Protein 4P3H (pdb70)

InterPro domains:
  IPR001847 Peptidase S21 [MF_04008] (2-534)
  IPR001847 Peptidase S21 [PF00716] (22-252)
  IPR001847 Peptidase S21 [PR00236] (4-15)
  IPR001847 Peptidase S21 [PR00236] (20-28)
  IPR001847 Peptidase S21 [PR00236] (45-54)
  IPR001847 Peptidase S21 [PR00236] (55-71)
  IPR001847 Peptidase S21 [PR00236] (102-117)
  IPR001847 Peptidase S21 [PR00236] (133-142)
  IPR001847 Peptidase S21 [PR00236] (148-165)
  IPR001847 Peptidase S21 [PR00236] (220-231)
  IPR035443 Herpesvirus protease superfamily [G3DSA:3.20.16.10] (1-230)

B-factor: mean 42.33, std 25.56, range [11.47, 228.14]

Sequence (375 aa):
GLYVGGFVDVVSCPKLEQELYLDPDQVTDYLPVTEEPLPITIEHLPETEVGWTLGLFQVSHHGIFCTTGAITSPAFLELASSSRLADTSHVARAPVKNLPKEPLLEILHTWLPGLSLSSIHPRELSQTPSGPVFQHVSLCALGRRRGTTVAVYGHDDAEWVVSRFSSVSKSERAHHILQHHVSSCRLEEDLSTPNFVSPLGLYVGGFVDVVSCPKLEQELYLDDPDDQVTDYLPVTEPLPITIHLPETEVGWTLGLFQVSHGIFCTGAITSPAFLELASRLADTSHVARAPVPKEPLLEILHTWLPGLSLSSIHPREPSGPVFQHVSLCALGRRRRGTVAVYGHDAEWVVSRFSSVSKSERAHILQHVSSCRRLEDLSTPNFVSPLETL

Organism: Human herpesvirus 8 type P (isolate GK18) (NCBI:txid868565)

Nearest PDB structures (foldseek):
  4p3h-assembly2_B  TM=1.005E+00  e=6.438E-43  Human gammaherpesvirus 8
  4p2t-assembly2_B  TM=1.004E+00  e=1.287E-39  Human gammaherpesvirus 8
  3njq-assembly1_B  TM=9.977E-01  e=7.119E-39  Human herpesvirus 8 type M
  5v5d-assembly2_B  TM=9.677E-01  e=1.085E-37  Human gammaherpesvirus 8
  5uv3-assembly2_B  TM=9.660E-01  e=5.997E-37  Human gammaherpesvirus 8

Secondary structure (DSSP, 8-state):
-EEEEEEPEEEESTTSTT-EEEPGGGTGGG--B-S--EEEETTBGGG--EEEEEEEEETTEEEEEEEE--HHHHHHHHHHHHH-HHHHTTSPSS-S-HHHHHHHHHS-EEEEEE--THHHHS--SS-SEEEEEEESS--SSS---EEESSHHHHHTT-TTS-HHHHHHHHHHHHHS-STTSPPP------/-EEEEEE-EEEE--SSSS-EEEPGGGGGGG--B-SPPEEE---TTB--EEEEEEEEETTEEEEEEEE--HHHHHHHHHHHHH-HHHHTT---SHHHHHHHHHS-EEEEEE--TT---S-SEEEEEEESS--SSS---EEESSHHHHHTT-SSS-HHHHHHHHHHHHHS-GGGSPPP-B--GGGG-

Radius of gyration: 21.95 Å; Cα contacts (8 Å, |Δi|>4): 828; chains: 2; bounding box: 44×56×67 Å

Structure (mmCIF, N/CA/C/O backbone):
data_4P3H
#
_entry.id   4P3H
#
_cell.length_a   69.120
_cell.length_b   95.892
_cell.length_c   119.342
_cell.angle_alpha   90.000
_cell.angle_beta   90.000
_cell.angle_gamma   90.000
#
_symmetry.space_group_name_H-M   'I 2 2 2'
#
loop_
_entity.id
_entity.type
_entity.pdbx_description
1 polymer 'KSHV protease'
2 non-polymer N-[2-benzyl-4-(1H-tetrazol-5-yl)phenyl]-6-(cyclohexylmethyl)pyridine-2-carboxamide
3 non-polymer GLYCEROL
4 non-polymer 'DIMETHYL SULFOXIDE'
5 water water
#
loop_
_atom_site.group_PDB
_atom_site.id
_atom_site.type_symbol
_atom_site.label_atom_id
_atom_site.label_alt_id
_atom_site.label_comp_id
_atom_site.label_asym_id
_atom_site.label_entity_id
_atom_site.label_seq_id
_atom_site.pdbx_PDB_ins_code
_atom_site.Cartn_x
_atom_site.Cartn_y
_atom_site.Cartn_z
_atom_site.occupancy
_atom_site.B_iso_or_equiv
_atom_site.auth_seq_id
_atom_site.auth_comp_id
_atom_site.auth_asym_id
_atom_site.auth_atom_id
_atom_site.pdbx_PDB_model_num
ATOM 1 N N . GLY A 1 1 ? -7.011 -16.245 -44.796 1.00 79.96 4 GLY A N 1
ATOM 2 C CA . GLY A 1 1 ? -7.666 -15.846 -43.559 1.00 83.51 4 GLY A CA 1
ATOM 3 C C . GLY A 1 1 ? -8.897 -14.992 -43.795 1.00 78.44 4 GLY A C 1
ATOM 4 O O . GLY A 1 1 ? -9.036 -14.397 -44.861 1.00 88.82 4 GLY A O 1
ATOM 8 N N . LEU A 1 2 ? -9.789 -14.925 -42.805 1.00 55.72 5 LEU A N 1
ATOM 9 C CA . LEU A 1 2 ? -10.901 -13.978 -42.850 1.00 36.41 5 LEU A CA 1
ATOM 10 C C . LEU A 1 2 ? -10.956 -13.153 -41.567 1.00 30.39 5 LEU A C 1
ATOM 11 O O . LEU A 1 2 ? -10.953 -13.691 -40.455 1.00 29.81 5 LEU A O 1
ATOM 27 N N . TYR A 1 3 ? -10.951 -11.838 -41.735 1.00 31.38 6 TYR A N 1
ATOM 28 C CA . TYR A 1 3 ? -11.077 -10.883 -40.644 1.00 28.80 6 TYR A CA 1
ATOM 29 C C . TYR A 1 3 ? -12.367 -10.093 -40.799 1.00 27.69 6 TYR A C 1
ATOM 30 O O . TYR A 1 3 ? -12.868 -9.915 -41.931 1.00 28.92 6 TYR A O 1
ATOM 48 N N . VAL A 1 4 ? -12.902 -9.607 -39.690 1.00 29.12 7 VAL A N 1
ATOM 49 C CA . VAL A 1 4 ? -14.074 -8.755 -39.731 1.00 25.57 7 VAL A CA 1
ATOM 50 C C . VAL A 1 4 ? -13.805 -7.547 -38.867 1.00 26.28 7 VAL A C 1
ATOM 51 O O . VAL A 1 4 ? -13.074 -7.638 -37.891 1.00 27.30 7 VAL A O 1
ATOM 64 N N . GLY A 1 5 ? -14.342 -6.402 -39.262 1.00 26.36 8 GLY A N 1
ATOM 65 C CA . GLY A 1 5 ? -14.183 -5.200 -38.494 1.00 27.35 8 GLY A CA 1
ATOM 66 C C . GLY A 1 5 ? -15.349 -4.246 -38.583 1.00 26.67 8 GLY A C 1
ATOM 67 O O . GLY A 1 5 ? -16.052 -4.195 -39.581 1.00 29.30 8 GLY A O 1
ATOM 71 N N . GLY A 1 6 ? -15.530 -3.442 -37.540 1.00 30.06 9 GLY A N 1
ATOM 72 C CA . GLY A 1 6 ? -16.538 -2.405 -37.582 1.00 34.43 9 GLY A CA 1
ATOM 73 C C . GLY A 1 6 ? -16.913 -1.886 -36.220 1.00 33.88 9 GLY A C 1
ATOM 74 O O . GLY A 1 6 ? -16.472 -2.411 -35.197 1.00 28.95 9 GLY A O 1
ATOM 78 N N . PHE A 1 7 ? -17.708 -0.827 -36.208 1.00 34.60 10 PHE A N 1
ATOM 79 C CA . PHE A 1 7 ? -18.289 -0.321 -34.972 1.00 31.72 10 PHE A CA 1
ATOM 80 C C . PHE A 1 7 ? -19.464 -1.183 -34.545 1.00 31.60 10 PHE A C 1
ATOM 81 O O . PHE A 1 7 ? -20.267 -1.635 -35.384 1.00 33.02 10 PHE A O 1
ATOM 98 N N . VAL A 1 8 ? -19.550 -1.421 -33.237 1.00 30.84 11 VAL A N 1
ATOM 99 C CA . VAL A 1 8 ? -20.560 -2.302 -32.681 1.00 31.47 11 VAL A CA 1
ATOM 100 C C . VAL A 1 8 ? -21.723 -1.543 -32.065 1.00 32.34 11 VAL A C 1
ATOM 101 O O . VAL A 1 8 ? -21.597 -0.372 -31.675 1.00 35.06 11 VAL A O 1
ATOM 114 N N . ASP A 1 9 ? -22.851 -2.235 -31.959 1.00 30.37 12 ASP A N 1
ATOM 115 C CA . ASP A 1 9 ? -23.873 -1.900 -30.976 1.00 33.42 12 ASP A CA 1
ATOM 116 C C . ASP A 1 9 ? -23.596 -2.710 -29.718 1.00 31.51 12 ASP A C 1
ATOM 117 O O . ASP A 1 9 ? -23.200 -3.874 -29.820 1.00 32.40 12 ASP A O 1
ATOM 126 N N . VAL A 1 10 ? -23.793 -2.092 -28.551 1.00 30.92 13 VAL A N 1
ATOM 127 C CA . VAL A 1 10 ? -23.633 -2.743 -27.243 1.00 29.51 13 VAL A CA 1
ATOM 128 C C . VAL A 1 10 ? -25.016 -3.099 -26.701 1.00 37.63 13 VAL A C 1
ATOM 129 O O . VAL A 1 10 ? -25.860 -2.228 -26.531 1.00 34.72 13 VAL A O 1
ATOM 142 N N . VAL A 1 11 ? -25.267 -4.387 -26.485 1.00 32.02 14 VAL A N 1
ATOM 143 C CA . VAL A 1 11 ? -26.606 -4.847 -26.106 1.00 32.31 14 VAL A CA 1
ATOM 144 C C . VAL A 1 11 ? -26.591 -5.762 -24.880 1.00 30.70 14 VAL A C 1
ATOM 145 O O . VAL A 1 11 ? -25.815 -6.715 -24.838 1.00 29.51 14 VAL A O 1
ATOM 158 N N . SER A 1 12 ? -27.476 -5.487 -23.926 1.00 34.50 15 SER A N 1
ATOM 159 C CA . SER A 1 12 ? -27.685 -6.340 -22.758 1.00 32.80 15 SER A CA 1
ATOM 160 C C . SER A 1 12 ? -28.882 -7.251 -23.017 1.00 42.99 15 SER A C 1
ATOM 161 O O . SER A 1 12 ? -29.929 -6.791 -23.460 1.00 34.91 15 SER A O 1
ATOM 169 N N . CYS A 1 13 ? -28.731 -8.538 -22.737 1.00 34.26 16 CYS A N 1
ATOM 170 C CA . CYS A 1 13 ? -29.798 -9.523 -22.953 1.00 34.98 16 CYS A CA 1
ATOM 171 C C . CYS A 1 13 ? -30.318 -9.503 -24.395 1.00 33.41 16 CYS A C 1
ATOM 172 O O . CYS A 1 13 ? -31.532 -9.431 -24.630 1.00 33.81 16 CYS A O 1
ATOM 180 N N . PRO A 1 14 ? -29.405 -9.574 -25.368 1.00 30.63 17 PRO A N 1
ATOM 181 C CA . PRO A 1 14 ? -29.826 -9.545 -26.771 1.00 30.15 17 PRO A CA 1
ATOM 182 C C . PRO A 1 14 ? -30.865 -10.625 -27.096 1.00 32.53 17 PRO A C 1
ATOM 183 O O . PRO A 1 14 ? -30.778 -11.749 -26.594 1.00 35.78 17 PRO A O 1
ATOM 194 N N . LYS A 1 15 ? -31.864 -10.256 -27.895 1.00 35.65 18 LYS A N 1
ATOM 195 C CA . LYS A 1 15 ? -32.884 -11.192 -28.398 1.00 43.46 18 LYS A CA 1
ATOM 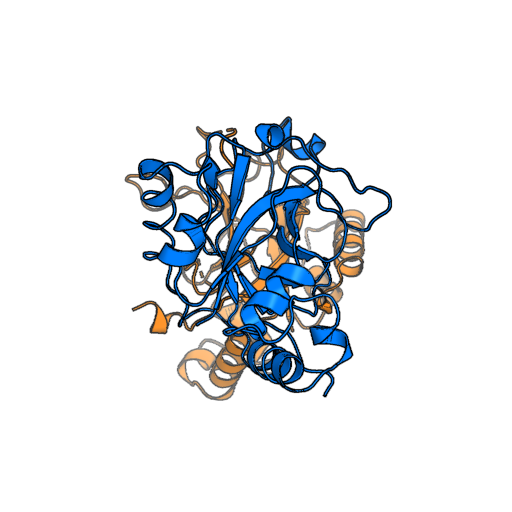196 C C . LYS A 1 15 ? -33.879 -11.650 -27.329 1.00 44.73 18 LYS A C 1
ATOM 197 O O . LYS A 1 15 ? -34.746 -12.483 -27.608 1.00 45.16 18 LYS A O 1
ATOM 216 N N . LEU A 1 16 ? -33.766 -11.105 -26.117 1.00 39.44 19 LEU A N 1
ATOM 217 C CA . LEU A 1 16 ? -34.665 -11.452 -25.014 1.00 43.66 19 LEU A CA 1
ATOM 218 C C . LEU A 1 16 ? -35.629 -10.320 -24.697 1.00 44.64 19 LEU A C 1
ATOM 219 O O . LEU A 1 16 ? -35.474 -9.200 -25.174 1.00 43.63 19 LEU A O 1
ATOM 235 N N . GLU A 1 17 ? -36.618 -10.621 -23.865 1.00 60.49 20 GLU A N 1
ATOM 236 C CA . GLU A 1 17 ? -37.573 -9.621 -23.413 1.00 69.42 20 GLU A CA 1
ATOM 237 C C . GLU A 1 17 ? -36.872 -8.411 -22.790 1.00 55.17 20 GLU A C 1
ATOM 238 O O . GLU A 1 17 ? -37.296 -7.266 -22.988 1.00 59.15 20 GLU A O 1
ATOM 250 N N . GLN A 1 18 ? -35.800 -8.665 -22.040 1.00 53.42 21 GLN A N 1
ATOM 251 C CA . GLN A 1 18 ? -35.138 -7.606 -21.277 1.00 62.00 21 GLN A CA 1
ATOM 252 C C . GLN A 1 18 ? -34.062 -6.930 -22.097 1.00 54.99 21 GLN A C 1
ATOM 253 O O . GLN A 1 18 ? -33.216 -6.228 -21.551 1.00 49.10 21 GLN A O 1
ATOM 267 N N . GLU A 1 19 ? -34.087 -7.151 -23.403 1.00 41.91 22 GLU A N 1
ATOM 268 C CA . GLU A 1 19 ? -33.080 -6.575 -24.283 1.00 39.25 22 GLU A CA 1
ATOM 269 C C . GLU A 1 19 ? -32.979 -5.075 -24.060 1.00 43.38 22 GLU A C 1
ATOM 270 O O . GLU A 1 19 ? -33.992 -4.376 -24.016 1.00 44.50 22 GLU A O 1
ATOM 282 N N . LEU A 1 20 ? -31.745 -4.598 -23.925 1.00 40.06 23 LEU A N 1
ATOM 283 C CA . LEU A 1 20 ? -31.479 -3.188 -23.711 1.00 41.73 23 LEU A CA 1
ATOM 284 C C . LEU A 1 20 ? -30.193 -2.794 -24.420 1.00 47.58 23 LEU A C 1
ATOM 285 O O . LEU A 1 20 ? -29.121 -3.311 -24.109 1.00 41.58 23 LEU A O 1
ATOM 301 N N . TYR A 1 21 ? -30.305 -1.885 -25.383 1.00 39.76 24 TYR A N 1
ATOM 302 C CA . TYR A 1 21 ? -29.144 -1.328 -26.068 1.00 42.29 24 TYR A CA 1
ATOM 303 C C . TYR A 1 21 ? -28.534 -0.271 -25.163 1.00 49.12 24 TYR A C 1
ATOM 304 O O . TYR A 1 21 ? -29.250 0.575 -24.633 1.00 45.85 24 TYR A O 1
ATOM 322 N N . LEU A 1 22 ? -27.216 -0.335 -24.989 1.00 39.93 25 LEU A N 1
ATOM 323 C CA . LEU A 1 22 ? -26.489 0.585 -24.117 1.00 49.43 25 LEU A CA 1
ATOM 324 C C . LEU A 1 22 ? -25.824 1.700 -24.924 1.00 44.84 25 LEU A C 1
ATOM 325 O O . LEU A 1 22 ? -25.328 1.464 -26.029 1.00 45.99 25 LEU A O 1
ATOM 341 N N . ASP A 1 23 ? -25.820 2.910 -24.376 1.00 50.46 26 ASP A N 1
ATOM 342 C CA . ASP A 1 23 ? -24.972 3.982 -24.884 1.00 57.87 26 ASP A CA 1
ATOM 343 C C . ASP A 1 23 ? -23.529 3.504 -24.685 1.00 58.04 26 ASP A C 1
ATOM 344 O O . ASP A 1 23 ? -23.214 2.943 -23.640 1.00 54.90 26 ASP A O 1
ATOM 353 N N . PRO A 1 24 ? -22.662 3.664 -25.699 1.00 51.78 27 PRO A N 1
ATOM 354 C CA . PRO A 1 24 ? -21.293 3.155 -25.535 1.00 52.23 27 PRO A CA 1
ATOM 355 C C . PRO A 1 24 ? -20.536 3.753 -24.344 1.00 52.29 27 PRO A C 1
ATOM 356 O O . PRO A 1 24 ? -19.639 3.108 -23.801 1.00 49.45 27 PRO A O 1
ATOM 367 N N . ASP A 1 25 ? -20.897 4.958 -23.926 1.00 48.37 28 ASP A N 1
ATOM 368 C CA . ASP A 1 25 ? -20.207 5.579 -22.804 1.00 59.60 28 ASP A CA 1
ATOM 369 C C . ASP A 1 25 ? -20.473 4.841 -21.490 1.00 46.49 28 ASP A C 1
ATOM 370 O O . ASP A 1 25 ? -19.747 5.030 -20.523 1.00 48.46 28 ASP A O 1
ATOM 379 N N . GLN A 1 26 ? -21.476 3.971 -21.469 1.00 46.82 29 GLN A N 1
ATOM 380 C CA . GLN A 1 26 ? -21.783 3.190 -20.272 1.00 55.04 29 GLN A CA 1
ATOM 381 C C . GLN A 1 26 ? -20.801 2.043 -20.044 1.00 48.01 29 GLN A C 1
ATOM 382 O O . GLN A 1 26 ? -20.748 1.490 -18.941 1.00 45.86 29 GLN A O 1
ATOM 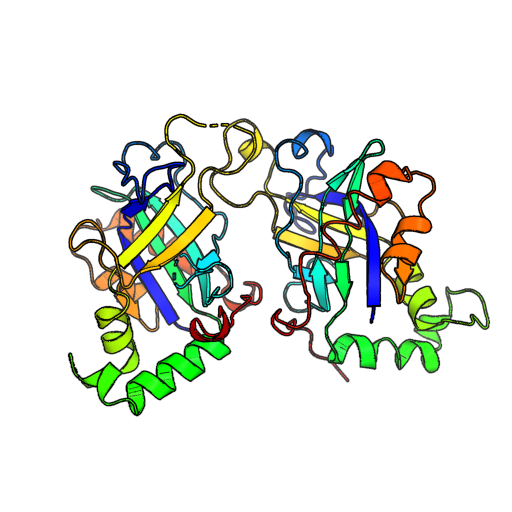396 N N . VAL A 1 27 ? -20.034 1.686 -21.077 1.00 40.57 30 VAL A N 1
ATOM 397 C CA . VAL A 1 27 ? -19.067 0.590 -20.977 1.00 37.74 30 VAL A CA 1
ATOM 398 C C . VAL A 1 27 ? -17.620 0.979 -21.313 1.00 38.56 30 VAL A C 1
ATOM 399 O O . VAL A 1 27 ? -16.724 0.141 -21.215 1.00 40.86 30 VAL A O 1
ATOM 412 N N . THR A 1 28 ? -17.379 2.227 -21.708 1.00 43.10 31 THR A N 1
ATOM 413 C CA . THR A 1 28 ? -16.028 2.619 -22.109 1.00 49.52 31 THR A CA 1
ATOM 414 C C . THR A 1 28 ? -14.996 2.482 -20.981 1.00 47.31 31 THR A C 1
ATOM 415 O O . THR A 1 28 ? -13.812 2.303 -21.254 1.00 48.55 31 THR A O 1
ATOM 426 N N . ASP A 1 29 ? -15.435 2.568 -19.725 1.00 44.38 32 ASP A N 1
ATOM 427 C CA . ASP A 1 29 ? -14.542 2.332 -18.591 1.00 52.60 32 ASP A CA 1
ATOM 428 C C . ASP A 1 29 ? -13.975 0.917 -18.592 1.00 47.26 32 ASP A C 1
ATOM 429 O O . ASP A 1 29 ? -12.972 0.636 -17.934 1.00 43.30 32 ASP A O 1
ATOM 438 N N . TYR A 1 30 ? -14.626 0.022 -19.321 1.00 42.24 33 TYR A N 1
ATOM 439 C CA . TYR A 1 30 ? -14.260 -1.384 -19.301 1.00 35.42 33 TYR A CA 1
ATOM 440 C C . TYR A 1 30 ? -13.543 -1.798 -20.578 1.00 37.52 33 TYR A C 1
ATOM 441 O O . TYR A 1 30 ? -13.357 -2.988 -20.835 1.00 42.68 33 TYR A O 1
ATOM 459 N N . LEU A 1 31 ? -13.152 -0.792 -21.369 1.00 39.62 34 LEU A N 1
ATOM 460 C CA . LEU A 1 31 ? -12.409 -0.984 -22.609 1.00 37.26 34 LEU A CA 1
ATOM 461 C C . LEU A 1 31 ? -10.987 -0.453 -22.425 1.00 42.39 34 LEU A C 1
ATOM 462 O O . LEU A 1 31 ? -10.762 0.428 -21.601 1.00 45.68 34 LEU A O 1
ATOM 478 N N . PRO A 1 32 ? -10.019 -0.974 -23.200 1.00 37.01 35 PRO A N 1
ATOM 479 C CA . PRO A 1 32 ? -10.181 -1.988 -24.247 1.00 35.71 35 PRO A CA 1
ATOM 480 C C . PRO A 1 32 ? -10.303 -3.410 -23.714 1.00 39.90 35 PRO A C 1
ATOM 481 O O . PRO A 1 32 ? -9.903 -3.681 -22.576 1.00 42.32 35 PRO A O 1
ATOM 492 N N . VAL A 1 33 ? -10.856 -4.295 -24.542 1.00 37.38 36 VAL A N 1
ATOM 493 C CA . VAL A 1 33 ? -10.846 -5.729 -24.275 1.00 34.02 36 VAL A CA 1
ATOM 494 C C . VAL A 1 33 ? -9.934 -6.401 -25.276 1.00 35.87 36 VAL A C 1
ATOM 495 O O . VAL A 1 33 ? -10.244 -6.460 -26.464 1.00 35.08 36 VAL A O 1
ATOM 508 N N . THR A 1 34 ? -8.812 -6.906 -24.775 1.00 42.02 37 THR A N 1
ATOM 509 C CA . THR A 1 34 ? -7.751 -7.462 -25.605 1.00 59.43 37 THR A CA 1
ATOM 510 C C . THR A 1 34 ? -7.838 -8.989 -25.723 1.00 51.41 37 THR A C 1
ATOM 511 O O . THR A 1 34 ? -7.319 -9.579 -26.675 1.00 52.32 37 THR A O 1
ATOM 522 N N . GLU A 1 35 ? -8.510 -9.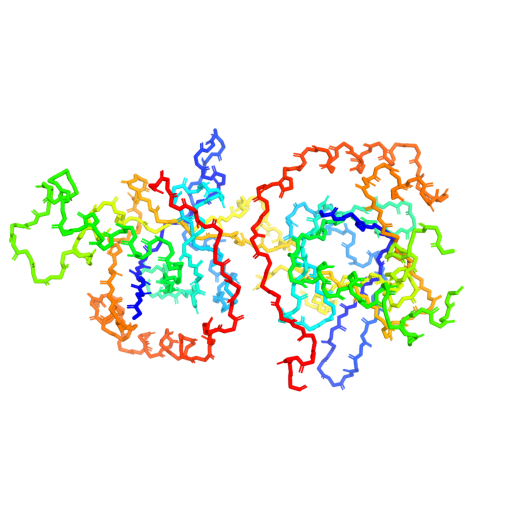621 -24.767 1.00 36.77 38 GLU A N 1
ATOM 523 C CA A GLU A 1 35 ? -8.587 -11.070 -24.767 0.58 44.10 38 GLU A CA 1
ATOM 524 C CA B GLU A 1 35 ? -8.639 -11.071 -24.701 0.42 47.80 38 GLU A CA 1
ATOM 525 C C . GLU A 1 35 ? -9.755 -11.538 -25.639 1.00 31.32 38 GLU A C 1
ATOM 526 O O . GLU A 1 35 ? -10.743 -10.839 -25.792 1.00 31.15 38 GLU A O 1
ATOM 549 N N . PRO A 1 36 ? -9.613 -12.728 -26.240 1.00 27.27 39 PRO A N 1
ATOM 550 C CA . PRO A 1 36 ? -10.604 -13.153 -27.248 1.00 26.28 39 PRO A CA 1
ATOM 551 C C . PRO A 1 36 ? -11.979 -13.503 -26.680 1.00 25.13 39 PRO A C 1
ATOM 552 O O . PRO A 1 36 ? -12.050 -14.220 -25.670 1.00 28.81 39 PRO A O 1
ATOM 563 N N . LEU A 1 37 ? -13.016 -12.945 -27.284 1.00 24.87 40 LEU A N 1
ATOM 564 C CA . LEU A 1 37 ? -14.389 -13.346 -27.032 1.00 22.61 40 LEU A CA 1
ATOM 565 C C . LEU A 1 37 ? -14.861 -14.141 -28.245 1.00 22.45 40 LEU A C 1
ATOM 566 O O . LEU A 1 37 ? -14.423 -13.898 -29.390 1.00 22.09 40 LEU A O 1
ATOM 582 N N . PRO A 1 38 ? -15.815 -15.054 -28.038 1.00 20.39 41 PRO A N 1
ATOM 583 C CA . PRO A 1 38 ? -16.370 -15.760 -29.192 1.00 20.44 41 PRO A CA 1
ATOM 584 C C . PRO A 1 38 ? -17.116 -14.826 -30.101 1.00 20.30 41 PRO A C 1
ATOM 585 O O . PRO A 1 38 ? -17.731 -13.856 -29.645 1.00 21.18 41 PRO A O 1
ATOM 596 N N . ILE A 1 39 ? -17.056 -15.129 -31.398 1.00 19.37 42 ILE A N 1
ATOM 597 C CA . ILE A 1 39 ? -17.886 -14.512 -32.421 1.00 18.67 42 ILE A CA 1
ATOM 598 C C . ILE A 1 39 ? -18.908 -15.554 -32.846 1.00 20.28 42 ILE A C 1
ATOM 599 O O . ILE A 1 39 ? -18.533 -16.630 -33.328 1.00 19.88 42 ILE A O 1
ATOM 615 N N . THR A 1 40 ? -20.184 -15.240 -32.655 1.00 19.79 43 THR A N 1
ATOM 616 C CA . THR A 1 40 ? -21.291 -16.127 -33.058 1.00 20.43 43 THR A CA 1
ATOM 617 C C . THR A 1 40 ? -22.219 -15.414 -34.030 1.00 17.99 43 THR A C 1
ATOM 618 O O . THR A 1 40 ? -21.984 -14.282 -34.425 1.00 20.45 43 THR A O 1
ATOM 629 N N . ILE A 1 41 ? -23.248 -16.131 -34.489 1.00 18.68 44 ILE A N 1
ATOM 630 C CA . ILE A 1 41 ? -24.220 -15.559 -35.417 1.00 19.32 44 ILE A CA 1
ATOM 631 C C . ILE A 1 41 ? -25.536 -15.334 -34.681 1.00 18.92 44 ILE A C 1
ATOM 632 O O . ILE A 1 41 ? -26.101 -16.279 -34.096 1.00 18.76 44 ILE A O 1
ATOM 648 N N . GLU A 1 42 ? -26.036 -14.091 -34.662 1.00 21.00 45 GLU A N 1
ATOM 649 C CA . GLU A 1 42 ? -27.372 -13.777 -34.114 1.00 19.90 45 GLU A CA 1
ATOM 650 C C . GLU A 1 42 ? -27.540 -14.258 -32.674 1.00 21.18 45 GLU A C 1
ATOM 651 O O . GLU A 1 42 ? -28.623 -14.628 -32.244 1.00 21.10 45 GLU A O 1
ATOM 663 N N . HIS A 1 43 ? -26.449 -14.189 -31.914 1.00 20.44 46 HIS A N 1
ATOM 664 C CA . HIS A 1 43 ? -26.477 -14.509 -30.483 1.00 19.09 46 HIS A CA 1
ATOM 665 C C . HIS A 1 43 ? -26.920 -15.933 -30.206 1.00 20.62 46 HIS A C 1
ATOM 666 O O . HIS A 1 43 ? -27.410 -16.238 -29.116 1.00 23.93 46 HIS A O 1
ATOM 679 N N . LEU A 1 44 ? -26.686 -16.811 -31.173 1.00 20.50 47 LEU A N 1
ATOM 680 C CA . LEU A 1 44 ? -26.910 -18.247 -31.022 1.00 21.34 47 LEU A CA 1
ATOM 681 C C . LEU A 1 44 ? -25.589 -18.934 -30.585 1.00 21.16 47 LEU A C 1
ATOM 682 O O . LEU A 1 44 ? -24.630 -19.002 -31.348 1.00 20.82 47 LEU A O 1
ATOM 698 N N . PRO A 1 45 ? -25.543 -19.483 -29.371 1.00 22.97 48 PRO A N 1
ATOM 699 C CA . PRO A 1 45 ? -24.236 -19.962 -28.881 1.00 23.94 48 PRO A CA 1
ATOM 700 C C . PRO A 1 45 ? -23.614 -21.136 -29.646 1.00 24.71 48 PRO A C 1
ATOM 701 O O . PRO A 1 45 ? -22.401 -21.352 -29.568 1.00 22.84 48 PRO A O 1
ATOM 712 N N . GLU A 1 46 ? -24.430 -21.861 -30.399 1.00 21.88 49 GLU A N 1
ATOM 713 C CA . GLU A 1 46 ? -23.981 -23.034 -31.125 1.00 22.31 49 GLU A CA 1
ATOM 714 C C . GLU A 1 46 ? -23.463 -22.689 -32.523 1.00 19.68 49 GLU A C 1
ATOM 715 O O . GLU A 1 46 ? -23.140 -23.572 -33.279 1.00 21.53 49 GLU A O 1
ATOM 727 N N . THR A 1 47 ? -23.308 -21.395 -32.794 1.00 20.50 50 THR A N 1
ATOM 728 C CA . THR A 1 47 ? -22.814 -20.893 -34.084 1.00 18.70 50 THR A CA 1
ATOM 729 C C . THR A 1 47 ? -21.491 -20.098 -33.945 1.00 18.25 50 THR A C 1
ATOM 730 O O . THR A 1 47 ? -21.280 -19.135 -34.686 1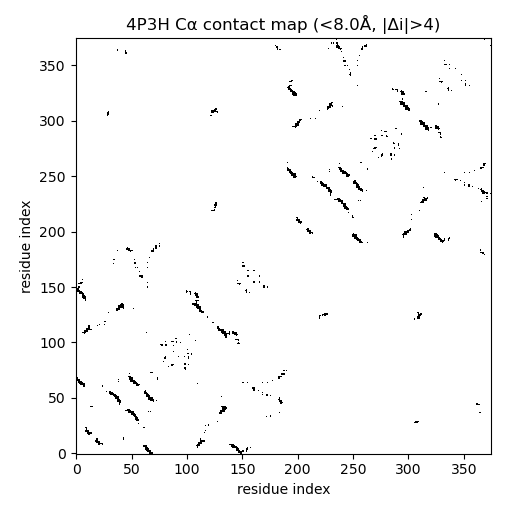.00 18.05 50 THR A O 1
ATOM 741 N N . GLU A 1 48 ? -20.603 -20.476 -33.028 1.00 17.56 51 GLU A N 1
ATOM 742 C CA . GLU A 1 48 ? -19.285 -19.834 -32.958 1.00 17.05 51 GLU A CA 1
ATOM 743 C C . GLU A 1 48 ? -18.551 -20.021 -34.283 1.00 17.02 51 GLU A C 1
ATOM 744 O O . GLU A 1 48 ? -18.371 -21.154 -34.721 1.00 17.93 51 GLU A O 1
ATOM 756 N N . VAL A 1 49 ? -18.049 -18.928 -34.848 1.00 18.86 52 VAL A N 1
ATOM 757 C CA . VAL A 1 49 ? -17.298 -18.973 -36.102 1.00 16.88 52 VAL A CA 1
ATOM 758 C C . VAL A 1 49 ? -15.923 -18.334 -36.002 1.00 18.58 52 VAL A C 1
ATOM 759 O O . VAL A 1 49 ? -15.117 -18.455 -36.913 1.00 19.92 52 VAL A O 1
ATOM 772 N N . GLY A 1 50 ? -15.585 -17.772 -34.837 1.00 18.32 53 GLY A N 1
ATOM 773 C CA . GLY A 1 50 ? -14.298 -17.120 -34.714 1.00 18.95 53 GLY A CA 1
ATOM 774 C C . GLY A 1 50 ? -14.118 -16.464 -33.370 1.00 18.24 53 GLY A C 1
ATOM 775 O O . GLY A 1 50 ? -14.860 -16.773 -32.441 1.00 19.59 53 GLY A O 1
ATOM 779 N N . TRP A 1 51 ? -13.147 -15.561 -33.282 1.00 19.89 54 TRP A N 1
ATOM 780 C CA . TRP A 1 51 ? -12.714 -14.965 -32.027 1.00 20.67 54 TRP A CA 1
ATOM 781 C C . TRP A 1 51 ? -12.406 -13.491 -32.230 1.00 22.88 54 TRP A C 1
ATOM 782 O O . TRP A 1 51 ? -11.819 -13.117 -33.236 1.00 24.56 54 TRP A O 1
ATOM 803 N N . THR A 1 52 ? -12.771 -12.645 -31.265 1.00 22.70 55 THR A N 1
ATOM 804 C CA . THR A 1 52 ? -12.400 -11.240 -31.360 1.00 24.51 55 THR A CA 1
ATOM 805 C C . THR A 1 52 ? -10.914 -11.055 -31.134 1.00 26.10 55 THR A C 1
ATOM 806 O O . THR A 1 52 ? -10.281 -11.833 -30.431 1.00 27.46 55 THR A O 1
ATOM 817 N N . LEU A 1 53 ? -10.361 -10.005 -31.732 1.00 27.47 56 LEU A N 1
ATOM 818 C CA . LEU A 1 53 ? -8.953 -9.683 -31.560 1.00 31.09 56 LEU A CA 1
ATOM 819 C C . LEU A 1 53 ? -8.754 -8.397 -30.777 1.00 34.78 56 LEU A C 1
ATOM 820 O O . LEU A 1 53 ? -7.640 -8.073 -30.404 1.00 51.32 56 LEU A O 1
ATOM 836 N N . GLY A 1 54 ? -9.837 -7.665 -30.540 1.00 28.88 57 GLY A N 1
ATOM 837 C CA . GLY A 1 54 ? -9.781 -6.414 -29.816 1.00 31.56 57 GLY A CA 1
ATOM 838 C C . GLY A 1 54 ? -11.081 -5.637 -29.900 1.00 35.01 57 GLY A C 1
ATOM 839 O O . GLY A 1 54 ? -11.746 -5.598 -30.935 1.00 31.25 57 GLY A O 1
ATOM 843 N N . LEU A 1 55 ? -11.441 -5.019 -28.786 1.00 34.40 58 LEU A N 1
ATOM 844 C CA . LEU A 1 55 ? -12.549 -4.078 -28.711 1.00 29.88 58 LEU A CA 1
ATOM 845 C C . LEU A 1 55 ? -11.990 -2.792 -28.116 1.00 35.27 58 LEU A C 1
ATOM 846 O O . LEU A 1 55 ? -11.467 -2.780 -26.986 1.00 33.90 58 LEU A O 1
ATOM 862 N N . PHE A 1 56 ? -12.099 -1.704 -28.876 1.00 37.98 59 PHE A N 1
ATOM 863 C CA . PHE A 1 56 ? -11.435 -0.458 -28.543 1.00 38.76 59 PHE A CA 1
ATOM 864 C C . PHE A 1 56 ? -12.373 0.740 -28.597 1.00 36.92 59 PHE A C 1
ATOM 865 O O . PHE A 1 56 ? -13.220 0.839 -29.491 1.00 36.00 59 PHE A O 1
ATOM 882 N N . GLN A 1 57 ? -12.200 1.651 -27.648 1.00 41.08 60 GLN A N 1
ATOM 883 C CA . GLN A 1 57 ? -12.876 2.935 -27.685 1.00 39.94 60 GLN A CA 1
ATOM 884 C C . GLN A 1 57 ? -12.122 3.818 -28.653 1.00 47.17 60 GLN A C 1
ATOM 885 O O . GLN A 1 57 ? -10.921 4.039 -28.489 1.00 51.15 60 GLN A O 1
ATOM 899 N N . VAL A 1 58 ? -12.821 4.308 -29.667 1.00 44.86 61 VAL A N 1
ATOM 900 C CA . VAL A 1 58 ? -12.268 5.333 -30.541 1.00 52.41 61 VAL A CA 1
ATOM 901 C C . VAL A 1 58 ? -13.214 6.529 -30.523 1.00 52.70 61 VAL A C 1
ATOM 902 O O . VAL A 1 58 ? -14.220 6.511 -29.816 1.00 56.09 61 VAL A O 1
ATOM 915 N N . SER A 1 59 ? -12.880 7.577 -31.267 1.00 55.48 62 SER A N 1
ATOM 916 C CA . SER A 1 59 ? -13.670 8.803 -31.245 1.00 63.24 62 SER A CA 1
ATOM 917 C C . SER A 1 59 ? -15.157 8.566 -31.518 1.00 69.35 62 SER A C 1
ATOM 918 O O . SER A 1 59 ? -16.016 9.015 -30.755 1.00 68.56 62 SER A O 1
ATOM 926 N N . HIS A 1 60 ? -15.444 7.839 -32.595 1.00 70.11 63 HIS A N 1
ATOM 927 C CA A HIS A 1 60 ? -16.798 7.666 -33.122 0.47 72.20 63 HIS A CA 1
ATOM 928 C CA B HIS A 1 60 ? -16.822 7.715 -33.060 0.53 73.40 63 HIS A CA 1
ATOM 929 C C . HIS A 1 60 ? -17.580 6.547 -32.429 1.00 74.26 63 HIS A C 1
ATOM 930 O O . HIS A 1 60 ? -18.768 6.354 -32.696 1.00 79.14 63 HIS A O 1
ATOM 955 N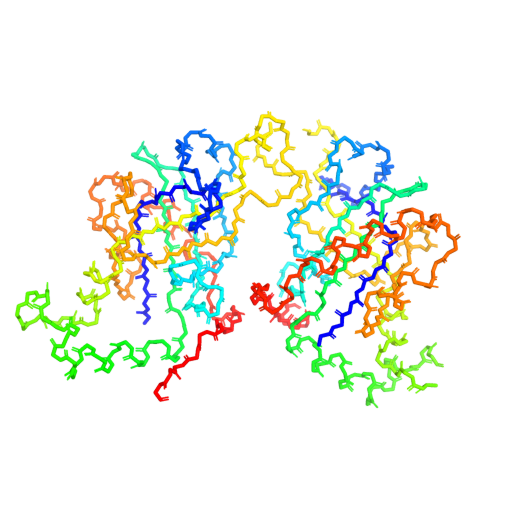 N . GLY A 1 61 ? -16.917 5.793 -31.554 1.00 67.14 64 GLY A N 1
ATOM 956 C CA . GLY A 1 61 ? -17.590 4.710 -30.853 1.00 60.79 64 GLY A CA 1
ATOM 957 C C . GLY A 1 61 ? -16.682 3.571 -30.430 1.00 48.36 64 GLY A C 1
ATOM 958 O O . GLY A 1 61 ? -15.519 3.785 -30.100 1.00 51.47 64 GLY A O 1
ATOM 962 N N . ILE A 1 62 ? -17.226 2.356 -30.438 1.00 36.35 65 ILE A N 1
ATOM 963 C CA . ILE A 1 62 ? -16.489 1.163 -30.025 1.00 36.26 65 ILE A CA 1
ATOM 964 C C . ILE A 1 62 ? -16.243 0.253 -31.239 1.00 32.91 65 ILE A C 1
ATOM 965 O O . ILE A 1 62 ? -17.180 -0.261 -31.851 1.00 31.56 65 ILE A O 1
ATOM 981 N N . PHE A 1 63 ? -14.971 0.081 -31.587 1.00 31.60 66 PHE A N 1
ATOM 982 C CA . PHE A 1 63 ? -14.565 -0.674 -32.766 1.00 31.36 66 PHE A CA 1
ATOM 983 C C . PHE A 1 63 ? -14.124 -2.081 -32.394 1.00 31.76 66 PHE A C 1
ATOM 984 O O . PHE A 1 63 ? -13.403 -2.282 -31.420 1.00 30.77 66 PHE A O 1
ATOM 1001 N N . CYS A 1 64 ? -14.583 -3.049 -33.169 1.00 29.73 67 CYS A N 1
ATOM 1002 C CA . CYS A 1 64 ? -14.236 -4.445 -33.016 1.00 27.90 67 CYS A CA 1
ATOM 1003 C C . CYS A 1 64 ? -13.473 -4.961 -34.223 1.00 30.39 67 CYS A C 1
ATOM 1004 O O . CYS A 1 64 ? -13.807 -4.661 -35.364 1.00 27.34 67 CYS A O 1
ATOM 1012 N N . THR A 1 65 ? -12.439 -5.738 -33.947 1.00 29.53 68 THR A N 1
ATOM 1013 C CA A THR A 1 65 ? -11.761 -6.506 -34.978 0.49 28.48 68 THR A CA 1
ATOM 1014 C CA B THR A 1 65 ? -11.725 -6.503 -34.956 0.51 29.04 68 THR A CA 1
ATOM 1015 C C . THR A 1 65 ? -11.847 -7.961 -34.553 1.00 28.51 68 THR A C 1
ATOM 1016 O O . THR A 1 65 ? -11.656 -8.278 -33.373 1.00 29.57 68 THR A O 1
ATOM 1037 N N . GLY A 1 66 ? -12.132 -8.834 -35.515 1.00 28.84 69 GLY A N 1
ATOM 1038 C CA . GLY A 1 66 ? -12.249 -10.254 -35.238 1.00 30.03 69 GLY A CA 1
ATOM 1039 C C . GLY A 1 66 ? -11.653 -11.113 -36.328 1.00 26.29 69 GLY A C 1
ATOM 1040 O O . GLY A 1 66 ? -11.427 -10.652 -37.451 1.00 28.15 69 GLY A O 1
ATOM 1044 N N . ALA A 1 67 ? -11.387 -12.373 -35.988 1.00 26.60 70 ALA A N 1
ATOM 1045 C CA . ALA A 1 67 ? -10.954 -13.360 -36.977 1.00 23.89 70 ALA A CA 1
ATOM 1046 C C . ALA A 1 67 ? -12.031 -14.427 -37.086 1.00 23.42 70 ALA A C 1
ATOM 1047 O O . ALA A 1 67 ? -12.472 -14.970 -36.070 1.00 24.69 70 ALA A O 1
ATOM 1054 N N . ILE A 1 68 ? -12.447 -14.718 -38.310 1.00 25.10 71 ILE A N 1
ATOM 1055 C CA . ILE A 1 68 ? -13.359 -15.818 -38.579 1.00 21.81 71 ILE A CA 1
ATOM 1056 C C . ILE A 1 68 ? -12.516 -17.036 -38.914 1.00 20.18 71 ILE A C 1
ATOM 1057 O O . ILE A 1 68 ? -11.886 -17.057 -39.985 1.00 24.77 71 ILE A O 1
ATOM 1073 N N . THR A 1 69 ? -12.490 -18.029 -38.023 1.00 22.49 72 THR A N 1
ATOM 1074 C CA . THR A 1 69 ? -11.484 -19.098 -38.090 1.00 23.29 72 THR A CA 1
ATOM 1075 C C . THR A 1 69 ? -12.059 -20.496 -38.270 1.00 22.43 72 THR A C 1
ATOM 1076 O O . THR A 1 69 ? -11.309 -21.430 -38.587 1.00 28.43 72 THR A O 1
ATOM 1087 N N . SER A 1 70 ? -13.367 -20.645 -38.129 1.00 22.45 73 SER A N 1
ATOM 1088 C CA . SER A 1 70 ? -13.997 -21.950 -38.255 1.00 20.99 73 SER A CA 1
ATOM 1089 C C . SER A 1 70 ? -13.873 -22.490 -39.662 1.00 21.42 73 SER A C 1
ATOM 1090 O O . SER A 1 70 ? -14.436 -21.908 -40.593 1.00 21.14 73 SER A O 1
ATOM 1098 N N . PRO A 1 71 ? -13.171 -23.614 -39.828 1.00 23.33 74 PRO A N 1
ATOM 1099 C CA . PRO A 1 71 ? -13.069 -24.125 -41.192 1.00 24.58 74 PRO A CA 1
ATOM 1100 C C . PRO A 1 71 ? -14.395 -24.556 -41.742 1.00 24.06 74 PRO A C 1
ATOM 1101 O O . PRO A 1 71 ? -14.662 -24.314 -42.913 1.00 25.95 74 PRO A O 1
ATOM 1112 N N . ALA A 1 72 ? -15.251 -25.153 -40.925 1.00 23.14 75 ALA A N 1
ATOM 1113 C CA . ALA A 1 72 ? -16.557 -25.560 -41.404 1.00 22.23 75 ALA A CA 1
ATOM 1114 C C . ALA A 1 72 ? -17.353 -24.363 -41.946 1.00 22.28 75 ALA A C 1
ATOM 1115 O O . ALA A 1 72 ? -18.031 -24.447 -42.988 1.00 20.20 75 ALA A O 1
ATOM 1122 N N . PHE A 1 73 ? -17.373 -23.265 -41.202 1.00 19.40 76 PHE A N 1
ATOM 1123 C CA . PHE A 1 73 ? -18.058 -22.060 -41.622 1.00 18.84 76 PHE A CA 1
ATOM 1124 C C . PHE A 1 73 ? -17.428 -21.500 -42.893 1.00 20.07 76 PHE A C 1
ATOM 1125 O O . PHE A 1 73 ? -18.140 -21.164 -43.840 1.00 19.58 76 PHE A O 1
ATOM 1142 N N . LEU A 1 74 ? -16.116 -21.418 -42.936 1.00 19.81 77 LEU A N 1
ATOM 1143 C CA . LEU A 1 74 ? -15.458 -20.773 -44.042 1.00 23.63 77 LEU A CA 1
ATOM 1144 C C . LEU A 1 74 ? -15.753 -21.579 -45.308 1.00 20.58 77 LEU A C 1
ATOM 1145 O O . LEU A 1 74 ? -15.996 -21.011 -46.384 1.00 22.36 77 LEU A O 1
ATOM 1161 N N . GLU A 1 75 ? -15.680 -22.903 -45.199 1.00 19.17 78 GLU A N 1
ATOM 1162 C CA . GLU A 1 75 ? -15.900 -23.746 -46.378 1.00 21.75 78 GLU A CA 1
ATOM 1163 C C . GLU A 1 75 ? -17.339 -23.636 -46.842 1.00 21.17 78 GLU A C 1
ATOM 1164 O O . GLU A 1 75 ? -17.623 -23.528 -48.056 1.00 20.63 78 GLU A O 1
ATOM 1176 N N . LEU A 1 76 ? -18.287 -23.643 -45.925 1.00 18.26 79 LEU A N 1
ATOM 1177 C CA . LEU A 1 76 ? -19.696 -23.584 -46.271 1.00 17.83 79 LEU A CA 1
ATOM 1178 C C . LEU A 1 76 ? -20.016 -22.235 -46.902 1.00 17.92 79 LEU A C 1
ATOM 1179 O O . LEU A 1 76 ? -20.642 -22.170 -47.993 1.00 17.83 79 LEU A O 1
ATOM 1195 N N . ALA A 1 77 ? -19.603 -21.146 -46.276 1.00 17.60 80 ALA A N 1
ATOM 1196 C CA . ALA A 1 77 ? -19.907 -19.798 -46.736 1.00 18.27 80 ALA A CA 1
ATOM 1197 C C . ALA A 1 77 ? -19.302 -19.588 -48.145 1.00 17.87 80 ALA A C 1
ATOM 1198 O O . ALA A 1 77 ? -19.940 -19.008 -49.010 1.00 18.43 80 ALA A O 1
ATOM 1205 N N . SER A 1 78 ? -18.061 -20.030 -48.350 1.00 18.16 81 SER A N 1
ATOM 1206 C CA A SER A 1 78 ? -17.402 -19.886 -49.643 0.04 23.86 81 SER A CA 1
ATOM 1207 C CA B SER A 1 78 ? -17.395 -19.890 -49.640 0.47 20.50 81 SER A CA 1
ATOM 1208 C CA C SER A 1 78 ? -17.403 -19.888 -49.642 0.49 20.53 81 SER A CA 1
ATOM 1209 C C . SER A 1 78 ? -18.175 -20.641 -50.718 1.00 20.91 81 SER A C 1
ATOM 1210 O O . SER A 1 78 ? -18.395 -20.126 -51.847 1.00 19.86 81 SER A O 1
ATOM 1232 N N . ARG A 1 79 ? -18.594 -21.857 -50.397 1.00 17.88 82 ARG A N 1
ATOM 1233 C CA . ARG A 1 79 ? -19.367 -22.665 -51.332 1.00 19.61 82 ARG A CA 1
ATOM 1234 C C . ARG A 1 79 ? -20.677 -21.976 -51.665 1.00 19.10 82 ARG A C 1
ATOM 1235 O O . ARG A 1 79 ? -21.074 -21.921 -52.840 1.00 18.24 82 ARG A O 1
ATOM 1256 N N . LEU A 1 80 ? -21.380 -21.424 -50.687 1.00 17.29 83 LEU A N 1
ATOM 1257 C CA . LEU A 1 80 ? -22.633 -20.734 -50.962 1.00 17.06 83 LEU A CA 1
ATOM 1258 C C . LEU A 1 80 ? -22.387 -19.492 -51.795 1.00 18.56 83 LEU A C 1
ATOM 1259 O O . LEU A 1 80 ? -23.190 -19.166 -52.689 1.00 18.38 83 LEU A O 1
ATOM 1275 N N . ALA A 1 81 ? -21.281 -18.815 -51.534 1.00 18.22 84 ALA A N 1
ATOM 1276 C CA . ALA A 1 81 ? -20.947 -17.643 -52.294 1.00 19.02 84 ALA A CA 1
ATOM 1277 C C . ALA A 1 81 ? -20.820 -17.940 -53.768 1.00 20.20 84 ALA A C 1
ATOM 1278 O O . ALA A 1 81 ? -21.095 -17.075 -54.579 1.00 21.79 84 ALA A O 1
ATOM 1285 N N . ASP A 1 82 ? -20.361 -19.138 -54.104 1.00 17.30 85 ASP A N 1
ATOM 1286 C CA . ASP A 1 82 ? -20.080 -19.497 -55.482 1.00 17.69 85 ASP A CA 1
ATOM 1287 C C . ASP A 1 82 ? -21.226 -20.228 -56.170 1.00 20.62 85 ASP A C 1
ATOM 1288 O O . ASP A 1 82 ? -21.208 -20.364 -57.402 1.00 21.48 85 ASP A O 1
ATOM 1297 N N . THR A 1 83 ? -22.249 -20.668 -55.431 1.00 18.04 86 THR A N 1
ATOM 1298 C CA . THR A 1 83 ? -23.230 -21.568 -55.958 1.00 16.12 86 THR A CA 1
ATOM 1299 C C . THR A 1 83 ? -24.698 -21.243 -55.634 1.00 17.41 86 THR A C 1
ATOM 1300 O O . THR A 1 83 ? -25.591 -21.767 -56.278 1.00 19.38 86 THR A O 1
ATOM 1311 N N . SER A 1 84 ? -24.901 -20.421 -54.602 1.00 16.89 87 SER A N 1
ATOM 1312 C CA . SER A 1 84 ? -26.264 -20.157 -54.144 1.00 18.14 87 SER A CA 1
ATOM 1313 C C . SER A 1 84 ? -26.853 -18.905 -54.751 1.00 15.22 87 SER A C 1
ATOM 1314 O O . SER A 1 84 ? -26.364 -17.803 -54.513 1.00 16.85 87 SER A O 1
ATOM 1322 N N . HIS A 1 85 ? -27.933 -19.066 -55.513 1.00 18.83 88 HIS A N 1
ATOM 1323 C CA . HIS A 1 85 ? -28.610 -17.916 -56.098 1.00 18.29 88 HIS A CA 1
ATOM 1324 C C . HIS A 1 85 ? -29.243 -17.025 -55.020 1.00 19.64 88 HIS A C 1
ATOM 1325 O O . HIS A 1 85 ? -29.319 -15.807 -55.170 1.00 20.50 88 HIS A O 1
ATOM 1338 N N . VAL A 1 86 ? -29.680 -17.640 -53.934 1.00 18.33 89 VAL A N 1
ATOM 1339 C CA . VAL A 1 86 ? -30.276 -16.902 -52.823 1.00 18.85 89 VAL A CA 1
ATOM 1340 C C . VAL A 1 86 ? -29.211 -16.013 -52.173 1.00 17.75 89 VAL A C 1
ATOM 1341 O O . VAL A 1 86 ? -29.419 -14.818 -51.975 1.00 17.94 89 VAL A O 1
ATOM 1354 N N . ALA A 1 87 ? -28.046 -16.578 -51.896 1.00 16.33 90 ALA A N 1
ATOM 1355 C CA . ALA A 1 87 ? -26.993 -15.809 -51.242 1.00 15.23 90 ALA A CA 1
ATOM 1356 C C . ALA A 1 87 ? -26.580 -14.629 -52.126 1.00 17.04 90 ALA A C 1
ATOM 1357 O O . ALA A 1 87 ? -26.272 -13.546 -51.631 1.00 16.59 90 ALA A O 1
ATOM 1364 N N . ARG A 1 88 ? -26.524 -14.860 -53.431 1.00 17.05 91 ARG A N 1
ATOM 1365 C CA . ARG A 1 88 ? -26.022 -13.853 -54.367 1.00 18.74 91 ARG A CA 1
ATOM 1366 C C . ARG A 1 88 ? -27.068 -12.814 -54.774 1.00 15.40 91 ARG A C 1
ATOM 1367 O O . ARG A 1 88 ? -26.725 -11.736 -55.260 1.00 20.16 91 ARG A O 1
ATOM 1388 N N . ALA A 1 89 ? -28.345 -13.098 -54.558 1.00 17.11 92 ALA A N 1
ATOM 1389 C CA . ALA A 1 89 ? -29.413 -12.244 -55.062 1.00 17.25 92 ALA A CA 1
ATOM 1390 C C . ALA A 1 89 ? -29.333 -10.766 -54.614 1.00 19.38 92 ALA A C 1
ATOM 1391 O O . ALA A 1 89 ? -29.488 -9.853 -55.450 1.00 21.60 92 ALA A O 1
ATOM 1398 N N . PRO A 1 90 ? -29.084 -10.519 -53.327 1.00 18.33 93 PRO A N 1
ATOM 1399 C CA . PRO A 1 90 ? -29.114 -9.133 -52.847 1.00 18.44 93 PRO A CA 1
ATOM 1400 C C . PRO A 1 90 ? -27.764 -8.432 -52.932 1.00 22.40 93 PRO A C 1
ATOM 1401 O O . PRO A 1 90 ? -27.622 -7.327 -52.446 1.00 24.97 93 PRO A O 1
ATOM 1412 N N . VAL A 1 91 ? -26.794 -9.082 -53.541 1.00 21.81 94 VAL A N 1
ATOM 1413 C CA . VAL A 1 91 ? -25.448 -8.531 -53.706 1.00 22.28 94 VAL A CA 1
ATOM 1414 C C . VAL A 1 91 ? -25.299 -8.037 -55.160 1.00 22.14 94 VAL A C 1
ATOM 1415 O O . VAL A 1 91 ? -25.996 -8.511 -56.068 1.00 22.02 94 VAL A O 1
ATOM 1428 N N . LYS A 1 92 ? -24.407 -7.071 -55.385 1.00 23.40 95 LYS A N 1
ATOM 1429 C CA . LYS A 1 92 ? -24.120 -6.572 -56.729 1.00 23.36 95 LYS A CA 1
ATOM 1430 C C . LYS A 1 92 ? -23.731 -7.752 -57.599 1.00 23.97 95 LYS A C 1
ATOM 1431 O O . LYS A 1 92 ? -23.163 -8.725 -57.115 1.00 23.01 95 LYS A O 1
ATOM 1450 N N . ASN A 1 93 ? -24.067 -7.679 -58.875 1.00 26.11 96 ASN A N 1
ATOM 1451 C CA . ASN A 1 93 ? -23.756 -8.775 -59.779 1.00 25.59 96 ASN A CA 1
ATOM 1452 C C . ASN A 1 93 ? -22.263 -8.941 -60.023 1.00 24.42 96 ASN A C 1
ATOM 1453 O O . ASN A 1 93 ? -21.519 -7.971 -60.158 1.00 26.47 96 ASN A O 1
ATOM 1464 N N . LEU A 1 94 ? -21.844 -10.202 -60.059 1.00 25.31 97 LEU A N 1
ATOM 1465 C CA . LEU A 1 94 ? -20.510 -10.569 -60.545 1.00 26.41 97 LEU A CA 1
ATOM 1466 C C . LEU A 1 94 ? -19.374 -9.901 -59.773 1.00 26.31 97 LEU A C 1
ATOM 1467 O O . LEU A 1 94 ? -18.451 -9.324 -60.364 1.00 28.05 97 LEU A O 1
ATOM 1483 N N . PRO A 1 95 ? -19.467 -9.993 -58.434 1.00 27.75 98 PRO A N 1
ATOM 1484 C CA . PRO A 1 95 ? -18.360 -9.390 -57.683 1.00 30.43 98 PRO A CA 1
ATOM 1485 C C . PRO A 1 95 ? -17.067 -10.209 -57.773 1.00 26.13 98 PRO A C 1
ATOM 1486 O O . PRO A 1 95 ? -17.152 -11.432 -57.879 1.00 27.33 98 PRO A O 1
ATOM 1497 N N . LYS A 1 96 ? -15.925 -9.569 -57.594 1.00 27.70 99 LYS A N 1
ATOM 1498 C CA . LYS A 1 96 ? -14.660 -10.289 -57.614 1.00 28.01 99 LYS A CA 1
ATOM 1499 C C . LYS A 1 96 ? -14.450 -11.136 -56.365 1.00 31.53 99 LYS A C 1
ATOM 1500 O O . LYS A 1 96 ? -13.772 -12.156 -56.414 1.00 37.54 99 LYS A O 1
ATOM 1519 N N . GLU A 1 97 ? -15.060 -10.738 -55.255 1.00 27.97 100 GLU A N 1
ATOM 1520 C CA . GLU A 1 97 ? -14.811 -11.430 -53.975 1.00 32.38 100 GLU A CA 1
ATOM 1521 C C . GLU A 1 97 ? -16.158 -11.772 -53.365 1.00 29.03 100 GLU A C 1
ATOM 1522 O O . GLU A 1 97 ? -16.605 -11.123 -52.428 1.00 28.38 100 GLU A O 1
ATOM 1534 N N . PRO A 1 98 ? -16.836 -12.786 -53.919 1.00 24.76 101 PRO A N 1
ATOM 1535 C CA . PRO A 1 98 ? -18.231 -13.013 -53.535 1.00 23.97 101 PRO A CA 1
ATOM 1536 C C . PRO A 1 98 ? -18.417 -13.375 -52.079 1.00 22.33 101 PRO A C 1
ATOM 1537 O O . PRO A 1 98 ? -19.405 -12.940 -51.532 1.00 22.91 101 PRO A O 1
ATOM 1548 N N . LEU A 1 99 ? -17.481 -14.112 -51.491 1.00 22.65 102 LEU A N 1
ATOM 1549 C CA . LEU A 1 99 ? -17.598 -14.436 -50.078 1.00 20.98 102 LEU A CA 1
ATOM 1550 C C . LEU A 1 99 ? -17.597 -13.163 -49.255 1.00 22.01 102 LEU A C 1
ATOM 1551 O O . LEU A 1 99 ? -18.448 -13.009 -48.365 1.00 21.47 102 LEU A O 1
ATOM 1567 N N . LEU A 1 100 ? -16.671 -12.256 -49.510 1.00 24.77 103 LEU A N 1
ATOM 1568 C CA . LEU A 1 100 ? -16.628 -11.010 -48.744 1.00 21.06 103 LEU A CA 1
ATOM 1569 C C . LEU A 1 100 ? -17.905 -10.201 -48.926 1.00 25.45 103 LEU A C 1
ATOM 1570 O O . LEU A 1 100 ? -18.396 -9.603 -47.983 1.00 23.03 103 LEU A O 1
ATOM 1586 N N . GLU A 1 101 ? -18.427 -10.147 -50.152 1.00 23.70 104 GLU A N 1
ATOM 1587 C CA . GLU A 1 101 ? -19.618 -9.331 -50.409 1.00 23.88 104 GLU A CA 1
ATOM 1588 C C . GLU A 1 101 ? -20.867 -9.925 -49.765 1.00 20.61 104 GLU A C 1
ATOM 1589 O O . GLU A 1 101 ? -21.707 -9.208 -49.250 1.00 23.85 104 GLU A O 1
ATOM 1601 N N . ILE A 1 102 ? -20.959 -11.235 -49.779 1.00 18.65 105 ILE A N 1
ATOM 1602 C CA . ILE A 1 102 ? -22.104 -11.924 -49.212 1.00 20.57 105 ILE A CA 1
ATOM 1603 C C . ILE A 1 102 ? -22.134 -11.737 -47.708 1.00 20.23 105 ILE A C 1
ATOM 1604 O O . ILE A 1 102 ? -23.201 -11.500 -47.145 1.00 20.18 105 ILE A O 1
ATOM 1620 N N . LEU A 1 103 ? -20.978 -11.837 -47.049 1.00 17.83 106 LEU A N 1
ATOM 1621 C CA . LEU A 1 103 ? -20.939 -11.636 -45.612 1.00 19.28 106 LEU A CA 1
ATOM 1622 C C . LEU A 1 103 ? -21.307 -10.191 -45.254 1.00 17.76 106 LEU A C 1
ATOM 1623 O O . LEU A 1 103 ? -22.089 -9.966 -44.320 1.00 19.37 106 LEU A O 1
ATOM 1639 N N . HIS A 1 104 ? -20.714 -9.225 -45.957 1.00 18.39 107 HIS A N 1
ATOM 1640 C CA . HIS A 1 104 ? -20.949 -7.806 -45.788 1.00 18.96 107 HIS A CA 1
ATOM 1641 C C . HIS A 1 104 ? -22.437 -7.476 -45.932 1.00 22.76 107 HIS A C 1
ATOM 1642 O O . HIS A 1 104 ? -22.976 -6.582 -45.276 1.00 25.43 107 HIS A O 1
ATOM 1655 N N . THR A 1 105 ? -23.102 -8.196 -46.812 1.00 22.39 108 THR A N 1
ATOM 1656 C CA . THR A 1 105 ? -24.507 -7.940 -47.076 1.00 22.34 108 THR A CA 1
ATOM 1657 C C . THR A 1 105 ? -25.451 -8.651 -46.086 1.00 18.42 108 THR A C 1
ATOM 1658 O O . THR A 1 105 ? -26.367 -8.021 -45.519 1.00 21.32 108 THR A O 1
ATOM 1669 N N . TRP A 1 106 ? -25.259 -9.954 -45.914 1.00 17.63 109 TRP A N 1
ATOM 1670 C CA . TRP A 1 106 ? -26.162 -10.764 -45.081 1.00 18.47 109 TRP A CA 1
ATOM 1671 C C . TRP A 1 106 ? -25.948 -10.611 -43.578 1.00 18.54 109 TRP A C 1
ATOM 1672 O O . TRP A 1 106 ? -26.907 -10.806 -42.809 1.00 18.72 109 TRP A O 1
ATOM 1693 N N . LEU A 1 107 ? -24.723 -10.286 -43.165 1.00 17.81 110 LEU A N 1
ATOM 1694 C CA . LEU A 1 107 ? -24.370 -10.150 -41.740 1.00 15.88 110 LEU A CA 1
ATOM 1695 C C . LEU A 1 107 ? -23.686 -8.782 -41.536 1.00 19.20 110 LEU A C 1
ATOM 1696 O O . LEU A 1 107 ? -22.487 -8.690 -41.226 1.00 20.07 110 LEU A O 1
ATOM 1712 N N . PRO A 1 108 ? -24.439 -7.697 -41.714 1.00 19.77 111 PRO A N 1
ATOM 1713 C CA . PRO A 1 108 ? -23.865 -6.348 -41.663 1.00 20.80 111 PRO A CA 1
ATOM 1714 C C . PRO A 1 108 ? -23.598 -5.829 -40.254 1.00 23.30 111 PRO A C 1
ATOM 1715 O O . PRO A 1 108 ? -22.836 -4.865 -40.068 1.00 24.91 111 PRO A O 1
ATOM 1726 N N . GLY A 1 109 ? -24.235 -6.432 -39.265 1.00 21.37 112 GLY A N 1
ATOM 1727 C CA . GLY A 1 109 ? -24.168 -5.891 -37.906 1.00 23.98 112 GLY A CA 1
ATOM 1728 C C . GLY A 1 109 ? -23.181 -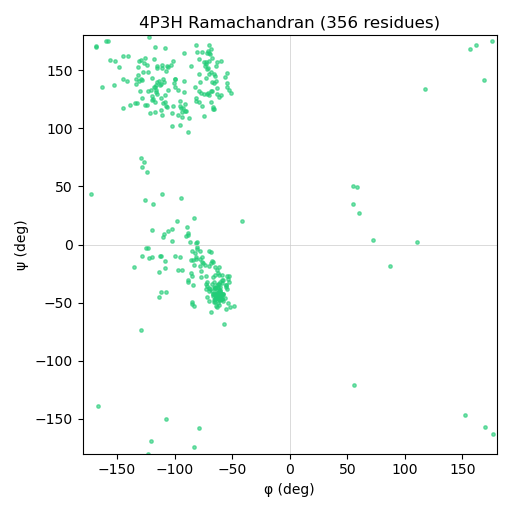6.598 -36.994 1.00 20.74 112 GLY A C 1
ATOM 1729 O O . GLY A 1 109 ? -23.094 -7.819 -37.014 1.00 20.68 112 GLY A O 1
ATOM 1733 N N . LEU A 1 110 ? -22.456 -5.822 -36.183 1.00 22.21 113 LEU A N 1
ATOM 1734 C CA . LEU A 1 110 ? -21.658 -6.379 -35.089 1.00 24.55 113 LEU A CA 1
ATOM 1735 C C . LEU A 1 110 ? -22.307 -5.984 -33.783 1.00 23.77 113 LEU A C 1
ATOM 1736 O O . LEU A 1 110 ? -22.506 -4.800 -33.502 1.00 25.88 113 LEU A O 1
ATOM 1752 N N . SER A 1 111 ? -22.653 -6.991 -33.004 1.00 22.32 114 SER A N 1
ATOM 1753 C CA . SER A 1 111 ? -23.393 -6.785 -31.769 1.00 23.06 114 SER A CA 1
ATOM 1754 C C . SER A 1 111 ? -22.610 -7.338 -30.601 1.00 20.56 114 SER A C 1
ATOM 1755 O O . SER A 1 111 ? -22.413 -8.537 -30.504 1.00 23.11 114 SER A O 1
ATOM 1763 N N . LEU A 1 112 ? -22.160 -6.444 -29.727 1.00 23.74 115 LEU A N 1
ATOM 1764 C CA . LEU A 1 112 ? -21.418 -6.815 -28.524 1.00 23.67 115 LEU A CA 1
ATOM 1765 C C . LEU A 1 112 ? -22.342 -6.997 -27.315 1.00 23.94 115 LEU A C 1
ATOM 1766 O O . LEU A 1 112 ? -22.995 -6.063 -26.893 1.00 24.58 115 LEU A O 1
ATOM 1782 N N . SER A 1 113 ? -22.378 -8.215 -26.789 1.00 22.32 116 SER A N 1
ATOM 1783 C CA . SER A 1 113 ? -23.172 -8.544 -25.621 1.00 22.03 116 SER A CA 1
ATOM 1784 C C . SER A 1 113 ? -22.483 -8.044 -24.368 1.00 25.87 116 SER A C 1
ATOM 1785 O O . SER A 1 113 ? -21.280 -8.311 -24.154 1.00 26.24 116 SER A O 1
ATOM 1793 N N . SER A 1 114 ? -23.257 -7.346 -23.546 1.00 26.92 117 SER A N 1
ATOM 1794 C CA . SER A 1 114 ? -22.795 -6.769 -22.265 1.00 24.63 117 SER A CA 1
ATOM 1795 C C . SER A 1 114 ? -23.725 -7.138 -21.102 1.00 26.51 117 SER A C 1
ATOM 1796 O O . SER A 1 114 ? -24.892 -7.461 -21.329 1.00 30.95 117 SER A O 1
ATOM 1804 N N . ILE A 1 115 ? -23.233 -7.066 -19.876 1.00 28.73 118 ILE A N 1
ATOM 1805 C CA . ILE A 1 115 ? -24.105 -7.117 -18.705 1.00 29.98 118 ILE A CA 1
ATOM 1806 C C . ILE A 1 115 ? -24.933 -5.840 -18.675 1.00 34.59 118 ILE A C 1
ATOM 1807 O O . ILE A 1 115 ? -24.674 -4.899 -19.431 1.00 33.20 118 ILE A O 1
ATOM 1823 N N . HIS A 1 116 ? -25.941 -5.835 -17.820 1.00 37.15 119 HIS A N 1
ATOM 1824 C CA . HIS A 1 116 ? -26.920 -4.746 -17.757 1.00 43.52 119 HIS A CA 1
ATOM 1825 C C . HIS A 1 116 ? -26.344 -3.548 -17.004 1.00 43.21 119 HIS A C 1
ATOM 1826 O O . HIS A 1 116 ? -25.567 -3.735 -16.080 1.00 39.78 119 HIS A O 1
ATOM 1839 N N . PRO A 1 117 ? -26.727 -2.317 -17.384 1.00 48.45 120 PRO A N 1
ATOM 1840 C CA . PRO A 1 117 ? -26.172 -1.111 -16.756 1.00 56.16 120 PRO A CA 1
ATOM 1841 C C . PRO A 1 117 ? -26.257 -1.059 -15.233 1.00 48.69 120 PRO A C 1
ATOM 1842 O O . PRO A 1 117 ? -25.430 -0.385 -14.617 1.00 53.31 120 PRO A O 1
ATOM 1853 N N . ARG A 1 118 ? -27.233 -1.736 -14.635 1.00 44.26 121 ARG A N 1
ATOM 1854 C CA . ARG A 1 118 ? -27.377 -1.701 -13.183 1.00 51.01 121 ARG A CA 1
ATOM 1855 C C . ARG A 1 118 ? -26.132 -2.298 -12.539 1.00 51.56 121 ARG A C 1
ATOM 1856 O O . ARG A 1 118 ? -25.800 -1.979 -11.406 1.00 50.27 121 ARG A O 1
ATOM 1877 N N . GLU A 1 119 ? -25.438 -3.158 -13.279 1.00 43.88 122 GLU A N 1
ATOM 1878 C CA . GLU A 1 119 ? -24.221 -3.778 -12.781 1.00 44.76 122 GLU A CA 1
ATOM 1879 C C . GLU A 1 119 ? -23.022 -2.836 -12.946 1.00 45.05 122 GLU A C 1
ATOM 1880 O O . GLU A 1 119 ? -21.955 -3.083 -12.387 1.00 45.08 122 GLU A O 1
ATOM 1892 N N . LEU A 1 120 ? -23.200 -1.759 -13.708 1.00 63.27 123 LEU A N 1
ATOM 1893 C CA . LEU A 1 120 ? -22.093 -0.853 -14.024 1.00 78.74 123 LEU A CA 1
ATOM 1894 C C . LEU A 1 120 ? -22.056 0.416 -13.161 1.00 93.08 123 LEU A C 1
ATOM 1895 O O . LEU A 1 120 ? -21.082 1.167 -13.204 1.00 93.70 123 LEU A O 1
ATOM 1911 N N . SER A 1 121 ? -23.110 0.654 -12.385 1.00 102.80 124 SER A N 1
ATOM 1912 C CA . SER A 1 121 ? -23.115 1.760 -11.432 1.00 107.85 124 SER A CA 1
ATOM 1913 C C . SER A 1 121 ? -22.025 1.514 -10.395 1.00 109.15 124 SER A C 1
ATOM 1914 O O . SER A 1 121 ? -21.167 2.365 -10.158 1.00 115.97 124 SER 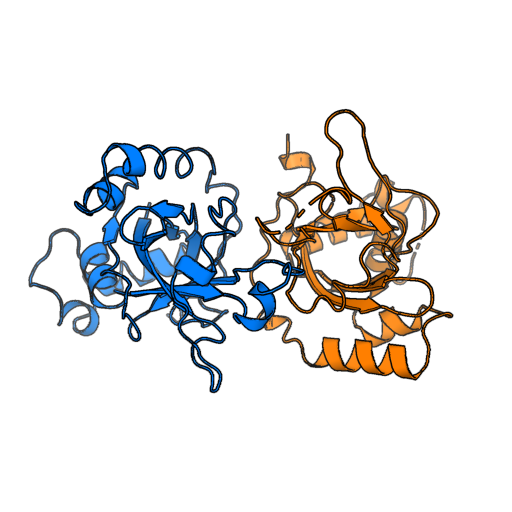A O 1
ATOM 1922 N N . GLN A 1 122 ? -22.073 0.335 -9.786 1.00 98.43 125 GLN A N 1
ATOM 1923 C CA . GLN A 1 122 ? -21.036 -0.120 -8.868 1.00 87.07 125 GLN A CA 1
ATOM 1924 C C . GLN A 1 122 ? -19.831 -0.618 -9.662 1.00 69.22 125 GLN A C 1
ATOM 1925 O O . GLN A 1 122 ? -19.633 -0.243 -10.816 1.00 63.39 125 GLN A O 1
ATOM 1939 N N . THR A 1 123 ? -19.024 -1.460 -9.033 1.00 63.35 126 THR A N 1
ATOM 1940 C CA . THR A 1 123 ? -17.956 -2.155 -9.721 1.00 57.37 126 THR A CA 1
ATOM 1941 C C . THR A 1 123 ? -18.513 -3.522 -10.104 1.00 41.68 126 THR A C 1
ATOM 1942 O O . THR A 1 123 ? -18.992 -4.259 -9.244 1.00 44.27 126 THR A O 1
ATOM 1953 N N . PRO A 1 124 ? -18.488 -3.857 -11.397 1.00 38.00 127 PRO A N 1
ATOM 1954 C CA . PRO A 1 124 ? -19.009 -5.178 -11.768 1.00 35.05 127 PRO A CA 1
ATOM 1955 C C . PRO A 1 124 ? -18.181 -6.317 -11.176 1.00 36.00 127 PRO A C 1
ATOM 1956 O O . PRO A 1 124 ? -16.994 -6.138 -10.929 1.00 40.10 127 PRO A O 1
ATOM 1967 N N . SER A 1 125 ? -18.809 -7.471 -10.968 1.00 35.79 128 SER A N 1
ATOM 1968 C CA . SER A 1 125 ? -18.146 -8.580 -10.279 1.00 34.54 128 SER A CA 1
ATOM 1969 C C . SER A 1 125 ? -17.321 -9.376 -11.280 1.00 33.39 128 SER A C 1
ATOM 1970 O O . SER A 1 125 ? -16.131 -9.622 -11.056 1.00 35.58 128 SER A O 1
ATOM 1978 N N . GLY A 1 126 ? -17.936 -9.729 -12.401 1.00 31.67 129 GLY A N 1
ATOM 1979 C CA . GLY A 1 126 ? -17.287 -10.533 -13.411 1.00 34.01 129 GLY A CA 1
ATOM 1980 C C . GLY A 1 126 ? -17.210 -9.819 -14.744 1.00 29.71 129 GLY A C 1
ATOM 1981 O O . GLY A 1 126 ? -17.457 -8.610 -14.812 1.00 30.70 129 GLY A O 1
ATOM 1985 N N . PRO A 1 127 ? -16.830 -10.553 -15.783 1.00 28.07 130 PRO A N 1
ATOM 1986 C CA . PRO A 1 127 ? -16.641 -9.999 -17.122 1.00 27.09 130 PRO A CA 1
ATOM 1987 C C . PRO A 1 127 ? -17.852 -9.186 -17.574 1.00 25.86 130 PRO A C 1
ATOM 1988 O O . PRO A 1 127 ? -18.989 -9.638 -17.502 1.00 27.90 130 PRO A O 1
ATOM 1999 N N . VAL A 1 128 ? -17.573 -7.983 -18.048 1.00 27.84 131 VAL A N 1
ATOM 2000 C CA . VAL A 1 128 ? -18.605 -7.090 -18.553 1.00 27.21 131 VAL A CA 1
ATOM 2001 C C . VAL A 1 128 ? -19.170 -7.549 -19.899 1.00 29.68 131 VAL A C 1
ATOM 2002 O O . VAL A 1 128 ? -20.345 -7.363 -20.158 1.00 27.21 131 VAL A O 1
ATOM 2015 N N . PHE A 1 129 ? -18.343 -8.180 -20.722 1.00 24.47 132 PHE A N 1
ATOM 2016 C CA . PHE A 1 129 ? -18.748 -8.607 -22.058 1.00 25.85 132 PHE A CA 1
ATOM 2017 C C . PHE A 1 129 ? -18.743 -10.114 -22.230 1.00 22.85 132 PHE A C 1
ATOM 2018 O O . PHE A 1 129 ? -17.942 -10.815 -21.602 1.00 24.02 132 PHE A O 1
ATOM 2035 N N . GLN A 1 130 ? -19.594 -10.618 -23.123 1.00 21.76 133 GLN A N 1
ATOM 2036 C CA . GLN A 1 130 ? -19.731 -12.066 -23.315 1.00 20.94 133 GLN A CA 1
ATOM 2037 C C . GLN A 1 130 ? -19.269 -12.574 -24.679 1.00 19.54 133 GLN A C 1
ATOM 2038 O O . GLN A 1 130 ? -18.590 -13.602 -24.771 1.00 22.51 133 GLN A O 1
ATOM 2052 N N . HIS A 1 131 ? -19.660 -11.884 -25.753 1.00 20.14 134 HIS A N 1
ATOM 2053 C CA . HIS A 1 131 ? -19.353 -12.343 -27.104 1.00 20.04 134 HIS A CA 1
ATOM 2054 C C . HIS A 1 131 ? -19.684 -11.203 -28.039 1.00 19.55 134 HIS A C 1
ATOM 2055 O O . HIS A 1 131 ? -20.269 -10.212 -27.638 1.00 20.54 134 HIS A O 1
ATOM 2068 N N . VAL A 1 132 ? -19.294 -11.349 -29.308 1.00 19.14 135 VAL A N 1
ATOM 2069 C CA . VAL A 1 132 ? -19.751 -10.474 -30.397 1.00 19.82 135 VAL A CA 1
ATOM 2070 C C . VAL A 1 132 ? -20.504 -11.364 -31.343 1.00 20.34 135 VAL A C 1
ATOM 2071 O O . VAL A 1 132 ? -20.062 -12.473 -31.652 1.00 20.86 135 VAL A O 1
ATOM 2084 N N . SER A 1 133 ? -21.654 -10.890 -31.802 1.00 19.39 136 SER A N 1
ATOM 2085 C CA . SER A 1 133 ? -22.396 -11.603 -32.850 1.00 18.63 136 SER A CA 1
ATOM 2086 C C . SER A 1 133 ? -22.455 -10.851 -34.152 1.00 20.60 136 SER A C 1
ATOM 2087 O O . SER A 1 133 ? -22.572 -9.618 -34.190 1.00 21.48 136 SER A O 1
ATOM 2095 N N . LEU A 1 134 ? -22.332 -11.631 -35.227 1.00 19.13 137 LEU A N 1
ATOM 2096 C CA . LEU A 1 134 ? -22.636 -11.190 -36.586 1.00 19.98 137 LEU A CA 1
ATOM 2097 C C . LEU A 1 134 ? -24.149 -11.302 -36.756 1.00 18.63 137 LEU A C 1
ATOM 2098 O O . LEU A 1 134 ? -24.743 -12.386 -36.559 1.00 19.83 137 LEU A O 1
ATOM 2114 N N . CYS A 1 135 ? -24.777 -10.183 -37.122 1.00 19.43 138 CYS A N 1
ATOM 2115 C CA . CYS A 1 135 ? -26.221 -10.096 -37.111 1.00 19.87 138 CYS A CA 1
ATOM 2116 C C . CYS A 1 135 ? -26.817 -9.601 -38.394 1.00 20.30 138 CYS A C 1
ATOM 2117 O O . CYS A 1 135 ? -26.309 -8.698 -39.039 1.00 22.73 138 CYS A O 1
ATOM 2125 N N . ALA A 1 136 ? -27.943 -10.201 -38.747 1.00 20.56 139 ALA A N 1
ATOM 2126 C CA . ALA A 1 136 ? -28.726 -9.805 -39.885 1.00 21.67 139 ALA A CA 1
ATOM 2127 C C . ALA A 1 136 ? -29.680 -8.660 -39.549 1.00 23.05 139 ALA A C 1
ATOM 2128 O O . ALA A 1 136 ? -30.028 -7.871 -40.406 1.00 27.38 139 ALA A O 1
ATOM 2135 N N . LEU A 1 137 ? -30.072 -8.581 -38.269 1.00 22.92 140 LEU A N 1
ATOM 2136 C CA . LEU A 1 137 ? -30.989 -7.544 -37.806 1.00 25.61 140 LEU A CA 1
ATOM 2137 C C . LEU A 1 137 ? -30.446 -6.885 -36.545 1.00 27.61 140 LEU A C 1
ATOM 2138 O O . LEU A 1 137 ? -29.681 -7.498 -35.802 1.00 26.83 140 LEU A O 1
ATOM 2154 N N . GLY A 1 138 ? -30.829 -5.628 -36.324 1.00 33.66 141 GLY A N 1
ATOM 2155 C CA . GLY A 1 138 ? -30.550 -4.988 -35.041 1.00 30.43 141 GLY A CA 1
ATOM 2156 C C . GLY A 1 138 ? -29.516 -3.878 -35.043 1.00 34.70 141 GLY A C 1
ATOM 2157 O O . GLY A 1 138 ? -29.237 -3.316 -33.991 1.00 33.75 141 GLY A O 1
ATOM 2161 N N . ARG A 1 139 ? -28.969 -3.520 -36.199 1.00 35.49 142 ARG A N 1
ATOM 2162 C CA . ARG A 1 139 ? -27.911 -2.510 -36.241 1.00 35.17 142 ARG A CA 1
ATOM 2163 C C . ARG A 1 139 ? -28.503 -1.121 -36.014 1.00 36.10 142 ARG A C 1
ATOM 2164 O O . ARG A 1 139 ? -29.487 -0.741 -36.646 1.00 38.47 142 ARG A O 1
ATOM 2185 N N . ARG A 1 140 ? -27.914 -0.367 -35.091 1.00 37.13 143 ARG A N 1
ATOM 2186 C CA . ARG A 1 140 ? -28.405 0.974 -34.778 1.00 43.34 143 ARG A CA 1
ATOM 2187 C C . ARG A 1 140 ? -27.250 1.965 -34.820 1.00 45.27 143 ARG A C 1
ATOM 2188 O O . ARG A 1 140 ? -27.133 2.754 -35.759 1.00 50.10 143 ARG A O 1
ATOM 2209 N N . ARG A 1 141 ? -26.387 1.913 -33.808 1.00 43.44 144 ARG A N 1
ATOM 2210 C CA . ARG A 1 141 ? -25.228 2.792 -33.762 1.00 48.96 144 ARG A CA 1
ATOM 2211 C C . ARG A 1 141 ? -24.054 2.195 -34.530 1.00 43.28 144 ARG A C 1
ATOM 2212 O O . ARG A 1 141 ? -23.168 2.916 -34.990 1.00 52.74 144 ARG A O 1
ATOM 2233 N N . GLY A 1 142 ? -24.043 0.878 -34.664 1.00 38.30 145 GLY A N 1
ATOM 2234 C CA . GLY A 1 142 ? -22.934 0.204 -35.313 1.00 39.85 145 GLY A CA 1
ATOM 2235 C C . GLY A 1 142 ? -22.915 0.551 -36.792 1.00 40.55 145 GLY A C 1
ATOM 2236 O O . GLY A 1 142 ? -23.913 1.013 -37.336 1.00 43.52 145 GLY A O 1
ATOM 2240 N N . THR A 1 143 ? -21.762 0.353 -37.424 1.00 41.94 146 THR A N 1
ATOM 2241 C CA A THR A 1 143 ? -21.670 0.545 -38.868 0.04 48.75 146 THR A CA 1
ATOM 2242 C CA B THR A 1 143 ? -21.603 0.536 -38.863 0.96 48.05 146 THR A CA 1
ATOM 2243 C C . THR A 1 143 ? -21.750 -0.811 -39.549 1.00 42.13 146 THR A C 1
ATOM 2244 O O . THR A 1 143 ? -21.797 -1.850 -38.877 1.00 39.14 146 THR A O 1
ATOM 2265 N N . VAL A 1 144 ? -21.797 -0.800 -40.878 1.00 41.23 147 VAL A N 1
ATOM 2266 C CA . VAL A 1 144 ? -21.823 -2.050 -41.616 1.00 35.98 147 VAL A CA 1
ATOM 2267 C C . VAL A 1 144 ? -20.461 -2.731 -41.504 1.00 35.25 147 VAL A C 1
ATOM 2268 O O . VAL A 1 144 ? -19.418 -2.123 -41.780 1.00 43.04 147 VAL A O 1
ATOM 2281 N N . ALA A 1 145 ? -20.488 -3.999 -41.121 1.00 30.18 148 ALA A N 1
ATOM 2282 C CA . ALA A 1 145 ? -19.274 -4.792 -40.956 1.00 34.36 148 ALA A CA 1
ATOM 2283 C C . ALA A 1 145 ? -18.551 -5.010 -42.295 1.00 36.47 148 ALA A C 1
ATOM 2284 O O . ALA A 1 145 ? -19.174 -5.219 -43.361 1.00 32.33 148 ALA A O 1
ATOM 2291 N N . VAL A 1 146 ? -17.228 -4.901 -42.227 1.00 27.58 149 VAL A N 1
ATOM 2292 C CA . VAL A 1 146 ? -16.331 -5.135 -43.348 1.00 30.43 149 VAL A CA 1
ATOM 2293 C C . VAL A 1 146 ? -15.587 -6.438 -43.124 1.00 27.99 149 VAL A C 1
ATOM 2294 O O . VAL A 1 146 ? -15.032 -6.662 -42.058 1.00 27.67 149 VAL A O 1
ATOM 2307 N N . TYR A 1 147 ? -15.624 -7.293 -44.136 1.00 29.02 150 TYR A N 1
ATOM 2308 C CA . TYR A 1 147 ? -14.919 -8.560 -44.137 1.00 29.65 150 TYR A CA 1
ATOM 2309 C C . TYR A 1 147 ? -13.798 -8.529 -45.172 1.00 28.86 150 TYR A C 1
ATOM 2310 O O . TYR A 1 147 ? -13.992 -8.041 -46.296 1.00 30.65 150 TYR A O 1
ATOM 2328 N N . GLY A 1 148 ? -12.641 -9.069 -44.798 1.00 29.71 151 GLY A N 1
ATOM 2329 C CA . GLY A 1 148 ? -11.473 -9.051 -45.663 1.00 32.94 151 GLY A CA 1
ATOM 2330 C C . GLY A 1 148 ? -10.441 -10.102 -45.298 1.00 38.30 151 GLY A C 1
ATOM 2331 O O . GLY A 1 148 ? -10.581 -10.795 -44.296 1.00 39.83 151 GLY A O 1
ATOM 2335 N N . HIS A 1 149 ? -9.386 -10.211 -46.100 1.00 36.59 152 HIS A N 1
ATOM 2336 C CA . HIS A 1 149 ? -8.385 -11.258 -45.909 1.00 41.04 152 HIS A CA 1
ATOM 2337 C C . HIS A 1 149 ? -7.199 -10.778 -45.089 1.00 42.02 152 HIS A C 1
ATOM 2338 O O . HIS A 1 149 ? -6.377 -11.577 -44.648 1.00 52.01 152 HIS A O 1
ATOM 2351 N N A ASP A 1 150 ? -7.134 -9.467 -44.864 0.46 47.73 153 ASP A N 1
ATOM 2352 N N B ASP A 1 150 ? -7.100 -9.467 -44.928 0.54 47.23 153 ASP A N 1
ATOM 2353 C CA A ASP A 1 150 ? -6.024 -8.837 -44.149 0.46 55.61 153 ASP A CA 1
ATOM 2354 C CA B ASP A 1 150 ? -6.077 -8.876 -44.090 0.54 53.65 153 ASP A CA 1
ATOM 2355 C C A ASP A 1 150 ? -6.532 -7.739 -43.206 0.46 48.80 153 ASP A C 1
ATOM 2356 C C B ASP A 1 150 ? -6.741 -7.929 -43.111 0.54 45.33 153 ASP A C 1
ATOM 2357 O O A ASP A 1 150 ? -7.219 -6.817 -43.647 0.46 47.16 153 ASP A O 1
ATOM 2358 O O B ASP A 1 150 ? -7.750 -7.308 -43.413 0.54 40.71 153 ASP A O 1
ATOM 2375 N N . ALA A 1 151 ? -6.176 -7.830 -41.920 1.00 47.31 154 ALA A N 1
ATOM 2376 C CA . ALA A 1 151 ? -6.715 -6.927 -40.906 1.00 40.60 154 ALA A CA 1
ATOM 2377 C C . ALA A 1 151 ? -6.466 -5.450 -41.222 1.00 43.09 154 ALA A C 1
ATOM 2378 O O . ALA A 1 151 ? -7.331 -4.614 -40.984 1.00 42.71 154 ALA A O 1
ATOM 2386 N N . GLU A 1 152 ? -5.293 -5.132 -41.766 1.00 46.09 155 GLU A N 1
ATOM 2387 C CA . GLU A 1 152 ? -4.967 -3.755 -42.132 1.00 49.51 155 GLU A CA 1
ATOM 2388 C C . GLU A 1 152 ? -5.954 -3.238 -43.181 1.00 54.10 155 GLU A C 1
ATOM 2389 O O . GLU A 1 152 ? -6.464 -2.120 -43.069 1.00 50.58 155 GLU A O 1
ATOM 2401 N N . TRP A 1 153 ? -6.234 -4.055 -44.195 1.00 51.11 156 TRP A N 1
ATOM 2402 C CA . TRP A 1 153 ? -7.159 -3.655 -45.240 1.00 72.63 156 TRP A CA 1
ATOM 2403 C C . TRP A 1 153 ? -8.533 -3.391 -44.651 1.00 62.61 156 TRP A C 1
ATOM 2404 O O . TRP A 1 153 ? -9.180 -2.413 -44.993 1.00 49.51 156 TRP A O 1
ATOM 2425 N N . VAL A 1 154 ? -8.970 -4.262 -43.750 1.00 53.23 157 VAL A N 1
ATOM 2426 C CA . VAL A 1 154 ? -10.287 -4.120 -43.149 1.00 38.75 157 VAL A CA 1
ATOM 2427 C C . VAL A 1 154 ? -10.415 -2.830 -42.351 1.00 41.05 157 VAL A C 1
ATOM 2428 O O . VAL A 1 154 ? -11.363 -2.077 -42.542 1.00 42.39 157 VAL A O 1
ATOM 2441 N N . VAL A 1 155 ? -9.464 -2.551 -41.462 1.00 41.00 158 VAL A N 1
ATOM 2442 C CA . VAL A 1 155 ? -9.579 -1.353 -40.638 1.00 45.04 158 VAL A CA 1
ATOM 2443 C C . VAL A 1 155 ? -9.434 -0.094 -41.499 1.00 58.48 158 VAL A C 1
ATOM 2444 O O . VAL A 1 155 ? -10.087 0.923 -41.253 1.00 47.34 158 VAL A O 1
ATOM 2457 N N . SER A 1 156 ? -8.605 -0.176 -42.533 1.00 55.04 159 SER A N 1
ATOM 2458 C CA . SER A 1 156 ? -8.350 0.971 -43.394 1.00 62.80 159 SER A CA 1
ATOM 2459 C C . SER A 1 156 ? -9.571 1.370 -44.234 1.00 63.45 159 SER A C 1
ATOM 2460 O O . SER A 1 156 ? -9.543 2.389 -44.923 1.00 59.28 159 SER A O 1
ATOM 2468 N N . ARG A 1 157 ? -10.638 0.576 -44.183 1.00 60.17 160 ARG A N 1
ATOM 2469 C CA . ARG A 1 157 ? -11.866 0.914 -44.904 1.00 57.25 160 ARG A CA 1
ATOM 2470 C C . ARG A 1 157 ? -12.746 1.914 -44.151 1.00 62.39 160 ARG A C 1
ATOM 2471 O O . ARG A 1 157 ? -13.699 2.444 -44.716 1.00 63.52 160 ARG A O 1
ATOM 2492 N N . PHE A 1 158 ? -12.424 2.178 -42.887 1.00 46.53 161 PHE A N 1
ATOM 2493 C CA . PHE A 1 158 ? -13.210 3.097 -42.075 1.00 59.92 161 PHE A CA 1
ATOM 2494 C C . PHE A 1 158 ? -12.500 4.438 -41.989 1.00 65.85 161 PHE A C 1
ATOM 2495 O O . PHE A 1 158 ? -11.539 4.595 -41.238 1.00 58.19 161 PHE A O 1
ATOM 2512 N N . SER A 1 159 ? -12.962 5.409 -42.768 1.00 67.04 162 SER A N 1
ATOM 2513 C CA . SER A 1 159 ? -12.344 6.731 -42.736 1.00 71.67 162 SER A CA 1
ATOM 2514 C C . SER A 1 159 ? -12.587 7.410 -41.385 1.00 65.15 162 SER A C 1
ATOM 2515 O O . SER A 1 159 ? -11.920 8.384 -41.052 1.00 61.35 162 SER A O 1
ATOM 2523 N N . SER A 1 160 ? -13.531 6.880 -40.608 1.00 69.79 163 SER A N 1
ATOM 2524 C CA . SER A 1 160 ? -13.849 7.414 -39.283 1.00 83.34 163 SER A CA 1
ATOM 2525 C C . SER A 1 160 ? -12.871 6.939 -38.206 1.00 87.57 163 SER A C 1
ATOM 2526 O O . SER A 1 160 ? -13.031 7.268 -37.030 1.00 89.16 163 SER A O 1
ATOM 2534 N N . VAL A 1 161 ? -11.869 6.163 -38.611 1.00 85.02 164 VAL A N 1
ATOM 2535 C CA . VAL A 1 161 ? -10.836 5.681 -37.698 1.00 84.34 164 VAL A CA 1
ATOM 2536 C C . VAL A 1 161 ? -9.500 6.252 -38.137 1.00 80.51 164 VAL A C 1
ATOM 2537 O O . VAL A 1 161 ? -8.995 5.922 -39.210 1.00 76.68 164 VAL A O 1
ATOM 2550 N N . SER A 1 162 ? -8.933 7.107 -37.295 1.00 72.90 165 SER A N 1
ATOM 2551 C CA . SER A 1 162 ? -7.691 7.791 -37.618 1.00 69.93 165 SER A CA 1
ATOM 2552 C C . SER A 1 162 ? -6.566 6.800 -37.867 1.00 65.74 165 SER A C 1
ATOM 2553 O O . SER A 1 162 ? -6.610 5.663 -37.394 1.00 60.76 165 SER A O 1
ATOM 2561 N N . LYS A 1 163 ? -5.550 7.254 -38.595 1.00 66.82 166 LYS A N 1
ATOM 2562 C CA . LYS A 1 163 ? -4.346 6.459 -38.815 1.00 71.43 166 LYS A CA 1
ATOM 2563 C C . LYS A 1 163 ? -3.766 6.053 -37.467 1.00 67.34 166 LYS A C 1
ATOM 2564 O O . LYS A 1 163 ? -3.252 4.944 -37.306 1.00 61.12 166 LYS A O 1
ATOM 2583 N N . SER A 1 164 ? -3.860 6.963 -36.500 1.00 74.75 167 SER A N 1
ATOM 2584 C CA . SER A 1 164 ? -3.370 6.720 -35.152 1.00 73.73 167 SER A CA 1
ATOM 2585 C C . SER A 1 164 ? -4.152 5.600 -34.491 1.00 63.87 167 SER A C 1
ATOM 2586 O O . SER A 1 164 ? -3.571 4.642 -33.975 1.00 58.10 167 SER A O 1
ATOM 2594 N N . GLU A 1 165 ? -5.473 5.739 -34.493 1.00 62.68 168 GLU A N 1
ATOM 2595 C CA . GLU A 1 165 ? -6.345 4.724 -33.925 1.00 58.96 168 GLU A CA 1
ATOM 2596 C C . GLU A 1 165 ? -6.162 3.405 -34.663 1.00 65.79 168 GLU A C 1
ATOM 2597 O O . GLU A 1 165 ? -6.151 2.345 -34.053 1.00 55.58 168 GLU A O 1
ATOM 2609 N N . ARG A 1 166 ? -6.018 3.471 -35.982 1.00 58.43 169 ARG A N 1
ATOM 2610 C CA . ARG A 1 166 ? -5.768 2.270 -36.762 1.00 76.38 169 ARG A CA 1
ATOM 2611 C C . ARG A 1 166 ? -4.501 1.581 -36.255 1.00 82.17 169 ARG A C 1
ATOM 2612 O O . ARG A 1 166 ? -4.460 0.364 -36.092 1.00 54.76 169 ARG A O 1
ATOM 2633 N N . ALA A 1 167 ? -3.465 2.362 -35.978 1.00 56.50 170 ALA A N 1
ATOM 2634 C CA . ALA A 1 167 ? -2.217 1.785 -35.513 1.00 56.72 170 ALA A CA 1
ATOM 2635 C C . ALA A 1 167 ? -2.417 1.113 -34.153 1.00 55.95 170 ALA A C 1
ATOM 2636 O O . ALA A 1 167 ? -1.893 0.026 -33.896 1.00 55.69 170 ALA A O 1
ATOM 2643 N N . HIS A 1 168 ? -3.187 1.752 -33.281 1.00 56.99 171 HIS A N 1
ATOM 2644 C CA A HIS A 1 168 ? -3.456 1.173 -31.974 0.63 63.09 171 HIS A CA 1
ATOM 2645 C CA B HIS A 1 168 ? -3.480 1.190 -31.970 0.37 65.44 171 HIS A CA 1
ATOM 2646 C C . HIS A 1 168 ? -4.262 -0.111 -32.120 1.00 62.96 171 HIS A C 1
ATOM 2647 O O . HIS A 1 168 ? -3.965 -1.114 -31.466 1.00 54.61 171 HIS A O 1
ATOM 2672 N N . ILE A 1 169 ? -5.269 -0.089 -32.988 1.00 54.21 172 ILE A N 1
ATOM 2673 C CA . ILE A 1 169 ? -6.082 -1.271 -33.204 1.00 53.28 172 ILE A CA 1
ATOM 2674 C C . ILE A 1 169 ? -5.226 -2.407 -33.742 1.00 52.98 172 ILE A C 1
ATOM 2675 O O . ILE A 1 169 ? -5.319 -3.538 -33.276 1.00 52.63 172 ILE A O 1
ATOM 2691 N N . LEU A 1 170 ? -4.400 -2.103 -34.732 1.00 53.41 173 LEU A N 1
ATOM 2692 C CA . LEU A 1 170 ? -3.667 -3.140 -35.441 1.00 53.48 173 LEU A CA 1
ATOM 2693 C C . LEU A 1 170 ? -2.483 -3.634 -34.620 1.00 60.96 173 LEU A C 1
ATOM 2694 O O . LEU A 1 170 ? -1.997 -4.746 -34.828 1.00 55.00 173 LEU A O 1
ATOM 2710 N N . GLN A 1 171 ? -2.016 -2.801 -33.696 1.00 68.95 174 GLN A N 1
ATOM 2711 C CA . GLN A 1 171 ? -0.988 -3.216 -32.753 1.00 64.02 174 GLN A CA 1
ATOM 2712 C C . GLN A 1 171 ? -1.415 -4.513 -32.079 1.00 61.88 174 GLN A C 1
ATOM 2713 O O . GLN A 1 171 ? -0.687 -5.502 -32.096 1.00 55.86 174 GLN A O 1
ATOM 2727 N N . HIS A 1 172 ? -2.607 -4.527 -31.501 1.00 70.15 175 HIS A N 1
ATOM 2728 C CA A HIS A 1 172 ? -3.043 -5.688 -30.738 0.67 74.28 175 HIS A CA 1
ATOM 2729 C CA B HIS A 1 172 ? -3.040 -5.685 -30.734 0.33 74.49 175 HIS A CA 1
ATOM 2730 C C . HIS A 1 172 ? -3.532 -6.818 -31.630 1.00 77.19 175 HIS A C 1
ATOM 2731 O O . HIS A 1 172 ? -3.429 -7.986 -31.268 1.00 88.67 175 HIS A O 1
ATOM 2756 N N . VAL A 1 173 ? -4.059 -6.478 -32.800 1.00 74.08 176 VAL A N 1
ATOM 2757 C CA . VAL A 1 173 ? -4.483 -7.507 -33.742 1.00 69.78 176 VAL A CA 1
ATOM 2758 C C . VAL A 1 173 ? -3.288 -8.393 -34.081 1.00 74.09 176 VAL A C 1
ATOM 2759 O O . VAL A 1 173 ? -3.438 -9.580 -34.349 1.00 65.17 176 VAL A O 1
ATOM 2772 N N . SER A 1 174 ? -2.097 -7.810 -34.059 1.00 89.77 177 SER A N 1
ATOM 2773 C CA . SER A 1 174 ? -0.889 -8.547 -34.395 1.00 103.15 177 SER A CA 1
ATOM 2774 C C . SER A 1 174 ? -0.284 -9.244 -33.176 1.00 94.21 177 SER A C 1
ATOM 2775 O O . SER A 1 174 ? 0.337 -10.298 -33.307 1.00 85.03 177 SER A O 1
ATOM 2783 N N . SER A 1 175 ? -0.466 -8.660 -31.995 1.00 96.87 178 SER A N 1
ATOM 2784 C CA . SER A 1 175 ? 0.105 -9.229 -30.775 1.00 102.66 178 SER A CA 1
ATOM 2785 C C . SER A 1 175 ? -0.587 -10.544 -30.429 1.00 97.36 178 SER A C 1
ATOM 2786 O O . SER A 1 175 ? 0.059 -11.590 -30.330 1.00 95.47 178 SER A O 1
ATOM 2794 N N . CYS A 1 176 ? -1.903 -10.492 -30.255 1.00 106.94 179 CYS A N 1
ATOM 2795 C CA . CYS A 1 176 ? -2.659 -11.689 -29.925 1.00 106.82 179 CYS A CA 1
ATOM 2796 C C . CYS A 1 176 ? -2.811 -12.585 -31.153 1.00 105.91 179 CYS A C 1
ATOM 2797 O O . CYS A 1 176 ? -3.533 -12.254 -32.098 1.00 99.37 179 CYS A O 1
ATOM 2805 N N . ARG A 1 177 ? -2.137 -13.733 -31.112 1.00 108.71 180 ARG A N 1
ATOM 2806 C CA . ARG A 1 177 ? -2.161 -14.697 -32.209 1.00 102.33 180 ARG A CA 1
ATOM 2807 C C . ARG A 1 177 ? -3.409 -15.567 -32.194 1.00 85.81 180 ARG A C 1
ATOM 2808 O O . ARG A 1 177 ? -4.097 -15.669 -31.182 1.00 59.43 180 ARG A O 1
ATOM 2829 N N . LEU A 1 178 ? -3.635 -16.240 -33.317 1.00 89.18 181 LEU A N 1
ATOM 2830 C CA . LEU A 1 178 ? -4.877 -16.926 -33.622 1.00 83.55 181 LEU A CA 1
ATOM 2831 C C . LEU A 1 178 ? -4.684 -18.417 -33.642 1.00 69.93 181 LEU A C 1
ATOM 2832 O O . LEU A 1 178 ? -5.541 -19.166 -33.189 1.00 48.21 181 LEU A O 1
ATOM 2848 N N . GLU A 1 179 ? -3.560 -18.838 -34.210 1.00 67.67 182 GLU A N 1
ATOM 2849 C CA A GLU A 1 179 ? -3.279 -20.247 -34.460 0.48 70.21 182 GLU A CA 1
ATOM 2850 C CA B GLU A 1 179 ? -3.351 -20.251 -34.478 0.52 68.80 182 GLU A CA 1
ATOM 2851 C C . GLU A 1 179 ? -3.543 -21.119 -33.242 1.00 56.11 182 GLU A C 1
ATOM 2852 O O . GLU A 1 179 ? -4.046 -22.235 -33.363 1.00 52.56 182 GLU A O 1
ATOM 2875 N N . ASP A 1 180 ? -3.185 -20.598 -32.068 1.00 46.51 183 ASP A N 1
ATOM 2876 C CA . ASP A 1 180 ? -3.316 -21.342 -30.815 1.00 49.15 183 ASP A CA 1
ATOM 2877 C C . ASP A 1 180 ? -4.743 -21.393 -30.244 1.00 43.22 183 ASP A C 1
ATOM 2878 O O . ASP A 1 180 ? -5.021 -22.172 -29.339 1.00 47.30 183 ASP A O 1
ATOM 2887 N N . LEU A 1 181 ? -5.647 -20.575 -30.760 1.00 39.31 184 LEU A N 1
ATOM 2888 C CA . LEU A 1 181 ? -7.004 -20.571 -30.215 1.00 39.65 184 LEU A CA 1
ATOM 2889 C C . LEU A 1 181 ? -7.779 -21.829 -30.604 1.00 39.91 184 LEU A C 1
ATOM 2890 O O . LEU A 1 181 ? -7.552 -22.438 -31.653 1.00 36.70 184 LEU A O 1
ATOM 2906 N N . SER A 1 182 ? -8.713 -22.210 -29.750 1.00 30.94 185 SER A N 1
ATOM 2907 C CA . SER A 1 182 ? -9.440 -23.440 -29.942 1.00 28.73 185 SER A CA 1
ATOM 2908 C C . SER A 1 182 ? -10.371 -23.298 -31.143 1.00 28.00 185 SER A C 1
ATOM 2909 O O . SER A 1 182 ? -10.789 -22.206 -31.500 1.00 26.59 185 SER A O 1
ATOM 2917 N N . THR A 1 183 ? -10.755 -24.421 -31.730 1.00 24.59 186 THR A N 1
ATOM 2918 C CA . THR A 1 183 ? -11.639 -24.385 -32.887 1.00 24.52 186 THR A CA 1
ATOM 2919 C C . THR A 1 183 ? -13.045 -23.987 -32.457 1.00 19.95 186 THR A C 1
ATOM 2920 O O . THR A 1 183 ? -13.598 -24.551 -31.502 1.00 22.52 186 THR A O 1
ATOM 2931 N N . PRO A 1 184 ? -13.656 -22.986 -33.131 1.00 21.10 187 PRO A N 1
ATOM 2932 C CA . PRO A 1 184 ? -15.003 -22.569 -32.778 1.00 21.16 187 PRO A CA 1
ATOM 2933 C C . PRO A 1 184 ? -16.014 -23.704 -32.995 1.00 17.70 187 PRO A C 1
ATOM 2934 O O . PRO A 1 184 ? -15.728 -24.610 -33.786 1.00 20.97 187 PRO A O 1
ATOM 2945 N N . ASN A 1 185 ? -17.163 -23.682 -32.320 1.00 18.40 188 ASN A N 1
ATOM 2946 C CA . ASN A 1 185 ? -18.070 -24.827 -32.337 1.00 18.66 188 ASN A CA 1
ATOM 2947 C C . ASN A 1 185 ? -19.003 -24.997 -33.565 1.00 19.55 188 ASN A C 1
ATOM 2948 O O . ASN A 1 185 ? -19.703 -26.004 -33.637 1.00 20.55 188 ASN A O 1
ATOM 2959 N N . PHE A 1 186 ? -18.995 -24.064 -34.512 1.00 20.35 189 PHE A N 1
ATOM 2960 C CA . PHE A 1 186 ? -19.950 -24.142 -35.634 1.00 20.13 189 PHE A CA 1
ATOM 2961 C C . PHE A 1 186 ? -19.857 -25.498 -36.349 1.00 19.43 189 PHE A C 1
ATOM 2962 O O . PHE A 1 186 ? -18.768 -26.001 -36.649 1.00 20.95 189 PHE A O 1
ATOM 2979 N N . VAL A 1 187 ? -21.027 -26.077 -36.634 1.00 21.44 190 VAL A N 1
ATOM 2980 C CA . VAL A 1 187 ? -21.122 -27.302 -37.419 1.00 21.58 190 VAL A CA 1
ATOM 2981 C C . VAL A 1 187 ? -21.933 -27.049 -38.683 1.00 22.26 190 VAL A C 1
ATOM 2982 O O . VAL A 1 187 ? -23.039 -26.503 -38.640 1.00 23.38 190 VAL A O 1
ATOM 2995 N N . SER A 1 188 ? -21.383 -27.401 -39.842 1.00 22.58 191 SER A N 1
ATOM 2996 C CA . SER A 1 188 ? -22.107 -27.187 -41.072 1.00 23.68 191 SER A CA 1
ATOM 2997 C C . SER A 1 188 ? -23.317 -28.107 -41.119 1.00 26.08 191 SER A C 1
ATOM 2998 O O . SER A 1 188 ? -23.178 -29.310 -40.880 1.00 28.15 191 SER A O 1
ATOM 3006 N N . PRO A 1 189 ? -24.511 -27.557 -41.451 1.00 25.34 192 PRO A N 1
ATOM 3007 C CA . PRO A 1 189 ? -25.717 -28.373 -41.544 1.00 30.11 192 PRO A CA 1
ATOM 3008 C C . PRO A 1 189 ? -25.772 -29.178 -42.844 1.00 32.48 192 PRO A C 1
ATOM 3009 O O . PRO A 1 189 ? -26.688 -29.981 -43.016 1.00 42.14 192 PRO A O 1
ATOM 3020 N N . LEU A 1 190 ? -24.809 -28.950 -43.739 1.00 32.47 193 LEU A N 1
ATOM 3021 C CA . LEU A 1 190 ? -24.706 -29.677 -45.006 1.00 51.69 193 LEU A CA 1
ATOM 3022 C C . LEU A 1 190 ? -23.835 -30.927 -44.898 1.00 71.53 193 LEU A C 1
ATOM 3023 O O . LEU A 1 190 ? -23.211 -31.179 -43.868 1.00 78.29 193 LEU A O 1
ATOM 3039 N N . GLY B 1 1 ? -18.479 -33.772 -19.647 1.00 37.63 4 GLY B N 1
ATOM 3040 C CA . GLY B 1 1 ? -18.097 -32.644 -18.817 1.00 32.81 4 GLY B CA 1
ATOM 3041 C C . GLY B 1 1 ? -18.190 -32.991 -17.338 1.00 30.99 4 GLY B C 1
ATOM 3042 O O . GLY B 1 1 ? -18.902 -33.913 -16.954 1.00 38.04 4 GLY B O 1
ATOM 3046 N N . LEU B 1 2 ? -17.489 -32.236 -16.522 1.00 27.41 5 LEU B N 1
ATOM 3047 C CA . LEU B 1 2 ? -17.427 -32.496 -15.101 1.00 23.93 5 LEU B CA 1
ATOM 3048 C C . LEU B 1 2 ? -17.841 -31.239 -14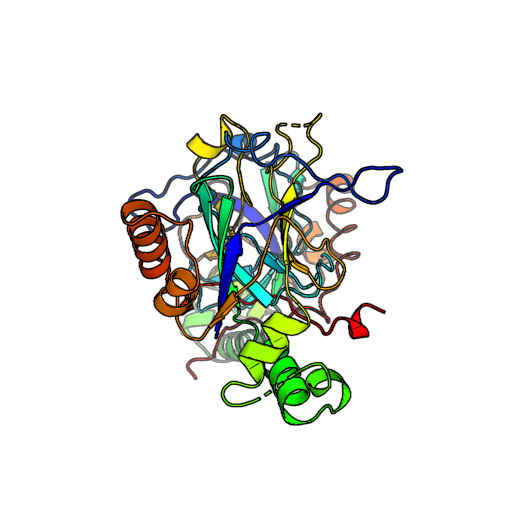.381 1.00 22.90 5 LEU B C 1
ATOM 3049 O O . LEU B 1 2 ? -17.764 -30.164 -14.944 1.00 27.10 5 LEU B O 1
ATOM 3065 N N . TYR B 1 3 ? -18.241 -31.376 -13.119 1.00 21.46 6 TYR B N 1
ATOM 3066 C CA . TYR B 1 3 ? -18.418 -30.232 -12.234 1.00 21.62 6 TYR B CA 1
ATOM 3067 C C . TYR B 1 3 ? -17.330 -30.167 -11.214 1.00 20.27 6 TYR B C 1
ATOM 3068 O O . TYR B 1 3 ? -16.747 -31.189 -10.821 1.00 19.39 6 TYR B O 1
ATOM 3086 N N . VAL B 1 4 ? -17.012 -28.941 -10.815 1.00 18.83 7 VAL B N 1
ATOM 3087 C CA . VAL B 1 4 ? -16.099 -28.699 -9.708 1.00 19.11 7 VAL B CA 1
ATOM 3088 C C . VAL B 1 4 ? -16.812 -27.774 -8.746 1.00 16.88 7 VAL B C 1
ATOM 3089 O O . VAL B 1 4 ? -17.600 -26.935 -9.117 1.00 19.34 7 VAL B O 1
ATOM 3102 N N . GLY B 1 5 ? -16.491 -27.954 -7.466 1.00 19.03 8 GLY B N 1
ATOM 3103 C CA . GLY B 1 5 ? -17.029 -27.100 -6.442 1.00 19.21 8 GLY B CA 1
ATOM 3104 C C . GLY B 1 5 ? -16.172 -27.062 -5.195 1.00 17.66 8 GLY B C 1
ATOM 3105 O O . GLY B 1 5 ? -15.388 -27.942 -4.969 1.00 19.55 8 GLY B O 1
ATOM 3109 N N . GLY B 1 6 ? -16.373 -26.001 -4.443 1.00 17.69 9 GLY B N 1
ATOM 3110 C CA . GLY B 1 6 ? -15.655 -25.815 -3.194 1.00 17.44 9 GLY B CA 1
ATOM 3111 C C . GLY B 1 6 ? -15.585 -24.371 -2.774 1.00 17.74 9 GLY B C 1
ATOM 3112 O O . GLY B 1 6 ? -15.970 -23.446 -3.477 1.00 18.49 9 GLY B O 1
ATOM 3116 N N . PHE B 1 7 ? -15.147 -24.173 -1.521 1.00 17.33 10 PHE B N 1
ATOM 3117 C CA . PHE B 1 7 ? -14.800 -22.842 -1.076 1.00 18.35 10 PHE B CA 1
ATOM 3118 C C . PHE B 1 7 ? -13.557 -22.386 -1.808 1.00 17.53 10 PHE B C 1
ATOM 3119 O O . PHE B 1 7 ? -12.717 -23.219 -2.173 1.00 19.11 10 PHE B O 1
ATOM 3136 N N . VAL B 1 8 ? -13.464 -21.081 -2.039 1.00 19.85 11 VAL B N 1
ATOM 3137 C CA . VAL B 1 8 ? -12.310 -20.514 -2.739 1.00 18.82 11 VAL B CA 1
ATOM 3138 C C . VAL B 1 8 ? -11.448 -19.671 -1.809 1.00 20.68 11 VAL B C 1
ATOM 3139 O O . VAL B 1 8 ? -11.945 -19.095 -0.803 1.00 21.39 11 VAL B O 1
ATOM 3152 N N . ASP B 1 9 ? -10.158 -19.601 -2.126 1.00 19.13 12 ASP B N 1
ATOM 3153 C CA . ASP B 1 9 ? -9.367 -18.520 -1.577 1.00 22.38 12 ASP B CA 1
ATOM 3154 C C . ASP B 1 9 ? -9.401 -17.388 -2.565 1.00 20.85 12 ASP B C 1
ATOM 3155 O O . ASP B 1 9 ? -9.887 -17.550 -3.689 1.00 21.27 12 ASP B O 1
ATOM 3164 N N . VAL B 1 10 ? -9.006 -16.209 -2.132 1.00 19.44 13 VAL B N 1
ATOM 3165 C CA . VAL B 1 10 ? -9.098 -15.012 -2.907 1.00 20.96 13 VAL B CA 1
ATOM 3166 C C . VAL B 1 10 ? -7.714 -14.429 -2.985 1.00 20.16 13 VAL B C 1
ATOM 3167 O O . VAL B 1 10 ? -7.142 -14.111 -1.951 1.00 21.74 13 VAL B O 1
ATOM 3180 N N . VAL B 1 11 ? -7.176 -14.288 -4.195 1.00 22.93 14 VAL B N 1
ATOM 3181 C CA . VAL B 1 11 ? -5.793 -13.873 -4.379 1.00 23.38 14 VAL B CA 1
ATOM 3182 C C . VAL B 1 11 ? -5.660 -12.728 -5.349 1.00 26.39 14 VAL B C 1
ATOM 3183 O O . VAL B 1 11 ? -6.371 -12.670 -6.340 1.00 24.89 14 VAL B O 1
ATOM 3196 N N . SER B 1 12 ? -4.746 -11.809 -5.069 1.00 28.68 15 SER B N 1
ATOM 3197 C CA . SER B 1 12 ? -4.411 -10.737 -5.969 1.00 30.42 15 SER B CA 1
ATOM 3198 C C . SER B 1 12 ? -2.926 -10.822 -6.237 1.00 39.61 15 SER B C 1
ATOM 3199 O O . SER B 1 12 ? -2.169 -11.278 -5.375 1.00 36.32 15 SER B O 1
ATOM 3207 N N . CYS B 1 13 ? -2.523 -10.418 -7.435 1.00 46.64 16 CYS B N 1
ATOM 3208 C CA . CYS B 1 13 ? -1.119 -10.358 -7.819 1.00 58.19 16 CYS B CA 1
ATOM 3209 C C . CYS B 1 13 ? -0.581 -8.944 -7.588 1.00 63.95 16 CYS B C 1
ATOM 3210 O O . CYS B 1 13 ? -0.858 -8.041 -8.377 1.00 55.67 16 CYS B O 1
ATOM 3218 N N . PRO B 1 14 ? 0.183 -8.736 -6.501 1.00 72.98 17 PRO B N 1
ATOM 3219 C CA . PRO B 1 14 ? 0.787 -7.410 -6.349 1.00 78.60 17 PRO B CA 1
ATOM 3220 C C . PRO B 1 14 ? 1.897 -7.187 -7.374 1.00 73.27 17 PRO B C 1
ATOM 3221 O O . PRO B 1 14 ? 2.339 -8.137 -8.030 1.00 53.82 17 PRO B O 1
ATOM 3232 N N . LYS B 1 15 ? 2.323 -5.936 -7.513 1.00 79.47 18 LYS B N 1
ATOM 3233 C CA . LYS B 1 15 ? 3.421 -5.578 -8.401 1.00 81.81 18 LYS B CA 1
ATOM 3234 C C . LYS B 1 15 ? 4.693 -6.338 -8.048 1.00 66.85 18 LYS B C 1
ATOM 3235 O O . LYS B 1 15 ? 5.144 -7.202 -8.801 1.00 62.97 18 LYS B O 1
ATOM 3254 N N . LEU B 1 16 ? 5.263 -6.015 -6.893 1.00 59.10 19 LEU B N 1
ATOM 3255 C CA . LEU B 1 16 ? 6.582 -6.524 -6.524 1.00 64.98 19 LEU B CA 1
ATOM 3256 C C . LEU B 1 16 ? 6.534 -7.862 -5.792 1.00 70.22 19 LEU B C 1
ATOM 3257 O O . LEU B 1 16 ? 7.441 -8.682 -5.931 1.00 71.01 19 LEU B O 1
ATOM 3273 N N . GLU B 1 17 ? 5.478 -8.078 -5.016 1.00 68.65 20 GLU B N 1
ATOM 3274 C CA . GLU B 1 17 ? 5.347 -9.305 -4.242 1.00 58.76 20 GLU B CA 1
ATOM 3275 C C . GLU B 1 17 ? 4.807 -10.434 -5.107 1.00 52.40 20 GLU B C 1
ATOM 3276 O O . GLU B 1 17 ? 4.384 -10.221 -6.254 1.00 45.71 20 GLU B O 1
ATOM 3288 N N . GLN B 1 18 ? 4.809 -11.642 -4.556 1.00 37.05 21 GLN B N 1
ATOM 3289 C CA . GLN B 1 18 ? 4.417 -12.806 -5.328 1.00 45.66 21 GLN B CA 1
ATOM 3290 C C . GLN B 1 18 ? 2.904 -12.971 -5.351 1.00 46.60 21 GLN B C 1
ATOM 3291 O O . GLN B 1 18 ? 2.288 -13.068 -6.413 1.00 47.34 21 GLN B O 1
ATOM 3305 N N . GLU B 1 19 ? 2.314 -12.987 -4.165 1.00 30.01 22 GLU B N 1
ATOM 3306 C CA . GLU B 1 19 ? 0.911 -13.300 -3.992 1.00 26.04 22 GLU B CA 1
ATOM 3307 C C . GLU B 1 19 ? 0.397 -12.613 -2.749 1.00 29.08 22 GLU B C 1
ATOM 3308 O O . GLU B 1 19 ? 1.071 -12.602 -1.714 1.00 29.76 22 GLU B O 1
ATOM 3320 N N . LEU B 1 20 ? -0.792 -12.041 -2.841 1.00 28.96 23 LEU B N 1
ATOM 3321 C CA . LEU B 1 20 ? -1.504 -11.528 -1.685 1.00 26.97 23 LEU B CA 1
ATOM 3322 C C . LEU B 1 20 ? -2.807 -12.299 -1.512 1.00 29.54 23 LEU B C 1
ATOM 3323 O O . LEU B 1 20 ? -3.631 -12.353 -2.415 1.00 27.57 23 LEU B O 1
ATOM 3339 N N . TYR B 1 21 ? -2.996 -12.910 -0.359 1.00 25.43 24 TYR B N 1
ATOM 3340 C CA . TYR B 1 21 ? -4.214 -13.634 -0.051 1.00 24.07 24 TYR B CA 1
ATOM 3341 C C . TYR B 1 21 ? -5.118 -12.702 0.696 1.00 29.89 24 TYR B C 1
ATOM 3342 O O . TYR B 1 21 ? -4.738 -12.203 1.767 1.00 29.56 24 TYR B O 1
ATOM 3360 N N . LEU B 1 22 ? -6.289 -12.437 0.125 1.00 27.64 25 LEU B N 1
ATOM 3361 C CA . LEU B 1 22 ? -7.253 -11.539 0.754 1.00 30.57 25 LEU B CA 1
ATOM 3362 C C . LEU B 1 22 ? -8.108 -12.321 1.744 1.00 31.15 25 LEU B C 1
ATOM 3363 O O . LEU B 1 22 ? -8.292 -13.531 1.608 1.00 34.49 25 LEU B O 1
ATOM 3379 N N . ASP B 1 23 ? -8.636 -11.635 2.752 1.00 30.59 26 ASP B N 1
ATOM 3380 C CA A ASP B 1 23 ? -9.709 -12.190 3.555 0.67 36.85 26 ASP B CA 1
ATOM 3381 C CA B ASP B 1 23 ? -9.700 -12.231 3.528 0.33 36.97 26 ASP B CA 1
ATOM 3382 C C . ASP B 1 23 ? -10.974 -12.156 2.690 1.00 30.01 26 ASP B C 1
ATOM 3383 O O . ASP B 1 23 ? -11.314 -11.091 2.169 1.00 35.35 26 ASP B O 1
ATOM 3400 N N . PRO B 1 24 ? -11.687 -13.293 2.546 1.00 32.43 27 PRO B N 1
ATOM 3401 C CA . PRO B 1 24 ? -12.896 -13.257 1.714 1.00 31.30 27 PRO B CA 1
ATOM 3402 C C . PRO B 1 24 ? -13.916 -12.188 2.100 1.00 34.33 27 PRO B C 1
ATOM 3403 O O . PRO B 1 24 ? -14.650 -11.735 1.225 1.00 36.39 27 PRO B O 1
ATOM 3414 N N . ASP B 1 25 ? -13.963 -11.777 3.364 1.00 34.68 28 ASP B N 1
ATOM 3415 C CA A ASP B 1 25 ? -14.874 -10.720 3.776 0.68 39.70 28 ASP B CA 1
ATOM 3416 C CA B ASP B 1 25 ? -14.862 -10.710 3.791 0.32 41.19 28 ASP B CA 1
ATOM 3417 C C . ASP B 1 25 ? -14.587 -9.409 3.037 1.00 39.70 28 ASP B C 1
ATOM 3418 O O . ASP B 1 25 ? -15.458 -8.555 2.923 1.00 41.91 28 ASP B O 1
ATOM 3435 N N . GLN B 1 26 ? -13.372 -9.258 2.517 1.00 34.78 29 GLN B N 1
ATOM 3436 C CA . GLN B 1 26 ? -12.988 -8.011 1.862 1.00 34.26 29 GLN B CA 1
ATOM 3437 C C . GLN B 1 26 ? -13.727 -7.835 0.530 1.00 32.28 29 GLN B C 1
ATOM 3438 O O . GLN B 1 26 ? -13.807 -6.714 0.035 1.00 39.51 29 GLN B O 1
ATOM 3452 N N . VAL B 1 27 ? -14.265 -8.919 -0.026 1.00 30.68 30 VAL B N 1
ATOM 3453 C CA . VAL B 1 27 ? -14.933 -8.842 -1.343 1.00 29.53 30 VAL B CA 1
ATOM 3454 C C . VAL B 1 27 ? -16.422 -9.247 -1.337 1.00 31.08 30 VAL B C 1
ATOM 3455 O O . VAL B 1 27 ? -17.027 -9.394 -2.387 1.00 31.86 30 VAL B O 1
ATOM 3468 N N . THR B 1 28 ? -17.015 -9.367 -0.154 1.00 35.64 31 THR B N 1
ATOM 3469 C CA . THR B 1 28 ? -18.413 -9.781 -0.006 1.00 38.38 31 THR B CA 1
ATOM 3470 C C . THR B 1 28 ? -19.399 -8.857 -0.711 1.00 38.93 31 THR B C 1
ATOM 3471 O O . THR B 1 28 ? -20.468 -9.295 -1.153 1.00 38.85 31 THR B O 1
ATOM 3482 N N . ASP B 1 29 ? -19.051 -7.580 -0.806 1.00 36.38 32 ASP B N 1
ATOM 3483 C CA . ASP B 1 29 ? -19.926 -6.594 -1.441 1.00 45.06 32 ASP B CA 1
ATOM 3484 C C . ASP B 1 29 ? -20.141 -6.923 -2.926 1.00 37.18 32 ASP B C 1
ATOM 3485 O O . ASP B 1 29 ? -21.120 -6.480 -3.561 1.00 36.74 32 ASP B O 1
ATOM 3494 N N . TYR B 1 30 ? -19.222 -7.694 -3.482 1.00 33.20 33 TYR B N 1
ATOM 3495 C CA . TYR B 1 30 ? -19.246 -7.987 -4.907 1.00 28.61 33 TYR B CA 1
ATOM 3496 C C . TYR B 1 30 ? -19.784 -9.382 -5.202 1.00 31.41 33 TYR B C 1
ATOM 3497 O O . TYR B 1 30 ? -19.640 -9.880 -6.318 1.00 33.55 33 TYR B O 1
ATOM 3515 N N . LEU B 1 31 ? -20.399 -10.000 -4.200 1.00 30.57 34 LEU B N 1
ATOM 3516 C CA . LEU B 1 31 ? -21.036 -11.311 -4.336 1.00 28.27 34 LEU B CA 1
ATOM 3517 C C . LEU B 1 31 ? -22.550 -11.078 -4.320 1.00 28.65 34 LEU B C 1
ATOM 3518 O O . LEU B 1 31 ? -23.017 -10.071 -3.784 1.00 34.45 34 LEU B O 1
ATOM 3534 N N . PRO B 1 32 ? -23.333 -11.975 -4.954 1.00 30.51 35 PRO B N 1
ATOM 3535 C CA . PRO B 1 32 ? -22.894 -13.153 -5.705 1.00 27.21 35 PRO B CA 1
ATOM 3536 C C . PRO B 1 32 ? -22.309 -12.771 -7.063 1.00 25.83 35 PRO B C 1
ATOM 3537 O O . PRO B 1 32 ? -22.599 -11.665 -7.534 1.00 32.77 35 PRO B O 1
ATOM 3548 N N . VAL B 1 33 ? -21.479 -13.647 -7.609 1.00 27.28 36 VAL B N 1
ATOM 3549 C CA . VAL B 1 33 ? -20.969 -13.496 -8.964 1.00 25.57 36 VAL B CA 1
ATOM 3550 C C . VAL B 1 33 ? -21.780 -14.451 -9.805 1.00 28.93 36 VAL B C 1
ATOM 3551 O O . VAL B 1 33 ? -21.614 -15.674 -9.683 1.00 31.59 36 VAL B O 1
ATOM 3564 N N . THR B 1 34 ? -22.588 -13.899 -10.700 1.00 30.46 37 THR B N 1
ATOM 3565 C CA . THR B 1 34 ? -23.429 -14.704 -11.584 1.00 29.29 37 THR B CA 1
ATOM 3566 C C . THR B 1 34 ? -22.911 -14.666 -13.026 1.00 28.03 37 THR B C 1
ATOM 3567 O O . THR B 1 34 ? -23.314 -15.492 -13.828 1.00 39.62 37 THR B O 1
ATOM 3578 N N . GLU B 1 35 ? -22.014 -13.727 -13.330 1.00 27.58 38 GLU B N 1
ATOM 3579 C CA . GLU B 1 35 ? -21.317 -13.743 -14.639 1.00 28.85 38 GLU B CA 1
ATOM 3580 C C . GLU B 1 35 ? -20.398 -14.933 -14.660 1.00 28.73 38 GLU B C 1
ATOM 3581 O O . GLU B 1 35 ? -19.662 -15.138 -13.706 1.00 25.80 38 GLU B O 1
ATOM 3593 N N . PRO B 1 36 ? -20.408 -15.730 -15.735 1.00 24.91 39 PRO B N 1
ATOM 3594 C CA . PRO B 1 36 ? -19.400 -16.797 -15.784 1.00 22.00 39 PRO B CA 1
ATOM 3595 C C . PRO B 1 36 ? -17.947 -16.284 -15.835 1.00 22.27 39 PRO B C 1
ATOM 3596 O O . PRO B 1 36 ? -17.631 -15.375 -16.625 1.00 22.10 39 PRO B O 1
ATOM 3607 N N . LEU B 1 37 ? -17.121 -16.818 -14.946 1.00 20.56 40 LEU B N 1
ATOM 3608 C CA . LEU B 1 37 ? -15.693 -16.562 -14.962 1.00 19.22 40 LEU B CA 1
ATOM 3609 C C . LEU B 1 37 ? -14.982 -17.735 -15.621 1.00 19.21 40 LEU B C 1
ATOM 3610 O O . LEU B 1 37 ? -15.350 -18.882 -15.417 1.00 19.67 40 LEU B O 1
ATOM 3626 N N . PRO B 1 38 ? -13.921 -17.457 -16.403 1.00 18.56 41 PRO B N 1
ATOM 3627 C CA . PRO B 1 38 ? -13.145 -18.580 -16.930 1.00 19.25 41 PRO B CA 1
ATOM 3628 C C . PRO B 1 38 ? -12.481 -19.346 -15.807 1.00 16.25 41 PRO B C 1
ATOM 3629 O O . PRO B 1 38 ? -12.067 -18.726 -14.802 1.00 19.21 41 PRO B O 1
ATOM 3640 N N . ILE B 1 39 ? -12.382 -20.664 -15.970 1.00 17.80 42 ILE B N 1
ATOM 3641 C CA . ILE B 1 39 ? -11.631 -21.531 -15.069 1.00 16.26 42 ILE B CA 1
ATOM 3642 C C . ILE B 1 39 ? -10.338 -21.979 -15.757 1.00 16.73 42 ILE B C 1
ATOM 3643 O O . ILE B 1 39 ? -10.424 -22.534 -16.865 1.00 17.68 42 ILE B O 1
ATOM 3659 N N . THR B 1 40 ? -9.194 -21.638 -15.198 1.00 16.23 43 THR B N 1
ATOM 3660 C CA . THR B 1 40 ? -7.889 -21.974 -15.749 1.00 15.83 43 THR B CA 1
ATOM 3661 C C . THR B 1 40 ? -7.107 -22.866 -14.811 1.00 16.00 43 THR B C 1
ATOM 3662 O O . THR B 1 40 ? -7.532 -23.081 -13.669 1.00 16.17 43 THR B O 1
ATOM 3673 N N . ILE B 1 41 ? -5.997 -23.404 -15.283 1.00 16.51 44 ILE B N 1
ATOM 3674 C CA . ILE B 1 41 ? -5.089 -24.188 -14.477 1.00 17.71 44 ILE B CA 1
ATOM 3675 C C . ILE B 1 41 ? -4.017 -23.267 -13.972 1.00 23.51 44 ILE B C 1
ATOM 3676 O O . ILE B 1 41 ? -3.258 -22.643 -14.704 1.00 18.90 44 ILE B O 1
ATOM 3692 N N . HIS B 1 43 ? -3.451 -20.339 -12.822 1.00 20.98 46 HIS B N 1
ATOM 3693 C CA . HIS B 1 43 ? -3.395 -18.946 -13.272 1.00 21.93 46 HIS B CA 1
ATOM 3694 C C . HIS B 1 43 ? -2.708 -18.761 -14.641 1.00 24.49 46 HIS B C 1
ATOM 3695 O O . HIS B 1 43 ? -2.256 -17.670 -14.960 1.00 25.88 46 HIS B O 1
ATOM 3708 N N . LEU B 1 44 ? -2.631 -19.835 -15.431 1.00 20.96 47 LEU B N 1
ATOM 3709 C CA . LEU B 1 44 ? -2.157 -19.761 -16.816 1.00 18.70 47 LEU B CA 1
ATOM 3710 C C . LEU B 1 44 ? -3.341 -19.449 -17.744 1.00 19.29 47 LEU B C 1
ATOM 3711 O O . LEU B 1 44 ? -4.220 -20.277 -17.943 1.00 19.07 47 LEU B O 1
ATOM 3727 N N . PRO B 1 45 ? -3.381 -18.239 -18.280 1.00 21.88 48 PRO B N 1
ATOM 3728 C CA . PRO B 1 45 ? -4.627 -17.859 -18.964 1.00 21.26 48 PRO B CA 1
ATOM 3729 C C . PRO B 1 45 ? -4.885 -18.639 -20.259 1.00 22.61 48 PRO B C 1
ATOM 3730 O O . PRO B 1 45 ? -6.043 -18.640 -20.698 1.00 24.30 48 PRO B O 1
ATOM 3741 N N . GLU B 1 46 ? -3.879 -19.307 -20.812 1.00 21.16 49 GLU B N 1
ATOM 3742 C CA . GLU B 1 46 ? -4.055 -20.110 -22.031 1.00 20.13 49 GLU B CA 1
ATOM 3743 C C . GLU B 1 46 ? -4.667 -21.476 -21.742 1.00 19.80 49 GLU B C 1
ATOM 3744 O O . GLU B 1 46 ? -4.891 -22.270 -22.637 1.00 22.81 49 GLU B O 1
ATOM 3756 N N . THR B 1 47 ? -4.921 -21.778 -20.480 1.00 18.39 50 THR B N 1
ATOM 3757 C CA . THR B 1 47 ? -5.415 -23.088 -20.084 1.00 18.07 50 THR B CA 1
ATOM 3758 C C . THR B 1 47 ? -6.855 -23.063 -19.588 1.00 18.31 50 THR B C 1
ATOM 3759 O O . THR B 1 47 ? -7.183 -23.691 -18.561 1.00 17.78 50 THR B O 1
ATOM 3770 N N . GLU B 1 48 ? -7.726 -22.329 -20.279 1.00 17.37 51 GLU B N 1
ATOM 3771 C CA . GLU B 1 48 ? -9.150 -22.358 -19.919 1.00 16.97 51 GLU B CA 1
ATOM 3772 C C . GLU B 1 48 ? -9.719 -23.751 -20.073 1.00 19.15 51 GLU B C 1
ATOM 3773 O O . GLU B 1 48 ? -9.660 -24.318 -21.168 1.00 19.94 51 GLU B O 1
ATOM 3785 N N . VAL B 1 49 ? -10.343 -24.259 -19.013 1.00 18.14 52 VAL B N 1
ATOM 3786 C CA . VAL B 1 49 ? -10.948 -25.601 -19.055 1.00 17.83 52 VAL B CA 1
ATOM 3787 C C . VAL B 1 49 ? -12.462 -25.551 -18.968 1.00 18.13 52 VAL B C 1
ATOM 3788 O O . VAL B 1 49 ? -13.135 -26.572 -19.147 1.00 19.07 52 VAL B O 1
ATOM 3801 N N . GLY B 1 50 ? -13.000 -24.379 -18.666 1.00 18.03 53 GLY B N 1
ATOM 3802 C CA . GLY B 1 50 ? -14.427 -24.280 -18.416 1.00 19.32 53 GLY B CA 1
ATOM 3803 C C . GLY B 1 50 ? -14.804 -22.936 -17.849 1.00 18.30 53 GLY B C 1
ATOM 3804 O O . GLY B 1 50 ? -14.054 -21.968 -18.003 1.00 19.36 53 GLY B O 1
ATOM 3808 N N . TRP B 1 51 ? -15.943 -22.904 -17.159 1.00 18.67 54 TRP B N 1
ATOM 3809 C CA . TRP B 1 51 ? -16.614 -21.678 -16.742 1.00 19.73 54 TRP B CA 1
ATOM 3810 C C . TRP B 1 51 ? -17.278 -21.860 -15.381 1.00 20.04 54 TRP B C 1
ATOM 3811 O O . TRP B 1 51 ? -17.831 -22.916 -15.095 1.00 18.80 54 TRP B O 1
ATOM 3832 N N . THR B 1 52 ? -17.236 -20.824 -14.558 1.00 18.93 55 THR B N 1
ATOM 3833 C CA . THR B 1 52 ? -17.947 -20.885 -13.294 1.00 16.40 55 THR B CA 1
ATOM 3834 C C . THR B 1 52 ? -19.441 -20.765 -13.512 1.00 19.72 55 THR B C 1
ATOM 3835 O O . THR B 1 52 ? -19.897 -20.138 -14.490 1.00 21.44 55 THR B O 1
ATOM 3846 N N . LEU B 1 53 ? -20.217 -21.331 -12.574 1.00 19.64 56 LEU B N 1
ATOM 3847 C CA . LEU B 1 53 ? -21.669 -21.376 -12.608 1.00 22.46 56 LEU B CA 1
ATOM 3848 C C . LEU B 1 53 ? -22.204 -20.793 -11.301 1.00 31.21 56 LEU B C 1
ATOM 3849 O O . LEU B 1 53 ? -23.160 -21.312 -10.715 1.00 39.43 56 LEU B O 1
ATOM 3865 N N . GLY B 1 54 ? -21.545 -19.759 -10.823 1.00 25.24 57 GLY B N 1
ATOM 3866 C CA . GLY B 1 54 ? -21.967 -19.031 -9.651 1.00 23.57 57 GLY B CA 1
ATOM 3867 C C . GLY B 1 54 ? -20.965 -19.101 -8.518 1.00 23.22 57 GLY B C 1
ATOM 3868 O O . GLY B 1 54 ? -20.425 -20.165 -8.214 1.00 24.44 57 GLY B O 1
ATOM 3872 N N . LEU B 1 55 ? -20.692 -17.943 -7.923 1.00 23.32 58 LEU B N 1
ATOM 3873 C CA . LEU B 1 55 ? -19.975 -17.878 -6.653 1.00 21.20 58 LEU B CA 1
ATOM 3874 C C . LEU B 1 55 ? -20.855 -17.138 -5.694 1.00 22.47 58 LEU B C 1
ATOM 3875 O O . LEU B 1 55 ? -21.402 -16.069 -6.010 1.00 24.75 58 LEU B O 1
ATOM 3891 N N . PHE B 1 56 ? -20.998 -17.722 -4.503 1.00 22.90 59 PHE B N 1
ATOM 3892 C CA . PHE B 1 56 ? -21.945 -17.266 -3.497 1.00 24.40 59 PHE B CA 1
ATOM 3893 C C . PHE B 1 56 ? -21.326 -17.163 -2.116 1.00 24.60 59 PHE B C 1
ATOM 3894 O O . PHE B 1 56 ? -20.491 -17.990 -1.765 1.00 24.45 59 PHE B O 1
ATOM 3911 N N . GLN B 1 57 ? -21.731 -16.143 -1.365 1.00 26.37 60 GLN B N 1
ATOM 3912 C CA . GLN B 1 57 ? -21.399 -16.028 0.030 1.00 26.15 60 GLN B CA 1
ATOM 3913 C C . GLN B 1 57 ? -22.105 -17.151 0.794 1.00 29.49 60 GLN B C 1
ATOM 3914 O O . GLN B 1 57 ? -23.339 -17.225 0.834 1.00 35.22 60 GLN B O 1
ATOM 3928 N N . VAL B 1 58 ? -21.303 -18.025 1.397 1.00 31.63 61 VAL B N 1
ATOM 3929 C CA . VAL B 1 58 ? -21.811 -19.233 2.029 1.00 32.01 61 VAL B CA 1
ATOM 3930 C C . VAL B 1 58 ? -21.068 -19.427 3.329 1.00 40.19 61 VAL B C 1
ATOM 3931 O O . VAL B 1 58 ? -19.834 -19.531 3.347 1.00 36.23 61 VAL B O 1
ATOM 3944 N N . SER B 1 59 ? -21.807 -19.444 4.424 1.00 35.47 62 SER B N 1
ATOM 3945 C CA . SER B 1 59 ? -21.189 -19.775 5.682 1.00 40.99 62 SER B CA 1
ATOM 3946 C C . SER B 1 59 ? -19.995 -18.848 5.972 1.00 35.37 62 SER B C 1
ATOM 3947 O O . SER B 1 59 ? -20.137 -17.634 6.045 1.00 44.02 62 SER B O 1
ATOM 3955 N N . HIS B 1 60 ? -18.815 -19.439 6.127 1.00 34.12 63 HIS B N 1
ATOM 3956 C CA . HIS B 1 60 ? -17.618 -18.718 6.548 1.00 42.61 63 HIS B CA 1
ATOM 3957 C C . HIS B 1 60 ? -16.863 -18.091 5.364 1.00 34.74 63 HIS B C 1
ATOM 3958 O O . HIS B 1 60 ? -15.820 -17.482 5.567 1.00 37.01 63 HIS B O 1
ATOM 3971 N N . GLY B 1 61 ? -17.365 -18.218 4.142 1.00 30.17 64 GLY B N 1
ATOM 3972 C CA . GLY B 1 61 ? -16.571 -17.831 2.989 1.00 27.13 64 GLY B CA 1
ATOM 3973 C C . GLY B 1 61 ? -17.342 -17.716 1.688 1.00 26.05 64 GLY B C 1
ATOM 3974 O O . GLY B 1 61 ? -18.472 -17.202 1.694 1.00 28.60 64 GLY B O 1
ATOM 3978 N N . ILE B 1 62 ? -16.739 -18.195 0.605 1.00 23.07 65 ILE B N 1
ATOM 3979 C CA . ILE B 1 62 ? -17.258 -18.027 -0.728 1.00 22.65 65 ILE B CA 1
ATOM 3980 C C . ILE B 1 62 ? -17.199 -19.374 -1.412 1.00 21.68 65 ILE B C 1
ATOM 3981 O O . ILE B 1 62 ? -16.119 -19.963 -1.549 1.00 23.30 65 ILE B O 1
ATOM 3997 N N . PHE B 1 63 ? -18.347 -19.863 -1.867 1.00 22.15 66 PHE B N 1
ATOM 3998 C CA . PHE B 1 63 ? -18.437 -21.182 -2.480 1.00 19.86 66 PHE B CA 1
ATOM 3999 C C . PHE B 1 63 ? -18.603 -21.041 -3.983 1.00 19.76 66 PHE B C 1
ATOM 4000 O O . PHE B 1 63 ? -19.452 -20.259 -4.442 1.00 23.32 66 PHE B O 1
ATOM 4017 N N . CYS B 1 64 ? -17.826 -21.798 -4.741 1.00 18.09 67 CYS B N 1
ATOM 4018 C CA . CYS B 1 64 ? -17.847 -21.735 -6.207 1.00 19.77 67 CYS B CA 1
ATOM 4019 C C . CYS B 1 64 ? -18.333 -23.066 -6.760 1.00 19.18 67 CYS B C 1
ATOM 4020 O O . CYS B 1 64 ? -17.962 -24.101 -6.225 1.00 20.10 67 CYS B O 1
ATOM 4028 N N . THR B 1 65 ? -19.176 -23.045 -7.813 1.00 20.76 68 THR B N 1
ATOM 4029 C CA . THR B 1 65 ? -19.467 -24.230 -8.622 1.00 20.44 68 THR B CA 1
ATOM 4030 C C . THR B 1 65 ? -19.024 -23.891 -10.034 1.00 21.12 68 THR B C 1
ATOM 4031 O O . THR B 1 65 ? -19.114 -22.745 -10.440 1.00 21.84 68 THR B O 1
ATOM 4042 N N . GLY B 1 66 ? -18.476 -24.863 -10.744 1.00 18.51 69 GLY B N 1
ATOM 4043 C CA . GLY B 1 66 ? -18.023 -24.628 -12.101 1.00 20.35 69 GLY B CA 1
ATOM 4044 C C . GLY B 1 66 ? -18.249 -25.852 -12.965 1.00 20.61 69 GLY B C 1
ATOM 4045 O O . GLY B 1 66 ? -18.430 -26.967 -12.468 1.00 19.00 69 GLY B O 1
ATOM 4049 N N . ALA B 1 67 ? -18.228 -25.634 -14.288 1.00 20.25 70 ALA B N 1
ATOM 4050 C CA . ALA B 1 67 ? -18.330 -26.694 -15.278 1.00 19.51 70 ALA B CA 1
ATOM 4051 C C . ALA B 1 67 ? -16.973 -26.809 -16.001 1.00 17.52 70 ALA B C 1
ATOM 4052 O O . ALA B 1 67 ? -16.460 -25.814 -16.489 1.00 20.73 70 ALA B O 1
ATOM 4059 N N . ILE B 1 68 ? -16.381 -27.994 -16.030 1.00 17.93 71 ILE B N 1
ATOM 4060 C CA . ILE B 1 68 ? -15.168 -28.276 -16.798 1.00 18.61 71 ILE B CA 1
ATOM 4061 C C . ILE B 1 68 ? -15.625 -28.899 -18.115 1.00 19.13 71 ILE B C 1
ATOM 4062 O O . ILE B 1 68 ? -16.175 -29.997 -18.127 1.00 19.84 71 ILE B O 1
ATOM 4078 N N . THR B 1 69 ? -15.451 -28.167 -19.214 1.00 19.02 72 THR B N 1
ATOM 4079 C CA . THR B 1 69 ? -16.077 -28.530 -20.471 1.00 19.90 72 THR B CA 1
ATOM 4080 C C . THR B 1 69 ? -15.101 -28.732 -21.604 1.00 20.54 72 THR B C 1
ATOM 4081 O O . THR B 1 69 ? -15.525 -29.196 -22.668 1.00 23.22 72 THR B O 1
ATOM 4092 N N . SER B 1 70 ? -13.841 -28.346 -21.427 1.00 19.54 73 SER B N 1
ATOM 4093 C CA . SER B 1 70 ? -12.863 -28.456 -22.523 1.00 21.22 73 SER B CA 1
ATOM 4094 C C . SER B 1 70 ? -12.558 -29.901 -22.911 1.00 20.87 73 SER B C 1
ATOM 4095 O O . SER B 1 70 ? -11.982 -30.636 -22.110 1.00 22.97 73 SER B O 1
ATOM 4103 N N . PRO B 1 71 ? -12.850 -30.288 -24.171 1.00 23.32 74 PRO B N 1
ATOM 4104 C CA . PRO B 1 71 ? -12.583 -31.675 -24.562 1.00 25.06 74 PRO B CA 1
ATOM 4105 C C . PRO B 1 71 ? -11.101 -31.990 -24.529 1.00 21.90 74 PRO B C 1
ATOM 4106 O O . PRO B 1 71 ? -10.721 -33.094 -24.141 1.00 25.82 74 PRO B O 1
ATOM 4117 N N . ALA B 1 72 ? -10.263 -31.032 -24.925 1.00 23.77 75 ALA B N 1
ATOM 4118 C CA . ALA B 1 72 ? -8.818 -31.264 -24.971 1.00 23.92 75 ALA B CA 1
ATOM 4119 C C . ALA B 1 72 ? -8.278 -31.509 -23.562 1.00 19.79 75 ALA B C 1
ATOM 4120 O O . ALA B 1 72 ? -7.470 -32.432 -23.342 1.00 24.59 75 ALA B O 1
ATOM 4127 N N . PHE B 1 73 ? -8.733 -30.721 -22.595 1.00 21.56 76 PHE B N 1
ATOM 4128 C CA . PHE B 1 73 ? -8.318 -30.918 -21.212 1.00 20.18 76 PHE B CA 1
ATOM 4129 C C . PHE B 1 73 ? -8.812 -32.261 -20.649 1.00 19.83 76 PHE B C 1
ATOM 4130 O O . PHE B 1 73 ? -8.039 -33.021 -20.053 1.00 21.19 76 PHE B O 1
ATOM 4147 N N . LEU B 1 74 ? -10.088 -32.565 -20.874 1.00 21.34 77 LEU B N 1
ATOM 4148 C CA . LEU B 1 74 ? -10.667 -33.797 -20.376 1.00 23.29 77 LEU B CA 1
ATOM 4149 C C . LEU B 1 74 ? -9.976 -35.029 -20.943 1.00 21.61 77 LEU B C 1
ATOM 4150 O O . LEU B 1 74 ? -9.733 -36.005 -20.221 1.00 26.13 77 LEU B O 1
ATOM 4166 N N . GLU B 1 75 ? -9.625 -34.978 -22.223 1.00 24.66 78 GLU B N 1
ATOM 4167 C CA . GLU B 1 75 ? -8.980 -36.110 -22.879 1.00 25.16 78 GLU B CA 1
ATOM 4168 C C . GLU B 1 75 ? -7.588 -36.352 -22.289 1.00 24.19 78 GLU B C 1
ATOM 4169 O O . GLU B 1 75 ? -7.222 -37.497 -21.998 1.00 25.77 78 GLU B O 1
ATOM 4181 N N . LEU B 1 76 ? -6.822 -35.279 -22.096 1.00 23.55 79 LEU B N 1
ATOM 4182 C CA . LEU B 1 76 ? -5.465 -35.388 -21.607 1.00 22.06 79 LEU B CA 1
ATOM 4183 C C . LEU B 1 76 ? -5.472 -35.772 -20.127 1.00 18.96 79 LEU B C 1
ATOM 4184 O O . LEU B 1 76 ? -4.729 -36.661 -19.701 1.00 21.13 79 LEU B O 1
ATOM 4200 N N . ALA B 1 77 ? -6.312 -35.113 -19.358 1.00 20.56 80 ALA B N 1
ATOM 4201 C CA . ALA B 1 77 ? -6.459 -35.457 -17.933 1.00 20.55 80 ALA B CA 1
ATOM 4202 C C . ALA B 1 77 ? -6.863 -36.932 -17.783 1.00 20.27 80 ALA B C 1
ATOM 4203 O O . ALA B 1 77 ? -6.324 -37.653 -16.941 1.00 21.57 80 ALA B O 1
ATOM 4210 N N . SER B 1 78 ? -7.782 -37.412 -18.611 1.00 21.97 81 SER B N 1
ATOM 4211 C CA . SER B 1 78 ? -8.206 -38.813 -18.533 1.00 21.44 81 SER B CA 1
ATOM 4212 C C . SER B 1 78 ? -7.067 -39.776 -18.892 1.00 23.74 81 SER B C 1
ATOM 4213 O O . SER B 1 78 ? -6.884 -40.799 -18.246 1.00 24.08 81 SER B O 1
ATOM 4221 N N . ARG B 1 79 ? -6.306 -39.465 -19.945 1.00 22.10 82 ARG B N 1
ATOM 4222 C CA . ARG B 1 79 ? -5.170 -40.310 -20.322 1.00 21.59 82 ARG B CA 1
ATOM 4223 C C . ARG B 1 79 ? -4.144 -40.395 -19.194 1.00 20.14 82 ARG B C 1
ATOM 4224 O O . ARG B 1 79 ? -3.591 -41.450 -18.928 1.00 21.62 82 ARG B O 1
ATOM 4245 N N . LEU B 1 80 ? -3.897 -39.265 -18.551 1.00 21.95 83 LEU B N 1
ATOM 4246 C CA . LEU B 1 80 ? -2.970 -39.237 -17.432 1.00 19.32 83 LEU B CA 1
ATOM 4247 C C . LEU B 1 80 ? -3.485 -40.081 -16.270 1.00 19.46 83 LEU B C 1
ATOM 4248 O O . LEU B 1 80 ? -2.744 -40.883 -15.695 1.00 19.18 83 LEU B O 1
ATOM 4264 N N . ALA B 1 81 ? -4.764 -39.909 -15.955 1.00 21.93 84 ALA B N 1
ATOM 4265 C CA . ALA B 1 81 ? -5.379 -40.614 -14.825 1.00 19.38 84 ALA B CA 1
ATOM 4266 C C . ALA B 1 81 ? -5.358 -42.115 -15.042 1.00 21.85 84 ALA B C 1
ATOM 4267 O O . ALA B 1 81 ? -5.203 -42.903 -14.107 1.00 23.51 84 ALA B O 1
ATOM 4274 N N . ASP B 1 82 ? -5.490 -42.534 -16.299 1.00 21.37 85 ASP B N 1
ATOM 4275 C CA . ASP B 1 82 ? -5.537 -43.941 -16.635 1.00 23.03 85 ASP B CA 1
ATOM 4276 C C . ASP B 1 82 ? -4.155 -44.571 -16.785 1.00 24.54 85 ASP B C 1
ATOM 4277 O O . ASP B 1 82 ? -3.986 -45.739 -16.471 1.00 28.35 85 ASP B O 1
ATOM 4286 N N . THR B 1 83 ? -3.167 -43.822 -17.295 1.00 23.88 86 THR B N 1
ATOM 4287 C CA . THR B 1 83 ? -1.938 -44.461 -17.794 1.00 23.58 86 THR B CA 1
ATOM 4288 C C . THR B 1 83 ? -0.611 -43.901 -17.251 1.00 24.00 86 THR B C 1
ATOM 4289 O O . THR B 1 83 ? 0.441 -44.489 -17.475 1.00 29.06 86 THR B O 1
ATOM 4300 N N . SER B 1 84 ? -0.654 -42.775 -16.545 1.00 22.85 87 SER B N 1
ATOM 4301 C CA . SER B 1 84 ? 0.558 -42.200 -15.939 1.00 20.41 87 SER B CA 1
ATOM 4302 C C . SER B 1 84 ? 0.785 -42.710 -14.544 1.00 18.41 87 SER B C 1
ATOM 4303 O O . SER B 1 84 ? -0.004 -42.424 -13.652 1.00 19.02 87 SER B O 1
ATOM 4311 N N . HIS B 1 85 ? 1.873 -43.456 -14.359 1.00 19.76 88 HIS B N 1
ATOM 4312 C CA . HIS B 1 85 ? 2.247 -43.904 -13.029 1.00 19.75 88 HIS B CA 1
ATOM 4313 C C . HIS B 1 85 ? 2.496 -42.730 -12.133 1.00 21.76 88 HIS B C 1
ATOM 4314 O O . HIS B 1 85 ? 2.262 -42.819 -10.927 1.00 20.55 88 HIS B O 1
ATOM 4327 N N . VAL B 1 86 ? 2.996 -41.637 -12.682 1.00 18.60 89 VAL B N 1
ATOM 4328 C CA . VAL B 1 86 ? 3.251 -40.432 -11.901 1.00 19.68 89 VAL B CA 1
ATOM 4329 C C . VAL B 1 86 ? 1.953 -39.840 -11.362 1.00 17.90 89 VAL B C 1
ATOM 4330 O O . VAL B 1 86 ? 1.830 -39.582 -10.185 1.00 20.10 89 VAL B O 1
ATOM 4343 N N . ALA B 1 87 ? 0.958 -39.670 -12.209 1.00 17.74 90 ALA B N 1
ATOM 4344 C CA . ALA B 1 87 ? -0.325 -39.100 -11.822 1.00 16.96 90 ALA B CA 1
ATOM 4345 C C . ALA B 1 87 ? -1.002 -39.984 -10.793 1.00 18.59 90 ALA B C 1
ATOM 4346 O O . ALA B 1 87 ? -1.657 -39.486 -9.879 1.00 19.45 90 ALA B O 1
ATOM 4353 N N . ARG B 1 88 ? -0.846 -41.303 -10.935 1.00 18.57 91 ARG B N 1
ATOM 4354 C CA . ARG B 1 88 ? -1.524 -42.228 -10.061 1.00 20.02 91 ARG B CA 1
ATOM 4355 C C . ARG B 1 88 ? -0.805 -42.475 -8.742 1.00 20.44 91 ARG B C 1
ATOM 4356 O O . ARG B 1 88 ? -1.389 -43.048 -7.826 1.00 22.70 91 ARG B O 1
ATOM 4377 N N . ALA B 1 89 ? 0.460 -42.063 -8.627 1.00 19.71 92 ALA B N 1
ATOM 4378 C CA . ALA B 1 89 ? 1.269 -42.472 -7.483 1.00 21.84 92 ALA B CA 1
ATOM 4379 C C . ALA B 1 89 ? 0.702 -42.033 -6.127 1.00 23.09 92 ALA B C 1
ATOM 4380 O O . ALA B 1 89 ? 0.740 -42.810 -5.153 1.00 28.32 92 ALA B O 1
ATOM 4387 N N . PRO B 1 90 ? 0.214 -40.786 -6.026 1.00 20.62 93 PRO B N 1
ATOM 4388 C CA . PRO B 1 90 ? -0.191 -40.370 -4.677 1.00 23.11 93 PRO B CA 1
ATOM 4389 C C . PRO B 1 90 ? -1.578 -40.871 -4.268 1.00 30.12 93 PRO B C 1
ATOM 4390 O O . PRO B 1 90 ? -2.003 -40.573 -3.144 1.00 32.51 93 PRO B O 1
ATOM 4401 N N . VAL B 1 91 ? -2.253 -41.634 -5.130 1.00 28.41 94 VAL B N 1
ATOM 4402 C CA . VAL B 1 91 ? -3.517 -42.286 -4.774 1.00 34.49 94 VAL B CA 1
ATOM 4403 C C . VAL B 1 91 ? -3.292 -43.801 -4.600 1.00 30.83 94 VAL B C 1
ATOM 4404 O O . VAL B 1 91 ? -4.008 -44.457 -3.827 1.00 53.93 94 VAL B O 1
ATOM 4417 N N . PRO B 1 95 ? -9.157 -47.038 -6.324 1.00 89.91 98 PRO B N 1
ATOM 4418 C CA . PRO B 1 95 ? -9.092 -46.310 -7.592 1.00 79.47 98 PRO B CA 1
ATOM 4419 C C . PRO B 1 95 ? -10.362 -46.520 -8.421 1.00 73.17 98 PRO B C 1
ATOM 4420 O O . PRO B 1 95 ? -10.290 -46.729 -9.637 1.00 58.13 98 PRO B O 1
ATOM 4431 N N . LYS B 1 96 ? -11.512 -46.455 -7.757 1.00 73.92 99 LYS B N 1
ATOM 4432 C CA . LYS B 1 96 ? -12.798 -46.723 -8.395 1.00 86.19 99 LYS B CA 1
ATOM 4433 C C . LYS B 1 96 ? -13.156 -45.635 -9.389 1.00 92.58 99 LYS B C 1
ATOM 4434 O O . LYS B 1 96 ? -13.715 -45.902 -10.454 1.00 95.72 99 LYS B O 1
ATOM 4453 N N . GLU B 1 97 ? -12.826 -44.404 -9.020 1.00 95.53 100 GLU B N 1
ATOM 4454 C CA . GLU B 1 97 ? -13.181 -43.225 -9.792 1.00 90.75 100 GLU B CA 1
ATOM 4455 C C . GLU B 1 97 ? -11.881 -42.456 -10.043 1.00 63.35 100 GLU B C 1
ATOM 4456 O O . GLU B 1 97 ? -11.659 -41.389 -9.458 1.00 47.09 100 GLU B O 1
ATOM 4468 N N . PRO B 1 98 ? -11.008 -43.016 -10.908 1.00 43.61 101 PRO B N 1
ATOM 4469 C CA . PRO B 1 98 ? -9.628 -42.555 -11.073 1.00 35.03 101 PRO B CA 1
ATOM 4470 C C . PRO B 1 98 ? -9.559 -41.090 -11.394 1.00 28.13 101 PRO B C 1
ATOM 4471 O O . PRO B 1 98 ? -8.901 -40.359 -10.704 1.00 25.92 101 PRO B O 1
ATOM 4482 N N . LEU B 1 99 ? -10.237 -40.656 -12.443 1.00 25.84 102 LEU B N 1
ATOM 4483 C CA . LEU B 1 99 ? -10.136 -39.267 -12.843 1.00 22.79 102 LEU B CA 1
ATOM 4484 C C . LEU B 1 99 ? -10.549 -38.287 -11.716 1.00 21.05 102 LEU B C 1
ATOM 4485 O O . LEU B 1 99 ? -9.855 -37.332 -11.460 1.00 19.96 102 LEU B O 1
ATOM 4501 N N . LEU B 1 100 ? -11.696 -38.528 -11.087 1.00 25.29 103 LEU B N 1
ATOM 4502 C CA . LEU B 1 100 ? -12.152 -37.627 -10.019 1.00 21.25 103 LEU B CA 1
ATOM 4503 C C . LEU B 1 100 ? -11.153 -37.535 -8.867 1.00 20.27 103 LEU B C 1
ATOM 4504 O O . LEU B 1 100 ? -10.877 -36.458 -8.376 1.00 19.59 103 LEU B O 1
ATOM 4520 N N . GLU B 1 101 ? -10.600 -38.668 -8.470 1.00 21.92 104 GLU B N 1
ATOM 4521 C CA . GLU B 1 101 ? -9.675 -38.669 -7.342 1.00 19.08 104 GLU B CA 1
ATOM 4522 C C . GLU B 1 101 ? -8.341 -38.050 -7.723 1.00 18.59 104 GLU B C 1
ATOM 4523 O O . GLU B 1 101 ? -7.696 -37.385 -6.900 1.00 18.10 104 GLU B O 1
ATOM 4535 N N . ILE B 1 102 ? -7.926 -38.250 -8.974 1.00 17.81 105 ILE B N 1
ATOM 4536 C CA . ILE B 1 102 ? -6.662 -37.698 -9.436 1.00 17.64 105 ILE B CA 1
ATOM 4537 C C . ILE B 1 102 ? -6.746 -36.182 -9.620 1.00 15.84 105 ILE B C 1
ATOM 4538 O O . ILE B 1 102 ? -5.819 -35.442 -9.247 1.00 17.31 105 ILE B O 1
ATOM 4554 N N . LEU B 1 103 ? -7.879 -35.681 -10.112 1.00 16.24 106 LEU B N 1
ATOM 4555 C CA . LEU B 1 103 ? -8.074 -34.244 -10.151 1.00 16.54 106 LEU B CA 1
ATOM 4556 C C . LEU B 1 103 ? -7.994 -33.656 -8.733 1.00 15.23 106 LEU B C 1
ATOM 4557 O O . LEU B 1 103 ? -7.354 -32.635 -8.489 1.00 16.19 106 LEU B O 1
ATOM 4573 N N . HIS B 1 104 ? -8.700 -34.299 -7.811 1.00 17.90 107 HIS B N 1
ATOM 4574 C CA . HIS B 1 104 ? -8.775 -33.828 -6.425 1.00 17.55 107 HIS B CA 1
ATOM 4575 C C . HIS B 1 104 ? -7.382 -33.800 -5.781 1.00 18.58 107 HIS B C 1
ATOM 4576 O O . HIS B 1 104 ? -7.087 -32.928 -4.959 1.00 19.69 107 HIS B O 1
ATOM 4589 N N . THR B 1 105 ? -6.566 -34.789 -6.131 1.00 15.15 108 THR B N 1
ATOM 4590 C CA . THR B 1 105 ? -5.222 -34.939 -5.605 1.00 16.52 108 THR B CA 1
ATOM 4591 C C . THR B 1 105 ? -4.262 -33.875 -6.103 1.00 15.48 108 THR B C 1
ATOM 4592 O O . THR B 1 105 ? -3.501 -33.321 -5.314 1.00 17.67 108 THR B O 1
ATOM 4603 N N . TRP B 1 106 ? -4.240 -33.644 -7.421 1.00 14.96 109 TRP B N 1
ATOM 4604 C CA . TRP B 1 106 ? -3.246 -32.747 -8.030 1.00 14.64 109 TRP B CA 1
ATOM 4605 C C . TRP B 1 106 ? -3.681 -31.299 -8.200 1.00 14.13 109 TRP B C 1
ATOM 4606 O O . TRP B 1 106 ? -2.822 -30.420 -8.294 1.00 15.99 109 TRP B O 1
ATOM 4627 N N . LEU B 1 107 ? -4.998 -31.075 -8.213 1.00 14.81 110 LEU B N 1
ATOM 4628 C CA . LEU B 1 107 ? -5.589 -29.742 -8.299 1.00 15.50 110 LEU B CA 1
ATOM 4629 C C . LEU B 1 107 ? -6.535 -29.535 -7.119 1.00 16.34 110 LEU B C 1
ATOM 4630 O O . LEU B 1 107 ? -7.745 -29.356 -7.275 1.00 15.91 110 LEU B O 1
ATOM 4646 N N . PRO B 1 108 ? -5.978 -29.567 -5.890 1.00 15.64 111 PRO B N 1
ATOM 4647 C CA . PRO B 1 108 ? -6.790 -29.591 -4.687 1.00 16.12 111 PRO B CA 1
ATOM 4648 C C . PRO B 1 108 ? -7.423 -28.275 -4.285 1.00 18.01 111 PRO B C 1
ATOM 4649 O O . PRO B 1 108 ? -8.208 -28.291 -3.300 1.00 18.76 111 PRO B O 1
ATOM 4660 N N . GLY B 1 109 ? -7.033 -27.165 -4.902 1.00 15.57 112 GLY B N 1
ATOM 4661 C CA . GLY B 1 109 ? -7.482 -25.862 -4.451 1.00 19.62 112 GLY B CA 1
ATOM 4662 C C . GLY B 1 109 ? -8.170 -25.081 -5.541 1.00 17.06 112 GLY B C 1
ATOM 4663 O O . GLY B 1 109 ? -7.892 -25.277 -6.712 1.00 17.25 112 GLY B O 1
ATOM 4667 N N . LEU B 1 110 ? -9.048 -24.175 -5.133 1.00 16.97 113 LEU B N 1
ATOM 4668 C CA . LEU B 1 110 ? -9.674 -23.208 -6.034 1.00 17.50 113 LEU B CA 1
ATOM 4669 C C . LEU B 1 110 ? -9.311 -21.810 -5.610 1.00 17.73 113 LEU B C 1
ATOM 4670 O O . LEU B 1 110 ? -9.521 -21.467 -4.417 1.00 22.40 113 LEU B O 1
ATOM 4686 N N . SER B 1 111 ? -8.766 -21.003 -6.498 1.00 16.48 114 SER B N 1
ATOM 4687 C CA . SER B 1 111 ? -8.393 -19.644 -6.223 1.00 17.60 114 SER B CA 1
ATOM 4688 C C . SER B 1 111 ? -9.144 -18.686 -7.109 1.00 20.60 114 SER B C 1
ATOM 4689 O O . SER B 1 111 ? -9.082 -18.797 -8.347 1.00 21.59 114 SER B O 1
ATOM 4697 N N . LEU B 1 112 ? -9.830 -17.746 -6.496 1.00 17.61 115 LEU B N 1
ATOM 4698 C CA . LEU B 1 112 ? -10.505 -16.654 -7.158 1.00 20.06 115 LEU B CA 1
ATOM 4699 C C . LEU B 1 112 ? -9.558 -15.458 -7.274 1.00 22.62 115 LEU B C 1
ATOM 4700 O O . LEU B 1 112 ? -9.100 -14.877 -6.279 1.00 21.81 115 LEU B O 1
ATOM 4716 N N . SER B 1 113 ? -9.219 -15.107 -8.502 1.00 20.41 116 SER B N 1
ATOM 4717 C CA . SER B 1 113 ? -8.369 -13.968 -8.758 1.00 23.29 116 SER B CA 1
ATOM 4718 C C . SER B 1 113 ? -9.123 -12.654 -8.725 1.00 28.57 116 SER B C 1
ATOM 4719 O O . SER B 1 113 ? -10.111 -12.470 -9.440 1.00 27.49 116 SER B O 1
ATOM 4727 N N . SER B 1 114 ? -8.639 -11.726 -7.899 1.00 23.53 117 SER B N 1
ATOM 4728 C CA . SER B 1 114 ? -9.281 -10.459 -7.648 1.00 22.95 117 SER B CA 1
ATOM 4729 C C . SER B 1 114 ? -8.286 -9.326 -7.894 1.00 28.45 117 SER B C 1
ATOM 4730 O O . SER B 1 114 ? -7.061 -9.526 -7.798 1.00 34.73 117 SER B O 1
ATOM 4738 N N . ILE B 1 115 ? -8.787 -8.135 -8.193 1.00 29.78 118 ILE B N 1
ATOM 4739 C CA . ILE B 1 115 ? -7.911 -6.961 -8.286 1.00 31.46 118 ILE B CA 1
ATOM 4740 C C . ILE B 1 115 ? -7.426 -6.634 -6.878 1.00 37.11 118 ILE B C 1
ATOM 4741 O O . ILE B 1 115 ? -7.999 -7.113 -5.910 1.00 41.16 118 ILE B O 1
ATOM 4757 N N . HIS B 1 116 ? -6.379 -5.821 -6.770 1.00 41.04 119 HIS B N 1
ATOM 4758 C CA . HIS B 1 116 ? -5.782 -5.514 -5.469 1.00 45.49 119 HIS B CA 1
ATOM 4759 C C . HIS B 1 116 ? -6.802 -4.766 -4.597 1.00 46.40 119 HIS B C 1
ATOM 4760 O O . HIS B 1 116 ? -7.557 -3.925 -5.114 1.00 45.25 119 HIS B O 1
ATOM 4773 N N . PRO B 1 117 ? -6.847 -5.073 -3.282 1.00 53.40 120 PRO B N 1
ATOM 4774 C CA . PRO B 1 117 ? -7.808 -4.397 -2.398 1.00 65.80 120 PRO B CA 1
ATOM 4775 C C . PRO B 1 117 ? -7.774 -2.866 -2.461 1.00 89.98 120 PRO B C 1
ATOM 4776 O O . PRO B 1 117 ? -8.817 -2.235 -2.286 1.00 87.09 120 PRO B O 1
ATOM 4787 N N . ARG B 1 118 ? -6.606 -2.280 -2.706 1.00 93.56 121 ARG B N 1
ATOM 4788 C CA . ARG B 1 118 ? -6.500 -0.827 -2.780 1.00 89.59 121 ARG B CA 1
ATOM 4789 C C . ARG B 1 118 ? -7.374 -0.280 -3.910 1.00 73.99 121 ARG B C 1
ATOM 4790 O O . ARG B 1 118 ? -7.943 0.799 -3.781 1.00 64.26 121 ARG B O 1
ATOM 4811 N N . GLU B 1 119 ? -7.494 -1.036 -5.002 1.00 66.06 122 GLU B N 1
ATOM 4812 C CA . GLU B 1 119 ? -8.279 -0.603 -6.163 1.00 60.69 122 GLU B CA 1
ATOM 4813 C C . GLU B 1 119 ? -9.771 -0.610 -5.856 1.00 47.34 122 GLU B C 1
ATOM 4814 O O . GLU B 1 119 ? -10.570 -0.071 -6.627 1.00 52.95 122 GLU B O 1
ATOM 4826 N N . PRO B 1 124 ? -14.549 2.366 -10.978 1.00 139.82 127 PRO B N 1
ATOM 4827 C CA . PRO B 1 124 ? -14.015 1.105 -11.499 1.00 128.33 127 PRO B CA 1
ATOM 4828 C C . PRO B 1 124 ? -13.555 1.224 -12.948 1.00 122.20 127 PRO B C 1
ATOM 4829 O O . PRO B 1 124 ? -14.241 1.852 -13.756 1.00 123.42 127 PRO B O 1
ATOM 4840 N N . SER B 1 125 ? -12.408 0.629 -13.262 1.00 115.96 128 SER B N 1
ATOM 4841 C CA . SER B 1 125 ? -11.919 0.559 -14.636 1.00 115.25 128 SER B CA 1
ATOM 4842 C C . SER B 1 125 ? -12.015 -0.873 -15.155 1.00 112.55 128 SER B C 1
ATOM 4843 O O . SER B 1 125 ? -11.505 -1.191 -16.229 1.00 116.59 128 SER B O 1
ATOM 4851 N N . GLY B 1 126 ? -12.672 -1.734 -14.382 1.00 106.54 129 GLY B N 1
ATOM 4852 C CA . GLY B 1 126 ? -12.798 -3.136 -14.733 1.00 88.49 129 GLY B CA 1
ATOM 4853 C C . GLY B 1 126 ? -13.499 -3.927 -13.645 1.00 54.03 129 GLY B C 1
ATOM 4854 O O . GLY B 1 126 ? -13.800 -3.390 -12.578 1.00 59.74 129 GLY B O 1
ATOM 4858 N N . PRO B 1 127 ? -13.756 -5.215 -13.902 1.00 40.59 130 PRO B N 1
ATOM 4859 C CA . PRO B 1 127 ? -14.428 -6.074 -12.931 1.00 33.28 130 PRO B CA 1
ATOM 4860 C C . PRO B 1 127 ? -13.505 -6.417 -11.766 1.00 31.30 130 PRO B C 1
ATOM 4861 O O . PRO B 1 127 ? -12.277 -6.432 -11.906 1.00 34.44 130 PRO B O 1
ATOM 4872 N N . VAL B 1 128 ? -14.087 -6.776 -10.631 1.00 30.00 131 VAL B N 1
ATOM 4873 C CA . VAL B 1 128 ? -13.281 -7.155 -9.481 1.00 28.47 131 VAL B CA 1
ATOM 4874 C C . VAL B 1 128 ? -12.580 -8.490 -9.698 1.00 25.98 131 VAL B C 1
ATOM 4875 O O . VAL B 1 128 ? -11.423 -8.679 -9.282 1.00 28.05 131 VAL B O 1
ATOM 4888 N N . PHE B 1 129 ? -13.280 -9.441 -10.314 1.00 26.14 132 PHE B N 1
ATOM 4889 C CA . PHE B 1 129 ? -12.766 -10.803 -10.429 1.00 25.05 132 PHE B CA 1
ATOM 4890 C C . PHE B 1 129 ? -12.409 -11.116 -11.853 1.00 24.02 132 PHE B C 1
ATOM 4891 O O . PHE B 1 129 ? -13.115 -10.701 -12.771 1.00 28.32 132 PHE B O 1
ATOM 4908 N N . GLN B 1 130 ? -11.315 -11.861 -12.031 1.00 25.36 133 GLN B N 1
ATOM 4909 C CA . GLN B 1 130 ? -10.802 -12.139 -13.380 1.00 27.72 133 GLN B CA 1
ATOM 4910 C C . GLN B 1 130 ? -11.022 -13.572 -13.831 1.00 26.86 133 GLN B C 1
ATOM 4911 O O . GLN B 1 130 ? -11.335 -13.835 -15.002 1.00 26.14 133 GLN B O 1
ATOM 4925 N N . HIS B 1 131 ? -10.819 -14.504 -12.925 1.00 23.09 134 HIS B N 1
ATOM 4926 C CA . HIS B 1 131 ? -10.936 -15.913 -13.223 1.00 21.23 134 HIS B CA 1
ATOM 4927 C C . HIS B 1 131 ? -10.930 -16.732 -11.946 1.00 19.62 134 HIS B C 1
ATOM 4928 O O . HIS B 1 131 ? -10.611 -16.200 -10.854 1.00 19.53 134 HIS B O 1
ATOM 4941 N N . VAL B 1 132 ? -11.237 -18.029 -12.047 1.00 19.48 135 VAL B N 1
ATOM 4942 C CA . VAL B 1 132 ? -11.015 -18.992 -10.990 1.00 18.04 135 VAL B CA 1
ATOM 4943 C C . VAL B 1 132 ? -10.001 -20.004 -11.493 1.00 18.95 135 VAL B C 1
ATOM 4944 O O . VAL B 1 132 ? -10.083 -20.411 -12.658 1.00 20.26 135 VAL B O 1
ATOM 4957 N N . SER B 1 133 ? -9.001 -20.326 -10.696 1.00 16.50 136 SER B N 1
ATOM 4958 C CA . SER B 1 133 ? -8.060 -21.348 -11.078 1.00 17.44 136 SER B CA 1
ATOM 4959 C C . SER B 1 133 ? -8.176 -22.619 -10.287 1.00 16.28 136 SER B C 1
ATOM 4960 O O . SER B 1 133 ? -8.390 -22.574 -9.070 1.00 15.53 136 SER B O 1
ATOM 4968 N N . LEU B 1 134 ? -8.037 -23.744 -10.956 1.00 16.70 137 LEU B N 1
ATOM 4969 C CA . LEU B 1 134 ? -7.731 -25.019 -10.345 1.00 15.16 137 LEU B CA 1
ATOM 4970 C C . LEU B 1 134 ? -6.257 -24.979 -10.018 1.00 16.30 137 LEU B C 1
ATOM 4971 O O . LEU B 1 134 ? -5.423 -24.839 -10.929 1.00 17.93 137 LEU B O 1
ATOM 4987 N N . CYS B 1 135 ? -5.913 -25.097 -8.745 1.00 15.25 138 CYS B N 1
ATOM 4988 C CA . CYS B 1 135 ? -4.573 -24.837 -8.293 1.00 16.35 138 CYS B CA 1
ATOM 4989 C C . CYS B 1 135 ? -3.885 -26.079 -7.798 1.00 15.35 138 CYS B C 1
ATOM 4990 O O . CYS B 1 135 ? -4.452 -26.871 -7.012 1.00 16.16 138 CYS B O 1
ATOM 4998 N N . ALA B 1 136 ? -2.619 -26.198 -8.185 1.00 15.27 139 ALA B N 1
ATOM 4999 C CA . ALA B 1 136 ? -1.734 -27.259 -7.771 1.00 17.23 139 ALA B CA 1
ATOM 5000 C C . ALA B 1 136 ? -0.674 -26.754 -6.798 1.00 16.53 139 ALA B C 1
ATOM 5001 O O . ALA B 1 136 ? -0.083 -27.567 -6.120 1.00 17.98 139 ALA B O 1
ATOM 5008 N N . LEU B 1 137 ? -0.433 -25.432 -6.789 1.00 15.98 140 LEU B N 1
ATOM 5009 C CA . LEU B 1 137 ? 0.727 -24.862 -6.098 1.00 16.07 140 LEU B CA 1
ATOM 5010 C C . LEU B 1 137 ? 0.296 -24.090 -4.870 1.00 16.15 140 LEU B C 1
ATOM 5011 O O . LEU B 1 137 ? 1.138 -23.420 -4.261 1.00 18.25 140 LEU B O 1
ATOM 5027 N N . GLY B 1 138 ? -0.993 -24.154 -4.538 1.00 17.29 141 GLY B N 1
ATOM 5028 C CA . GLY B 1 138 ? -1.567 -23.300 -3.503 1.00 18.01 141 GLY B CA 1
ATOM 5029 C C . GLY B 1 138 ? -1.377 -23.794 -2.089 1.00 16.01 141 GLY B C 1
ATOM 5030 O O . GLY B 1 138 ? -0.699 -24.753 -1.821 1.00 16.97 141 GLY B O 1
ATOM 5034 N N . ARG B 1 139 ? -2.022 -23.061 -1.180 1.00 17.90 142 ARG B N 1
ATOM 5035 C CA . ARG B 1 139 ? -1.980 -23.319 0.244 1.00 17.37 142 ARG B CA 1
ATOM 5036 C C . ARG B 1 139 ? -2.767 -24.560 0.640 1.00 16.37 142 ARG B C 1
ATOM 5037 O O . ARG B 1 139 ? -3.614 -25.088 -0.081 1.00 16.99 142 ARG B O 1
ATOM 5058 N N . ARG B 1 140 ? -2.484 -24.999 1.866 1.00 17.64 143 ARG B N 1
ATOM 5059 C CA . ARG B 1 140 ? -3.148 -26.171 2.467 1.00 17.63 143 ARG B CA 1
ATOM 5060 C C . ARG B 1 140 ? -4.305 -25.775 3.402 1.00 19.33 143 ARG B C 1
ATOM 5061 O O . ARG B 1 140 ? -4.744 -26.558 4.261 1.00 22.47 143 ARG B O 1
ATOM 5082 N N . ARG B 1 141 ? -4.792 -24.567 3.212 1.00 19.45 144 ARG B N 1
ATOM 5083 C CA A ARG B 1 141 ? -5.933 -24.048 3.943 0.28 20.55 144 ARG B CA 1
ATOM 5084 C CA B ARG B 1 141 ? -5.955 -24.073 3.910 0.72 19.94 144 ARG B CA 1
ATOM 5085 C C . ARG B 1 141 ? -6.818 -23.235 3.008 1.00 21.18 144 ARG B C 1
ATOM 5086 O O . ARG B 1 141 ? -6.399 -22.825 1.923 1.00 20.16 144 ARG B O 1
ATOM 5127 N N . GLY B 1 142 ? -8.045 -23.003 3.450 1.00 17.50 145 GLY B N 1
ATOM 5128 C CA . GLY B 1 142 ? -8.945 -22.066 2.812 1.00 18.57 145 GLY B CA 1
ATOM 5129 C C . GLY B 1 142 ? -9.808 -22.577 1.674 1.00 20.13 145 GLY B C 1
ATOM 5130 O O . GLY B 1 142 ? -10.807 -21.950 1.322 1.00 21.25 145 GLY B O 1
ATOM 5134 N N . THR B 1 143 ? -9.444 -23.703 1.093 1.00 16.92 146 THR B N 1
ATOM 5135 C CA . THR B 1 143 ? -10.107 -24.162 -0.117 1.00 14.63 146 THR B CA 1
ATOM 5136 C C . THR B 1 143 ? -9.810 -25.608 -0.334 1.00 17.38 146 THR B C 1
ATOM 5137 O O . THR B 1 143 ? -8.659 -26.026 -0.259 1.00 19.69 146 THR B O 1
ATOM 5148 N N . VAL B 1 144 ? -10.854 -26.376 -0.674 1.00 16.28 147 VAL B N 1
ATOM 5149 C CA . VAL B 1 144 ? -10.712 -27.751 -1.116 1.00 15.70 147 VAL B CA 1
ATOM 5150 C C . VAL B 1 144 ? -11.606 -27.944 -2.352 1.00 17.64 147 VAL B C 1
ATOM 5151 O O . VAL B 1 144 ? -12.815 -27.703 -2.305 1.00 17.79 147 VAL B O 1
ATOM 5164 N N . ALA B 1 145 ? -11.013 -28.352 -3.479 1.00 15.37 148 ALA B N 1
ATOM 5165 C CA . ALA B 1 145 ? -11.750 -28.562 -4.730 1.00 15.82 148 ALA B CA 1
ATOM 5166 C C . ALA B 1 145 ? -12.208 -29.993 -4.828 1.00 15.57 148 ALA B C 1
ATOM 5167 O O . ALA B 1 145 ? -11.430 -30.933 -4.687 1.00 16.75 148 ALA B O 1
ATOM 5174 N N . VAL B 1 146 ? -13.484 -30.155 -5.139 1.00 18.18 149 VAL B N 1
ATOM 5175 C CA . VAL B 1 146 ? -14.121 -31.453 -5.300 1.00 19.31 149 VAL B CA 1
ATOM 5176 C C . VAL B 1 146 ? -14.664 -31.513 -6.728 1.00 20.05 149 VAL B C 1
ATOM 5177 O O . VAL B 1 146 ? -15.299 -30.568 -7.175 1.00 21.07 149 VAL B O 1
ATOM 5190 N N . TYR B 1 147 ? -14.406 -32.611 -7.423 1.00 18.21 150 TYR B N 1
ATOM 5191 C CA . TYR B 1 147 ? -14.769 -32.800 -8.818 1.00 17.50 150 TYR B CA 1
ATOM 5192 C C . TYR B 1 147 ? -15.737 -33.963 -8.939 1.00 21.29 150 TYR B C 1
ATOM 5193 O O . TYR B 1 147 ? -15.509 -35.007 -8.343 1.00 25.19 150 TYR B O 1
ATOM 5211 N N . GLY B 1 148 ? -16.802 -33.825 -9.718 1.00 19.50 151 GLY B N 1
ATOM 5212 C CA . GLY B 1 148 ? -17.773 -34.904 -9.810 1.00 22.73 151 GLY B CA 1
ATOM 5213 C C . GLY B 1 148 ? -18.592 -34.853 -11.066 1.00 25.25 151 GLY B C 1
ATOM 5214 O O . GLY B 1 148 ? -18.437 -33.942 -11.856 1.00 23.80 151 GLY B O 1
ATOM 5218 N N . HIS B 1 149 ? -19.429 -35.856 -11.272 1.00 22.48 152 HIS B N 1
ATOM 5219 C CA . HIS B 1 149 ? -20.175 -35.963 -12.521 1.00 25.44 152 HIS B CA 1
ATOM 5220 C C . HIS B 1 149 ? -21.466 -35.163 -12.508 1.00 26.76 152 HIS B C 1
ATOM 5221 O O . HIS B 1 149 ? -22.068 -34.961 -13.565 1.00 31.80 152 HIS B O 1
ATOM 5234 N N . ASP B 1 150 ? -21.889 -34.705 -11.328 1.00 27.77 153 ASP B N 1
ATOM 5235 C CA . ASP B 1 150 ? -23.060 -33.826 -11.250 1.00 28.93 153 ASP B CA 1
ATOM 5236 C C . ASP B 1 150 ? -22.936 -32.914 -10.040 1.00 28.22 153 ASP B C 1
ATOM 5237 O O . ASP B 1 150 ? -22.179 -33.194 -9.093 1.00 26.48 153 ASP B O 1
ATOM 5246 N N . ALA B 1 151 ? -23.642 -31.797 -10.091 1.00 31.55 154 ALA B N 1
ATOM 5247 C CA . ALA B 1 151 ? -23.517 -30.761 -9.086 1.00 30.26 154 ALA B CA 1
ATOM 5248 C C . ALA B 1 151 ? -23.991 -31.238 -7.727 1.00 28.70 154 ALA B C 1
ATOM 5249 O O . ALA B 1 151 ? -23.414 -30.871 -6.705 1.00 27.61 154 ALA B O 1
ATOM 5256 N N . GLU B 1 152 ? -25.043 -32.044 -7.692 1.00 29.35 155 GLU B N 1
ATOM 5257 C CA . GLU B 1 152 ? -25.599 -32.510 -6.430 1.00 34.54 155 GLU B CA 1
ATOM 5258 C C . GLU B 1 152 ? -24.547 -33.310 -5.655 1.00 33.59 155 GLU B C 1
ATOM 5259 O O . GLU B 1 152 ? -24.337 -33.120 -4.455 1.00 30.43 155 GLU B O 1
ATOM 5271 N N . TRP B 1 153 ? -23.850 -34.187 -6.361 1.00 31.08 156 TRP B N 1
ATOM 5272 C CA . TRP B 1 153 ? -22.800 -34.965 -5.739 1.00 30.56 156 TRP B CA 1
ATOM 5273 C C . TRP B 1 153 ? -21.696 -34.079 -5.169 1.00 28.48 156 TRP B C 1
ATOM 5274 O O . TRP B 1 153 ? -21.166 -34.305 -4.053 1.00 27.30 156 TRP B O 1
ATOM 5295 N N . VAL B 1 154 ? -21.302 -33.068 -5.926 1.00 24.41 157 VAL B N 1
ATOM 5296 C CA . VAL B 1 154 ? -20.245 -32.172 -5.524 1.00 22.49 157 VAL B CA 1
ATOM 5297 C C . VAL B 1 154 ? -20.649 -31.461 -4.223 1.00 24.80 157 VAL B C 1
ATOM 5298 O O . VAL B 1 154 ? -19.895 -31.455 -3.228 1.00 26.05 157 VAL B O 1
ATOM 5311 N N . VAL B 1 155 ? -21.825 -30.857 -4.221 1.00 25.72 158 VAL B N 1
ATOM 5312 C CA . VAL B 1 155 ? -22.229 -30.075 -3.068 1.00 30.33 158 VAL B CA 1
ATOM 5313 C C . VAL B 1 155 ? -22.435 -30.986 -1.848 1.00 31.74 158 VAL B C 1
ATOM 5314 O O . VAL B 1 155 ? -22.185 -30.558 -0.719 1.00 33.89 158 VAL B O 1
ATOM 5327 N N . SER B 1 156 ? -22.787 -32.253 -2.072 1.00 30.70 159 SER B N 1
ATOM 5328 C CA . SER B 1 156 ? -22.956 -33.225 -0.967 1.00 37.20 159 SER B CA 1
ATOM 5329 C C . SER B 1 156 ? -21.639 -33.634 -0.291 1.00 33.74 159 SER B C 1
ATOM 5330 O O . SER B 1 156 ? -21.651 -34.367 0.714 1.00 39.61 159 SER B O 1
ATOM 5338 N N . ARG B 1 157 ? -20.509 -33.182 -0.817 1.00 27.28 160 ARG B N 1
ATOM 5339 C CA . ARG B 1 157 ? -19.210 -33.543 -0.273 1.00 29.87 160 ARG B CA 1
ATOM 5340 C C . ARG B 1 157 ? -18.811 -32.572 0.818 1.00 21.49 160 ARG B C 1
ATOM 5341 O O . ARG B 1 157 ? -17.693 -32.640 1.288 1.00 26.49 160 ARG B O 1
ATOM 5362 N N . PHE B 1 158 ? -19.719 -31.685 1.220 1.00 24.10 161 PHE B N 1
ATOM 5363 C CA . PHE B 1 158 ? -19.395 -30.684 2.262 1.00 23.76 161 PHE B CA 1
ATOM 5364 C C . PHE B 1 158 ? -20.224 -30.791 3.518 1.00 26.08 161 PHE B C 1
ATOM 5365 O O . PHE B 1 158 ? -21.287 -31.420 3.527 1.00 29.51 161 PHE B O 1
ATOM 5382 N N . SER B 1 159 ? -19.703 -30.213 4.603 1.00 23.53 162 SER B N 1
ATOM 5383 C CA . SER B 1 159 ? -20.352 -30.256 5.896 1.00 24.77 162 SER B CA 1
ATOM 5384 C C . SER B 1 159 ? -20.832 -28.893 6.377 1.00 26.52 162 SER B C 1
ATOM 5385 O O . SER B 1 159 ? -21.749 -28.827 7.209 1.00 29.69 162 SER B O 1
ATOM 5393 N N . SER B 1 160 ? -20.226 -27.817 5.879 1.00 22.98 163 SER B N 1
ATOM 5394 C CA . SER B 1 160 ? -20.470 -26.501 6.480 1.00 24.70 163 SER B CA 1
ATOM 5395 C C . SER B 1 160 ? -21.430 -25.634 5.676 1.00 29.62 163 SER B C 1
ATOM 5396 O O . SER B 1 160 ? -21.653 -24.484 6.021 1.00 34.53 163 SER B O 1
ATOM 5404 N N . VAL B 1 161 ? -21.959 -26.197 4.593 1.00 27.01 164 VAL B N 1
ATOM 5405 C CA . VAL B 1 161 ? -22.949 -25.535 3.735 1.00 28.88 164 VAL B CA 1
ATOM 5406 C C . VAL B 1 161 ? -24.350 -25.884 4.242 1.00 27.56 164 VAL B C 1
ATOM 5407 O O . VAL B 1 161 ? -24.716 -27.054 4.311 1.00 36.36 164 VAL B O 1
ATOM 5420 N N . SER B 1 162 ? -25.118 -24.871 4.598 1.00 29.40 165 SER B N 1
ATOM 5421 C CA . SER B 1 162 ? -26.438 -25.094 5.192 1.00 30.82 165 SER B CA 1
ATOM 5422 C C . SER B 1 162 ? -27.450 -25.651 4.191 1.00 31.01 165 SER B C 1
ATOM 5423 O O . SER B 1 162 ? -27.215 -25.633 2.981 1.00 31.42 165 SER B O 1
ATOM 5431 N N . LYS B 1 163 ? -28.558 -26.170 4.716 1.00 34.63 166 LYS B N 1
ATOM 5432 C CA . LYS B 1 163 ? -29.677 -26.650 3.909 1.00 35.03 166 LYS B CA 1
ATOM 5433 C C . LYS B 1 163 ? -30.068 -25.631 2.859 1.00 32.29 166 LYS B C 1
ATOM 5434 O O . LYS B 1 163 ? -30.137 -25.943 1.658 1.00 31.64 166 LYS B O 1
ATOM 5453 N N . SER B 1 164 ? -30.316 -24.399 3.288 1.00 32.60 167 SER B N 1
ATOM 5454 C CA . SER B 1 164 ? -30.796 -23.391 2.344 1.00 35.83 167 SER B CA 1
ATOM 5455 C C . SER B 1 164 ? -29.707 -22.939 1.387 1.00 31.57 167 SER B C 1
ATOM 5456 O O . SER B 1 164 ? -29.973 -22.679 0.219 1.00 32.01 167 SER B O 1
ATOM 5464 N N . GLU B 1 165 ? -28.463 -22.860 1.860 1.00 28.76 168 GLU B N 1
ATOM 5465 C CA . GLU B 1 165 ? -27.366 -22.507 0.967 1.00 27.14 168 GLU B CA 1
ATOM 5466 C C . GLU B 1 165 ? -27.182 -23.552 -0.130 1.00 28.68 168 GLU B C 1
ATOM 5467 O O . GLU B 1 165 ? -27.037 -23.202 -1.295 1.00 26.96 168 GLU B O 1
ATOM 5479 N N . ARG B 1 166 ? -27.226 -24.828 0.234 1.00 27.72 169 ARG B N 1
ATOM 5480 C CA . ARG B 1 166 ? -27.122 -25.909 -0.739 1.00 25.81 169 ARG B CA 1
ATOM 5481 C C . ARG B 1 166 ? -28.231 -25.829 -1.781 1.00 26.58 169 ARG B C 1
ATOM 5482 O O . ARG B 1 166 ? -27.958 -25.929 -2.977 1.00 29.44 169 ARG B O 1
ATOM 5503 N N . ALA B 1 167 ? -29.456 -25.627 -1.324 1.00 27.37 170 ALA B N 1
ATOM 5504 C CA . ALA B 1 167 ? -30.598 -25.505 -2.225 1.00 28.31 170 ALA B CA 1
ATOM 5505 C C . ALA B 1 167 ? -30.408 -24.343 -3.198 1.00 30.55 170 ALA B C 1
ATOM 5506 O O . ALA B 1 167 ? -30.741 -24.458 -4.381 1.00 31.91 170 ALA B O 1
ATOM 5513 N N . HIS B 1 168 ? -29.929 -23.212 -2.703 1.00 28.93 171 HIS B N 1
ATOM 5514 C CA . HIS B 1 168 ? -29.710 -22.033 -3.535 1.00 32.44 171 HIS B CA 1
ATOM 5515 C C . HIS B 1 168 ? -28.656 -22.280 -4.599 1.00 32.44 171 HIS B C 1
ATOM 5516 O O . HIS B 1 168 ? -28.864 -21.947 -5.776 1.00 32.21 171 HIS B O 1
ATOM 5529 N N . ILE B 1 169 ? -27.547 -22.879 -4.189 1.00 28.96 172 ILE B N 1
ATOM 5530 C CA . ILE B 1 169 ? -26.463 -23.191 -5.124 1.00 26.11 172 ILE B CA 1
ATOM 5531 C C . ILE B 1 169 ? -26.980 -24.139 -6.195 1.00 25.95 172 ILE B C 1
ATOM 5532 O O . ILE B 1 169 ? -26.779 -23.901 -7.391 1.00 30.76 172 ILE B O 1
ATOM 5548 N N . LEU B 1 170 ? -27.681 -25.190 -5.787 1.00 27.65 173 LEU B N 1
ATOM 5549 C CA . LEU B 1 170 ? -28.136 -26.204 -6.741 1.00 29.12 173 LEU B CA 1
ATOM 5550 C C . LEU B 1 170 ? -29.191 -25.668 -7.692 1.00 36.62 173 LEU B C 1
ATOM 5551 O O . LEU B 1 170 ? -29.194 -25.992 -8.890 1.00 34.59 173 LEU B O 1
ATOM 5567 N N . GLN B 1 171 ? -30.097 -24.854 -7.169 1.00 31.30 174 GLN B N 1
ATOM 5568 C CA . GLN B 1 171 ? -31.097 -24.193 -8.010 1.00 33.55 174 GLN B CA 1
ATOM 5569 C C . GLN B 1 171 ? -30.410 -23.317 -9.073 1.00 32.76 174 GLN B C 1
ATOM 5570 O O . GLN B 1 171 ? -30.788 -23.342 -10.270 1.00 37.20 174 GLN B O 1
ATOM 5584 N N . HIS B 1 172 ? -29.418 -22.538 -8.657 1.00 32.37 175 HIS B N 1
ATOM 5585 C CA . HIS B 1 172 ? -28.729 -21.671 -9.618 1.00 33.38 175 HIS B CA 1
ATOM 5586 C C . HIS B 1 172 ? -27.994 -22.491 -10.687 1.00 33.15 175 HIS B C 1
ATOM 5587 O O . HIS B 1 172 ? -28.071 -22.196 -11.883 1.00 35.95 175 HIS B O 1
ATOM 5600 N N . VAL B 1 173 ? -27.276 -23.521 -10.253 1.00 31.83 176 VAL B N 1
ATOM 5601 C CA . VAL B 1 173 ? -26.528 -24.368 -11.181 1.00 33.75 176 VAL B CA 1
ATOM 5602 C C . VAL B 1 173 ? -27.464 -25.095 -12.159 1.00 33.41 176 VAL B C 1
ATOM 5603 O O . VAL B 1 173 ? -27.161 -25.185 -13.354 1.00 35.65 176 VAL B O 1
ATOM 5616 N N . SER B 1 174 ? -28.594 -25.601 -11.670 1.00 37.36 177 SER B N 1
ATOM 5617 C CA . SER B 1 174 ? -29.528 -26.308 -12.533 1.00 40.09 177 SER B CA 1
ATOM 5618 C C . SER B 1 174 ? -30.114 -25.357 -13.570 1.00 42.97 177 SER B C 1
ATOM 5619 O O . SER B 1 174 ? -30.513 -25.784 -14.650 1.00 49.36 177 SER B O 1
ATOM 5627 N N . SER B 1 175 ? -30.168 -24.068 -13.249 1.00 40.23 178 SER B N 1
ATOM 5628 C CA . SER B 1 175 ? -30.710 -23.073 -14.175 1.00 46.90 178 SER B CA 1
ATOM 5629 C C . SER B 1 175 ? -29.718 -22.742 -15.285 1.00 46.30 178 SER B C 1
ATOM 5630 O O . SER B 1 175 ? -30.087 -22.125 -16.291 1.00 50.83 178 SER B O 1
ATOM 5638 N N . CYS B 1 176 ? -28.459 -23.130 -15.103 1.00 52.84 179 CYS B N 1
ATOM 5639 C CA . CYS B 1 176 ? -27.446 -22.881 -16.125 1.00 77.11 179 CYS B CA 1
ATOM 5640 C C . CYS B 1 176 ? -27.493 -23.960 -17.210 1.00 70.90 179 CYS B C 1
ATOM 5641 O O . CYS B 1 176 ? -27.587 -25.149 -16.907 1.00 82.34 179 CYS B O 1
ATOM 5649 N N . ARG B 1 177 ? -27.425 -23.537 -18.470 1.00 52.07 180 ARG B N 1
ATOM 5650 C CA A ARG B 1 177 ? -27.369 -24.464 -19.593 0.49 50.75 180 ARG B CA 1
ATOM 5651 C CA B ARG B 1 177 ? -27.368 -24.461 -19.598 0.51 50.58 180 ARG B CA 1
ATOM 5652 C C . ARG B 1 177 ? -25.908 -24.689 -19.964 1.00 42.52 180 ARG B C 1
ATOM 5653 O O . ARG B 1 177 ? -25.281 -23.830 -20.579 1.00 38.16 180 ARG B O 1
ATOM 5694 N N . LEU B 1 178 ? -25.350 -25.833 -19.568 1.00 42.95 181 LEU B N 1
ATOM 5695 C CA . LEU B 1 178 ? -23.934 -26.109 -19.822 1.00 46.68 181 LEU B CA 1
ATOM 5696 C C . LEU B 1 178 ? -23.655 -26.149 -21.305 1.00 41.29 181 LEU B C 1
ATOM 5697 O O . LEU B 1 178 ? -22.596 -25.697 -21.777 1.00 38.70 181 LEU B O 1
ATOM 5713 N N . GLU B 1 179 ? -24.615 -26.701 -22.038 1.00 49.94 182 GLU B N 1
ATOM 5714 C CA . GLU B 1 179 ? -24.499 -26.840 -23.479 1.00 56.11 182 GLU B CA 1
ATOM 5715 C C . GLU B 1 179 ? -24.220 -25.484 -24.106 1.00 46.05 182 GLU B C 1
ATOM 5716 O O . GLU B 1 179 ? -23.472 -25.381 -25.079 1.00 48.21 182 GLU B O 1
ATOM 5728 N N . ASP B 1 180 ? -24.796 -24.443 -23.515 1.00 38.65 183 ASP B N 1
ATOM 5729 C CA . ASP B 1 180 ? -24.692 -23.095 -24.054 1.00 35.55 183 ASP B CA 1
ATOM 5730 C C . ASP B 1 180 ? -23.404 -22.340 -23.687 1.00 32.01 183 ASP B C 1
ATOM 5731 O O . ASP B 1 180 ? -23.190 -21.234 -24.187 1.00 35.35 183 ASP B O 1
ATOM 5740 N N . LEU B 1 181 ? -22.564 -22.887 -22.812 1.00 28.12 184 LEU B N 1
ATOM 5741 C CA . LEU B 1 181 ? -21.327 -22.200 -22.488 1.00 24.72 184 LEU B CA 1
ATOM 5742 C C . LEU B 1 181 ? -20.394 -22.243 -23.676 1.00 26.38 184 LEU B C 1
ATOM 5743 O O . LEU B 1 181 ? -20.337 -23.218 -24.385 1.00 28.10 184 LEU B O 1
ATOM 5759 N N . SER B 1 182 ? -19.616 -21.200 -23.839 1.00 21.98 185 SER B N 1
ATOM 5760 C CA . SER B 1 182 ? -18.766 -21.062 -25.010 1.00 21.67 185 SER B CA 1
ATOM 5761 C C . SER B 1 182 ? -17.564 -21.963 -24.876 1.00 20.71 185 SER B C 1
ATOM 5762 O O . SER B 1 182 ? -17.212 -22.441 -23.789 1.00 20.45 185 SER B O 1
ATOM 5770 N N . THR B 1 183 ? -16.897 -22.147 -25.991 1.00 21.34 186 THR B N 1
ATOM 5771 C CA . THR B 1 183 ? -15.732 -23.016 -26.049 1.00 21.35 186 THR B CA 1
ATOM 5772 C C . THR B 1 183 ? -14.566 -22.423 -25.263 1.00 20.16 186 THR B C 1
ATOM 5773 O O . THR B 1 183 ? -14.130 -21.321 -25.547 1.00 21.86 186 THR B O 1
ATOM 5784 N N . PRO B 1 184 ? -14.032 -23.165 -24.270 1.00 19.69 187 PRO B N 1
ATOM 5785 C CA . PRO B 1 184 ? -12.840 -22.644 -23.611 1.00 19.01 187 PRO B CA 1
ATOM 5786 C C . PRO B 1 184 ? -11.611 -22.746 -24.489 1.00 20.52 187 PRO B C 1
ATOM 5787 O O . PRO B 1 184 ? -11.488 -23.703 -25.248 1.00 22.34 187 PRO B O 1
ATOM 5798 N N . ASN B 1 185 ? -10.757 -21.737 -24.399 1.00 22.04 188 ASN B N 1
ATOM 5799 C CA . ASN B 1 185 ? -9.504 -21.696 -25.133 1.00 22.21 188 ASN B CA 1
ATOM 5800 C C . ASN B 1 185 ? -8.432 -22.368 -24.307 1.00 23.10 188 ASN B C 1
ATOM 5801 O O . ASN B 1 185 ? -7.884 -21.766 -23.339 1.00 23.63 188 ASN B O 1
ATOM 5812 N N . PHE B 1 186 ? -8.210 -23.640 -24.632 1.00 22.12 189 PHE B N 1
ATOM 5813 C CA . PHE B 1 186 ? -7.299 -24.521 -23.902 1.00 22.16 189 PHE B CA 1
ATOM 5814 C C . PHE B 1 186 ? -6.123 -24.984 -24.739 1.00 20.72 189 PHE B C 1
ATOM 5815 O O . PHE B 1 186 ? -6.282 -25.489 -25.865 1.00 24.25 189 PHE B O 1
ATOM 5832 N N . VAL B 1 187 ? -4.929 -24.853 -24.168 1.00 18.96 190 VAL B N 1
ATOM 5833 C CA . VAL B 1 187 ? -3.777 -25.632 -24.626 1.00 22.81 190 VAL B CA 1
ATOM 5834 C C . VAL B 1 187 ? -3.142 -26.241 -23.402 1.00 21.38 190 VAL B C 1
ATOM 5835 O O . VAL B 1 187 ? -3.339 -25.737 -22.296 1.00 22.94 190 VAL B O 1
ATOM 5848 N N . SER B 1 188 ? -2.389 -27.315 -23.585 1.00 21.12 191 SER B N 1
ATOM 5849 C CA . SER B 1 188 ? -1.668 -27.937 -22.475 1.00 25.79 191 SER B CA 1
ATOM 5850 C C . SER B 1 188 ? -0.755 -26.927 -21.797 1.00 27.74 191 SER B C 1
ATOM 5851 O O . SER B 1 188 ? -0.173 -26.081 -22.460 1.00 26.60 191 SER B O 1
ATOM 5859 N N . PRO B 1 189 ? -0.607 -27.016 -20.456 1.00 26.10 192 PRO B N 1
ATOM 5860 C CA . PRO B 1 189 ? 0.364 -26.171 -19.763 1.00 33.06 192 PRO B CA 1
ATOM 5861 C C . PRO B 1 189 ? 1.780 -26.275 -20.354 1.00 25.81 192 PRO B C 1
ATOM 5862 O O . PRO B 1 189 ? 2.549 -25.325 -20.349 1.00 29.91 192 PRO B O 1
ATOM 5873 N N . LEU B 1 190 ? 2.107 -27.433 -20.905 1.00 29.09 193 LEU B N 1
ATOM 5874 C CA . LEU B 1 190 ? 3.429 -27.637 -21.454 1.00 32.36 193 LEU B CA 1
ATOM 5875 C C . LEU B 1 190 ? 3.585 -26.886 -22.783 1.00 31.58 193 LEU B C 1
ATOM 5876 O O . LEU B 1 190 ? 4.693 -26.633 -23.235 1.00 35.89 193 LEU B O 1
ATOM 5892 N N . GLU B 1 191 ? 2.460 -26.492 -23.390 1.00 29.32 194 GLU B N 1
ATOM 5893 C CA . GLU B 1 191 ? 2.512 -25.698 -24.611 1.00 35.14 194 GLU B CA 1
ATOM 5894 C C . GLU B 1 191 ? 2.651 -24.215 -24.314 1.00 38.01 194 GLU B C 1
ATOM 5895 O O . GLU B 1 191 ? 2.855 -23.417 -25.224 1.00 47.95 194 GLU B O 1
ATOM 5907 N N . THR B 1 192 ? 2.585 -23.847 -23.038 1.00 43.19 195 THR B N 1
ATOM 5908 C CA . THR B 1 192 ? 2.785 -22.452 -22.644 1.00 51.54 195 THR B CA 1
ATOM 5909 C C . THR B 1 192 ? 4.269 -22.115 -22.509 1.00 51.20 195 THR B C 1
ATOM 5910 O O . THR B 1 192 ? 4.627 -21.173 -21.812 1.00 55.58 195 THR B O 1
ATOM 5921 N N . LEU B 1 193 ? 5.114 -22.898 -23.176 1.00 46.84 196 LEU B N 1
ATOM 5922 C CA . LEU B 1 193 ? 6.553 -22.663 -23.218 1.00 61.56 196 LEU B CA 1
ATOM 5923 C C . LEU B 1 193 ? 7.150 -22.938 -21.848 1.00 63.08 196 LEU B C 1
ATOM 5924 O O . LEU B 1 193 ? 6.794 -23.931 -21.206 1.00 57.80 196 LEU B O 1
#

CATH classification: 3.20.16.10

Foldseek 3Di:
DKKKKWAAWEWEPQPDPPIDTDDQVLCQVVDKDQDWAFEAASPDQLGGQWIWRIWHQDDLGIMTMIDRHAPQVVVVLVVCLVDPCVLCVVFDPPDPRSSQRSLLQQQFHKYWYAHDSVCSVDPHDDDGTHHIYRYNDDDDSMGGMGMDDDRLVRVVVDPSQDPVNSCVSVVRSVVDDGPPDDHRNHDDPD/DKKKKKFAWEWEQDDPDGIDTDQQVLCQVVDWDQPWAFEALVPQLAGQWTWLIWHDFFRHIMTMIDRHAPVVVVVLVCCQVPPCVLPVVHVDPRSQVSLQVQQFHKYWYAHDSVQPPDDGTHHIYRYRPDDPDRMGMGMGHDDLVNLVVDDRGDPVNSVVSNVSNVPDDRVPGDHRNRDDPVVVD

Solvent-accessible surface area: 18907 Å² total; per-residue (Å²): 87,6,34,1,0,0,4,9,7,5,2,2,48,19,121,107,170,108,66,72,51,7,52,26,100,75,0,19,88,17,21,74,29,44,121,38,25,10,0,6,32,27,27,78,49,104,20,1,0,0,4,1,3,1,0,3,102,14,107,122,15,3,0,1,1,0,1,3,41,1,72,33,14,43,124,21,10,43,147,66,0,99,92,25,157,110,10,74,84,76,15,134,136,159,19,187,64,28,25,16,43,13,7,66,50,109,19,27,4,3,11,0,6,4,19,45,24,160,74,21,100,92,26,2,13,0,38,6,11,65,34,0,0,0,6,53,151,39,117,158,150,3,39,45,0,22,4,0,91,72,11,77,111,0,1,42,147,17,124,54,3,50,146,84,33,57,63,85,0,29,100,39,9,79,80,35,136,28,155,96,41,26,96,7,55,29,114,40,109,127,77,9,39,1,0,0,18,4,9,0,7,3,109,13,186,166,109,168,81,65,56,12,78,36,97,99,6,33,113,59,22,76,0,74,20,56,0,20,0,4,33,84,71,99,85,0,32,0,0,42,1,4,2,0,10,106,4,65,123,10,1,1,0,1,0,0,0,36,2,87,52,13,29,121,55,12,39,150,82,0,87,95,23,157,111,11,92,80,80,83,118,187,76,42,34,13,87,17,8,76,47,107,19,54,8,0,5,0,16,4,57,34,60,173,134,84,102,18,36,6,2,71,35,1,0,2,15,58,178,37,102,244,170,48,15,78,0,15,4,0,106,60,5,94,98,0,1,62,125,42,124,52,9,51,172,82,41,76,59,84,1,34,107,30,7,78,70,37,158,46,165,75,37,28,27,7,17,16,27,23,52,162,126,42,206